Protein AF-A0A9C7UZB3-F1 (afdb_monomer)

Nearest PDB structures (foldseek):
  3f2d-assembly1_A  TM=9.473E-01  e=2.025E-21  Geobacillus kaustophilus
  3f2b-assembly1_A  TM=5.870E-01  e=1.604E-22  Geobacillus kaustophilus
  2ido-assembly1_A  TM=9.285E-01  e=1.381E-12  Escherichia coli
  8h2f-assembly1_A  TM=9.029E-01  e=1.809E-12  Streptococcus thermophilus DGCC 7710
  2p1j-assembly1_A  TM=8.179E-01  e=1.055E-12  Thermotoga maritima MSB8

Structure (mmCIF, N/CA/C/O backbone):
data_AF-A0A9C7UZB3-F1
#
_entry.id   AF-A0A9C7UZB3-F1
#
loop_
_atom_site.group_PDB
_atom_site.id
_atom_site.type_symbol
_atom_site.label_atom_id
_atom_site.label_alt_id
_atom_site.label_comp_id
_atom_site.label_asym_id
_atom_site.label_entity_id
_atom_site.label_seq_id
_atom_site.pdbx_PDB_ins_code
_atom_site.Cartn_x
_atom_site.Cartn_y
_atom_site.Cartn_z
_atom_site.occupancy
_atom_site.B_iso_or_equiv
_atom_site.auth_seq_id
_atom_site.auth_comp_id
_atom_site.auth_asym_id
_atom_site.auth_atom_id
_atom_site.pdbx_PDB_model_num
ATOM 1 N N . VAL A 1 1 ? -1.928 14.663 14.838 1.00 74.94 1 VAL A N 1
ATOM 2 C CA . VAL A 1 1 ? -3.078 15.329 15.496 1.00 74.94 1 VAL A CA 1
ATOM 3 C C . VAL A 1 1 ? -4.361 14.845 14.831 1.00 74.94 1 VAL A C 1
ATOM 5 O O . VAL A 1 1 ? -4.289 14.514 13.654 1.00 74.94 1 VAL A O 1
ATOM 8 N N . SER A 1 2 ? -5.484 14.745 15.546 1.00 74.50 2 SER A N 1
ATOM 9 C CA . SER A 1 2 ? -6.771 14.284 14.994 1.00 74.50 2 SER A CA 1
ATOM 10 C C . SER A 1 2 ? -7.912 15.183 15.475 1.00 74.50 2 SER A C 1
ATOM 12 O O . SER A 1 2 ? -8.047 15.427 16.673 1.00 74.50 2 SER A O 1
ATOM 14 N N . GLY A 1 3 ? -8.684 15.745 14.539 1.00 78.12 3 GLY A N 1
ATOM 15 C CA . GLY A 1 3 ? -9.829 16.620 14.834 1.00 78.12 3 GLY A CA 1
ATOM 16 C C . GLY A 1 3 ? -9.502 17.984 15.472 1.00 78.12 3 GLY A C 1
ATOM 17 O O . GLY A 1 3 ? -10.413 18.768 15.712 1.00 78.12 3 GLY A O 1
ATOM 18 N N . CYS A 1 4 ? -8.230 18.307 15.740 1.00 83.38 4 CYS A N 1
ATOM 19 C CA . CYS A 1 4 ? -7.827 19.518 16.473 1.00 83.38 4 CYS A CA 1
ATOM 20 C C . CYS A 1 4 ? -6.923 20.493 15.701 1.00 83.38 4 CYS A C 1
ATOM 22 O O . CYS A 1 4 ? -6.360 21.388 16.320 1.00 83.38 4 CYS A O 1
ATOM 24 N N . ASN A 1 5 ? -6.785 20.371 14.374 1.00 82.75 5 ASN A N 1
ATOM 25 C CA . ASN A 1 5 ? -5.840 21.191 13.590 1.00 82.75 5 ASN A CA 1
ATOM 26 C C . ASN A 1 5 ? -5.986 22.704 13.826 1.00 82.75 5 ASN A C 1
ATOM 28 O O . ASN A 1 5 ? -4.984 23.404 13.922 1.00 82.75 5 ASN A O 1
ATOM 32 N N . GLU A 1 6 ? -7.221 23.190 13.961 1.00 84.62 6 GLU A N 1
ATOM 33 C CA . GLU A 1 6 ? -7.522 24.613 14.150 1.00 84.62 6 GLU A CA 1
ATOM 34 C C . GLU A 1 6 ? -7.538 25.062 15.620 1.00 84.62 6 GLU A C 1
ATOM 36 O O . GLU A 1 6 ? -7.661 26.256 15.890 1.00 84.62 6 GLU A O 1
ATOM 41 N N . CYS A 1 7 ? -7.436 24.127 16.571 1.00 86.38 7 CYS A N 1
ATOM 42 C CA . CYS A 1 7 ? -7.475 24.436 17.999 1.00 86.38 7 CYS A CA 1
ATOM 43 C C . CYS A 1 7 ? -6.173 25.122 18.427 1.00 86.38 7 CYS A C 1
ATOM 45 O O . CYS A 1 7 ? -5.084 24.692 18.032 1.00 86.38 7 CYS A O 1
ATOM 47 N N . SER A 1 8 ? -6.292 26.164 19.252 1.00 88.81 8 SER A N 1
ATOM 48 C CA . SER A 1 8 ? -5.142 26.869 19.812 1.00 88.81 8 SER A CA 1
ATOM 49 C C . SER A 1 8 ? -4.420 25.980 20.819 1.00 88.81 8 SER A C 1
ATOM 51 O O . SER A 1 8 ? -5.047 25.300 21.630 1.00 88.81 8 SER A O 1
ATOM 53 N N . VAL A 1 9 ? -3.089 26.010 20.797 1.00 85.94 9 VAL A N 1
ATOM 54 C CA . VAL A 1 9 ? -2.268 25.278 21.778 1.00 85.94 9 VAL A CA 1
ATOM 55 C C . VAL A 1 9 ? -2.307 25.909 23.174 1.00 85.94 9 VAL A C 1
ATOM 57 O O . VAL A 1 9 ? -1.894 25.282 24.144 1.00 85.94 9 VAL A O 1
ATOM 60 N N . ASN A 1 10 ? -2.801 27.145 23.275 1.00 85.50 10 ASN A N 1
ATOM 61 C CA . ASN A 1 10 ? -2.925 27.880 24.533 1.00 85.50 10 ASN A CA 1
ATOM 62 C C . ASN A 1 10 ? -4.280 27.671 25.230 1.00 85.50 10 ASN A C 1
ATOM 64 O O . ASN A 1 10 ? -4.420 28.061 26.392 1.00 85.50 10 ASN A O 1
ATOM 68 N N . ASP A 1 11 ? -5.251 27.067 24.538 1.00 91.56 11 ASP A N 1
ATOM 69 C CA . ASP A 1 11 ? -6.552 26.708 25.111 1.00 91.56 11 ASP A CA 1
ATOM 70 C C . ASP A 1 11 ? -6.408 25.542 26.108 1.00 91.56 11 ASP A C 1
ATOM 72 O O . ASP A 1 11 ? -5.304 25.097 26.419 1.00 91.56 11 ASP A O 1
ATOM 76 N N . ASP A 1 12 ? -7.529 25.044 26.634 1.00 94.62 12 ASP A N 1
ATOM 77 C CA . ASP A 1 12 ? -7.512 23.898 27.541 1.00 94.62 12 ASP A CA 1
ATOM 78 C C . ASP A 1 12 ? -7.006 22.640 26.821 1.00 94.62 12 ASP A C 1
ATOM 80 O O . ASP A 1 12 ? -7.598 22.158 25.850 1.00 94.62 12 ASP A O 1
ATOM 84 N N . VAL A 1 13 ? -5.911 22.089 27.338 1.00 96.31 13 VAL A N 1
ATOM 85 C CA . VAL A 1 13 ? -5.299 20.844 26.874 1.00 96.31 13 VAL A CA 1
ATOM 86 C C . VAL A 1 13 ? -5.356 19.836 28.009 1.00 96.31 13 VAL A C 1
ATOM 88 O O . VAL A 1 13 ? -4.908 20.117 29.117 1.00 96.31 13 VAL A O 1
ATOM 91 N N . ILE A 1 14 ? -5.921 18.665 27.751 1.00 97.75 14 ILE A N 1
ATOM 92 C CA . ILE A 1 14 ? -6.182 17.647 28.767 1.00 97.75 14 ILE A CA 1
ATOM 93 C C . ILE A 1 14 ? -5.230 16.489 28.528 1.00 97.75 14 ILE A C 1
ATOM 95 O O . ILE A 1 14 ? -5.464 15.644 27.668 1.00 97.75 14 ILE A O 1
ATOM 99 N N . VAL A 1 15 ? -4.129 16.474 29.265 1.00 97.69 15 VAL A N 1
ATOM 100 C CA . VAL A 1 15 ? -3.167 15.378 29.212 1.00 97.69 15 VAL A CA 1
ATOM 101 C C . VAL A 1 15 ? -3.683 14.262 30.098 1.00 97.69 15 VAL A C 1
ATOM 103 O O . VAL A 1 15 ? -3.916 14.512 31.274 1.00 97.69 15 VAL A O 1
ATOM 106 N N . PHE A 1 16 ? -3.903 13.069 29.562 1.00 97.56 16 PHE A N 1
ATOM 107 C CA . PHE A 1 16 ? -4.525 11.988 30.318 1.00 97.56 16 PHE A CA 1
ATOM 108 C C . PHE A 1 16 ? -3.932 10.627 29.976 1.00 97.56 16 PHE A C 1
ATOM 110 O O . PHE A 1 16 ? -3.306 10.456 28.929 1.00 97.56 16 PHE A O 1
ATOM 117 N N . ASP A 1 17 ? -4.162 9.697 30.890 1.00 96.44 17 ASP A N 1
ATOM 118 C CA . ASP A 1 17 ? -3.777 8.296 30.821 1.00 96.44 17 ASP A CA 1
ATOM 119 C C . ASP A 1 17 ? -4.866 7.458 31.515 1.00 96.44 17 ASP A C 1
ATOM 121 O O . ASP A 1 17 ? -5.621 7.980 32.355 1.00 96.44 17 ASP A O 1
ATOM 125 N N . ILE A 1 18 ? -4.999 6.189 31.130 1.00 95.44 18 ILE A N 1
ATOM 126 C CA . ILE A 1 18 ? -5.960 5.264 31.735 1.00 95.44 18 ILE A CA 1
ATOM 127 C C . ILE A 1 18 ? -5.309 3.927 32.066 1.00 95.44 18 ILE A C 1
ATOM 129 O O . ILE A 1 18 ? -4.497 3.404 31.308 1.00 95.44 18 ILE A O 1
ATOM 133 N N . GLU A 1 19 ? -5.792 3.309 33.137 1.00 95.00 19 GLU A N 1
ATOM 134 C CA . GLU A 1 19 ? -5.533 1.899 33.417 1.00 95.00 19 GLU A CA 1
ATOM 135 C C . GLU A 1 19 ? -6.781 1.073 33.120 1.00 95.00 19 GLU A C 1
ATOM 137 O O . GLU A 1 19 ? -7.915 1.557 33.217 1.00 95.00 19 GLU A O 1
ATOM 142 N N . THR A 1 20 ? -6.581 -0.176 32.707 1.00 94.19 20 THR A N 1
ATOM 143 C CA . THR A 1 20 ? -7.654 -1.030 32.183 1.00 94.19 20 THR A CA 1
ATOM 144 C C . THR A 1 20 ? -7.472 -2.484 32.600 1.00 94.19 20 THR A C 1
ATOM 146 O O . THR A 1 20 ? -6.363 -2.930 32.879 1.00 94.19 20 THR A O 1
ATOM 149 N N . THR A 1 21 ? -8.551 -3.270 32.577 1.00 91.94 21 THR A N 1
ATOM 150 C CA . THR A 1 21 ? -8.522 -4.716 32.870 1.00 91.94 21 THR A CA 1
ATOM 151 C C . THR A 1 21 ? -7.832 -5.558 31.789 1.00 91.94 21 THR A C 1
ATOM 153 O O . THR A 1 21 ? -7.784 -6.780 31.922 1.00 91.94 21 THR A O 1
ATOM 156 N N . GLY A 1 22 ? -7.326 -4.943 30.717 1.00 88.00 22 GLY A N 1
ATOM 157 C CA . GLY A 1 22 ? -6.701 -5.615 29.581 1.00 88.00 22 GLY A CA 1
ATOM 158 C C . GLY A 1 22 ? -6.595 -4.704 28.355 1.00 88.00 22 GLY A C 1
ATOM 159 O O . GLY A 1 22 ? -6.931 -3.529 28.400 1.00 88.00 22 GLY A O 1
ATOM 160 N N . LEU A 1 23 ? -6.108 -5.237 27.234 1.00 84.06 23 LEU A N 1
ATOM 161 C CA . LEU A 1 23 ? -5.795 -4.434 26.043 1.00 84.06 23 LEU A CA 1
ATOM 162 C C . LEU A 1 23 ? -6.953 -4.319 25.035 1.00 84.06 23 LEU A C 1
ATOM 164 O O . LEU A 1 23 ? -6.849 -3.558 24.070 1.00 84.06 23 LEU A O 1
ATOM 168 N N . SER A 1 24 ? -8.036 -5.082 25.210 1.00 81.38 24 SER A N 1
ATOM 169 C CA . SER A 1 24 ? -9.167 -5.094 24.283 1.00 81.38 24 SER A CA 1
ATOM 170 C C . SER A 1 24 ? -10.177 -4.014 24.648 1.00 81.38 24 SER A C 1
ATOM 172 O O . SER A 1 24 ? -10.967 -4.169 25.569 1.00 81.38 24 SER A O 1
ATOM 174 N N . ARG A 1 25 ? -10.231 -2.935 23.868 1.00 81.31 25 ARG A N 1
ATOM 175 C CA . ARG A 1 25 ? -11.188 -1.831 24.074 1.00 81.31 25 ARG A CA 1
ATOM 176 C C . ARG A 1 25 ? -12.670 -2.255 24.090 1.00 81.31 25 ARG A C 1
ATOM 178 O O . ARG A 1 25 ? -13.507 -1.589 24.702 1.00 81.31 25 ARG A O 1
ATOM 185 N N . GLU A 1 26 ? -12.998 -3.362 23.420 1.00 77.12 26 GLU A N 1
ATOM 186 C CA . GLU A 1 26 ? -14.357 -3.911 23.366 1.00 77.12 26 GLU A CA 1
ATOM 187 C C . GLU A 1 26 ? -14.680 -4.743 24.613 1.00 77.12 26 GLU A C 1
ATOM 189 O O . GLU A 1 26 ? -15.736 -4.576 25.234 1.00 77.12 26 GLU A O 1
ATOM 194 N N . LEU A 1 27 ? -13.758 -5.632 24.993 1.00 82.00 27 LEU A N 1
ATOM 195 C CA . LEU A 1 27 ? -13.989 -6.623 26.042 1.00 82.00 27 LEU A CA 1
ATOM 196 C C . LEU A 1 27 ? -13.598 -6.117 27.430 1.00 82.00 27 LEU A C 1
ATOM 198 O O . LEU A 1 27 ? -14.270 -6.465 28.397 1.00 82.00 27 LEU A O 1
ATOM 202 N N . ASP A 1 28 ? -12.556 -5.302 27.540 1.00 91.81 28 ASP A N 1
ATOM 203 C CA . ASP A 1 28 ? -11.985 -4.831 28.801 1.00 91.81 28 ASP A CA 1
ATOM 204 C C . ASP A 1 28 ? -12.643 -3.535 29.301 1.00 91.81 28 ASP A C 1
ATOM 206 O O . ASP A 1 28 ? -13.466 -2.908 28.621 1.00 91.81 28 ASP A O 1
ATOM 210 N N . ARG A 1 29 ? -12.357 -3.183 30.558 1.00 94.12 29 ARG A N 1
ATOM 211 C CA . ARG A 1 29 ? -12.959 -2.051 31.277 1.00 94.12 29 ARG A CA 1
ATOM 212 C C . ARG A 1 29 ? -11.888 -1.145 31.862 1.00 94.12 29 ARG A C 1
ATOM 214 O O . ARG A 1 29 ? -10.787 -1.603 32.148 1.00 94.12 29 ARG A O 1
ATOM 221 N N . ILE A 1 30 ? -12.222 0.131 32.021 1.00 96.56 30 ILE A N 1
ATOM 222 C CA . ILE A 1 30 ? -11.355 1.125 32.663 1.00 96.56 30 ILE A CA 1
ATOM 223 C C . ILE A 1 30 ? -11.335 0.855 34.173 1.00 96.56 30 ILE A C 1
ATOM 225 O O . ILE A 1 30 ? -12.379 0.553 34.747 1.00 96.56 30 ILE A O 1
ATOM 229 N N . THR A 1 31 ? -10.164 0.969 34.799 1.00 96.38 31 THR A N 1
ATOM 230 C CA . THR A 1 31 ? -9.953 0.810 36.250 1.00 96.38 31 THR A CA 1
ATOM 231 C C . THR A 1 31 ? -9.445 2.090 36.918 1.00 96.38 31 THR A C 1
ATOM 233 O O . THR A 1 31 ? -9.710 2.315 38.097 1.00 96.38 31 THR A O 1
ATOM 236 N N . GLU A 1 32 ? -8.754 2.968 36.187 1.00 97.12 32 GLU A N 1
ATOM 237 C CA . GLU A 1 32 ? -8.322 4.290 36.664 1.00 97.12 32 GLU A CA 1
ATOM 238 C C . GLU A 1 32 ? -8.298 5.288 35.499 1.00 97.12 32 GLU A C 1
ATOM 240 O O . GLU A 1 32 ? -7.968 4.926 34.371 1.00 97.12 32 GLU A O 1
ATOM 245 N N . ILE A 1 33 ? -8.638 6.550 35.773 1.00 97.56 33 ILE A N 1
ATOM 246 C CA . ILE A 1 33 ? -8.438 7.679 34.858 1.00 97.56 33 ILE A CA 1
ATOM 247 C C . ILE A 1 33 ? -7.618 8.734 35.594 1.00 97.56 33 ILE A C 1
ATOM 249 O O . ILE A 1 33 ? -8.029 9.213 36.655 1.00 97.56 33 ILE A O 1
ATOM 253 N N . GLY A 1 34 ? -6.489 9.127 35.010 1.00 97.31 34 GLY A N 1
ATOM 254 C CA . GLY A 1 34 ? -5.652 10.224 35.483 1.00 97.31 34 GLY A CA 1
ATOM 255 C C . GLY A 1 34 ? -5.544 11.301 34.417 1.00 97.31 34 GLY A C 1
ATOM 256 O O . GLY A 1 34 ? -5.342 11.003 33.244 1.00 97.31 34 GLY A O 1
ATOM 257 N N . ALA A 1 35 ? -5.709 12.565 34.800 1.00 97.62 35 ALA A N 1
ATOM 258 C CA . ALA A 1 35 ? -5.637 13.676 33.867 1.00 97.62 35 ALA A CA 1
ATOM 259 C C . ALA A 1 35 ? -5.097 14.962 34.496 1.00 97.62 35 ALA A C 1
ATOM 261 O O . ALA A 1 35 ? -5.320 15.280 35.664 1.00 97.62 35 ALA A O 1
ATOM 262 N N . VAL A 1 36 ? -4.426 15.752 33.669 1.00 97.75 36 VAL A N 1
ATOM 263 C CA . VAL A 1 36 ? -3.852 17.051 33.989 1.00 97.75 36 VAL A CA 1
ATOM 264 C C . VAL A 1 36 ? -4.344 18.052 32.957 1.00 97.75 36 VAL A C 1
ATOM 266 O O . VAL A 1 36 ? -4.222 17.840 31.750 1.00 97.75 36 VAL A O 1
ATOM 269 N N . LYS A 1 37 ? -4.898 19.167 33.427 1.00 97.94 37 LYS A N 1
ATOM 270 C CA . LYS A 1 37 ? -5.338 20.265 32.568 1.00 97.94 37 LYS A CA 1
ATOM 271 C C . LYS A 1 37 ? -4.224 21.286 32.450 1.00 97.94 37 LYS A C 1
ATOM 273 O O . LYS A 1 37 ? -3.757 21.821 33.458 1.00 97.94 37 LYS A O 1
ATOM 278 N N . LEU A 1 38 ? -3.844 21.581 31.217 1.00 96.31 38 LEU A N 1
ATOM 279 C CA . LEU A 1 38 ? -2.951 22.670 30.873 1.00 96.31 38 LEU A CA 1
ATOM 280 C C . LEU A 1 38 ? -3.750 23.832 30.286 1.00 96.31 38 LEU A C 1
ATOM 282 O O . LEU A 1 38 ? -4.687 23.619 29.518 1.00 96.31 38 LEU A O 1
ATOM 286 N N . ARG A 1 39 ? -3.333 25.054 30.607 1.00 93.94 39 ARG A N 1
ATOM 287 C CA . ARG A 1 39 ? -3.746 26.284 29.923 1.00 93.94 39 ARG A CA 1
ATOM 288 C C . ARG A 1 39 ? -2.514 27.160 29.768 1.00 93.94 39 ARG A C 1
ATOM 290 O O . ARG A 1 39 ? -1.761 27.312 30.723 1.00 93.94 39 ARG A O 1
ATOM 297 N N . ASN A 1 40 ? -2.279 27.701 28.573 1.00 89.50 40 ASN A N 1
ATOM 298 C CA . ASN A 1 40 ? -1.018 28.386 28.242 1.00 89.50 40 ASN A CA 1
ATOM 299 C C . ASN A 1 40 ? 0.241 27.552 28.575 1.00 89.50 40 ASN A C 1
ATOM 301 O O . ASN A 1 40 ? 1.237 28.096 29.040 1.00 89.50 40 ASN A O 1
ATOM 305 N N . MET A 1 41 ? 0.194 26.229 28.363 1.00 89.50 41 MET A N 1
ATOM 306 C CA . MET A 1 41 ? 1.283 25.288 28.695 1.00 89.50 41 MET A CA 1
ATOM 307 C C . MET A 1 41 ? 1.657 25.214 30.187 1.00 89.50 41 MET A C 1
ATOM 309 O O . MET A 1 41 ? 2.707 24.677 30.533 1.00 89.50 41 MET A O 1
ATOM 313 N N . GLU A 1 42 ? 0.787 25.687 31.079 1.00 92.69 42 GLU A N 1
ATOM 314 C CA . GLU A 1 42 ? 0.947 25.565 32.527 1.00 92.69 42 GLU A CA 1
ATOM 315 C C . GLU A 1 42 ? -0.144 24.673 33.114 1.00 92.69 42 GLU A C 1
ATOM 317 O O . GLU A 1 42 ? -1.298 24.721 32.687 1.00 92.69 42 GLU A O 1
ATOM 322 N N . VAL A 1 43 ? 0.215 23.857 34.106 1.00 95.56 43 VAL A N 1
ATOM 323 C CA . VAL A 1 43 ? -0.740 23.001 34.818 1.00 95.56 43 VAL A CA 1
ATOM 324 C C . VAL A 1 43 ? -1.672 23.867 35.658 1.00 95.56 43 VAL A C 1
ATOM 326 O O . VAL A 1 43 ? -1.226 24.515 36.603 1.00 95.56 43 VAL A O 1
ATOM 329 N N . VAL A 1 44 ? -2.966 23.833 35.344 1.00 96.69 44 VAL A N 1
ATOM 330 C CA . VAL A 1 44 ? -3.998 24.605 36.053 1.00 96.69 44 VAL A CA 1
ATOM 331 C C . VAL A 1 44 ? -4.934 23.744 36.890 1.00 96.69 44 VAL A C 1
ATOM 333 O O . VAL A 1 44 ? -5.552 24.264 37.813 1.00 96.69 44 VAL A O 1
ATOM 336 N N . ASP A 1 45 ? -5.051 22.449 36.590 1.00 97.00 45 ASP A N 1
ATOM 337 C CA . ASP A 1 45 ? -5.954 21.549 37.311 1.00 97.00 45 ASP A CA 1
ATOM 338 C C . ASP A 1 45 ? -5.531 20.079 37.161 1.00 97.00 45 ASP A C 1
ATOM 340 O O . ASP A 1 45 ? -4.792 19.729 36.234 1.00 97.00 45 ASP A O 1
ATOM 344 N N . ARG A 1 46 ? -6.003 19.216 38.065 1.00 97.50 46 ARG A N 1
ATOM 345 C CA . ARG A 1 46 ? -5.725 17.771 38.078 1.00 97.50 46 ARG A CA 1
ATOM 346 C C . ARG A 1 46 ? -6.996 16.989 38.372 1.00 97.50 46 ARG A C 1
ATOM 348 O O . ARG A 1 46 ? -7.804 17.395 39.200 1.00 97.50 46 ARG A O 1
ATOM 355 N N . PHE A 1 47 ? -7.129 15.838 37.734 1.00 97.19 47 PHE A N 1
ATOM 356 C CA . PHE A 1 47 ? -8.243 14.924 37.911 1.00 97.19 47 PHE A CA 1
ATOM 357 C C . PHE A 1 47 ? -7.729 13.499 38.052 1.00 97.19 47 PHE A C 1
ATOM 359 O O . PHE A 1 47 ? -6.891 13.053 37.276 1.00 97.19 47 PHE A O 1
ATOM 366 N N . GLN A 1 48 ? -8.258 12.781 39.033 1.00 96.56 48 GLN A N 1
ATOM 367 C CA . GLN A 1 48 ? -7.978 11.370 39.223 1.00 96.56 48 GLN A CA 1
ATOM 368 C C . GLN A 1 48 ? -9.229 10.688 39.761 1.00 96.56 48 GLN A C 1
ATOM 370 O O . GLN A 1 48 ? -9.876 11.202 40.676 1.00 96.56 48 GLN A O 1
ATOM 375 N N . THR A 1 49 ? -9.557 9.525 39.211 1.00 97.00 49 THR A N 1
ATOM 376 C CA . THR A 1 49 ? -10.592 8.652 39.761 1.00 97.00 49 THR A CA 1
ATOM 377 C C . THR A 1 49 ? -10.242 7.200 39.487 1.00 97.00 49 THR A C 1
ATOM 379 O O . THR A 1 49 ? -9.816 6.860 38.384 1.00 97.00 49 THR A O 1
ATOM 382 N N . PHE A 1 50 ? -10.474 6.334 40.471 1.00 97.31 50 PHE A N 1
ATOM 383 C CA . PHE A 1 50 ? -10.669 4.918 40.185 1.00 97.31 50 PHE A CA 1
ATOM 384 C C . PHE A 1 50 ? -12.014 4.715 39.492 1.00 97.31 50 PHE A C 1
ATOM 386 O O . PHE A 1 50 ? -12.895 5.583 39.549 1.00 97.31 50 PHE A O 1
ATOM 393 N N . VAL A 1 51 ? -12.153 3.572 38.837 1.00 97.38 51 VAL A N 1
ATOM 394 C CA . VAL A 1 51 ? -13.368 3.147 38.153 1.00 97.38 51 VAL A CA 1
ATOM 395 C C . VAL A 1 51 ? -13.635 1.708 38.552 1.00 97.38 51 VAL A C 1
ATOM 397 O O . VAL A 1 51 ? -12.742 0.873 38.429 1.00 97.38 51 VAL A O 1
ATOM 400 N N . ASN A 1 52 ? -14.844 1.418 39.027 1.00 96.94 52 ASN A N 1
ATOM 401 C CA . ASN A 1 52 ? -15.265 0.045 39.258 1.00 96.94 52 ASN A CA 1
ATOM 402 C C . ASN A 1 52 ? -15.537 -0.612 37.891 1.00 96.94 52 ASN A C 1
ATOM 404 O O . ASN A 1 52 ? -16.473 -0.194 37.199 1.00 96.94 52 ASN A O 1
ATOM 408 N N . PRO A 1 53 ? -14.744 -1.618 37.470 1.00 93.94 53 PRO A N 1
ATOM 409 C CA . PRO A 1 53 ? -14.917 -2.263 36.173 1.00 93.94 53 PRO A CA 1
ATOM 410 C C . PRO A 1 53 ? -16.084 -3.270 36.161 1.00 93.94 53 PRO A C 1
ATOM 412 O O . PRO A 1 53 ? -16.336 -3.889 35.126 1.00 93.94 53 PRO A O 1
ATOM 415 N N . GLU A 1 54 ? -16.764 -3.467 37.300 1.00 93.25 54 GLU A N 1
ATOM 416 C CA . GLU A 1 54 ? -17.850 -4.433 37.534 1.00 93.25 54 GLU A CA 1
ATOM 417 C C . GLU A 1 54 ? -17.467 -5.879 37.171 1.00 93.25 54 GLU A C 1
ATOM 419 O O . GLU A 1 54 ? -18.301 -6.715 36.817 1.00 93.25 54 GLU A O 1
ATOM 424 N N . ARG A 1 55 ? -16.168 -6.182 37.243 1.00 91.62 55 ARG A N 1
ATOM 425 C CA . ARG A 1 55 ? -15.590 -7.492 36.943 1.00 91.62 55 ARG A CA 1
ATOM 426 C C . ARG A 1 55 ? -14.263 -7.681 37.681 1.00 91.62 55 ARG A C 1
ATOM 428 O O . ARG A 1 55 ? -13.601 -6.684 37.949 1.00 91.62 55 ARG A O 1
ATOM 435 N N . PRO A 1 56 ? -13.825 -8.931 37.902 1.00 91.31 56 PRO A N 1
ATOM 436 C CA . PRO A 1 56 ? -12.506 -9.190 38.465 1.00 91.31 56 PRO A CA 1
ATOM 437 C C . PRO A 1 56 ? -11.385 -8.647 37.572 1.00 91.31 56 PRO A C 1
ATOM 439 O O . PRO A 1 56 ? -11.397 -8.877 36.352 1.00 91.31 56 PRO A O 1
ATOM 442 N N . ILE A 1 57 ? -10.410 -7.976 38.179 1.00 92.31 57 ILE A N 1
ATOM 443 C CA . ILE A 1 57 ? -9.181 -7.534 37.520 1.00 92.31 57 ILE A CA 1
ATOM 444 C C . ILE A 1 57 ? -8.238 -8.746 37.378 1.00 92.31 57 ILE A C 1
ATOM 446 O O . ILE A 1 57 ? -7.936 -9.425 38.362 1.00 92.31 57 ILE A O 1
ATOM 450 N N . PRO A 1 58 ? -7.749 -9.071 36.166 1.00 89.69 58 PRO A N 1
ATOM 451 C CA . PRO A 1 58 ? -6.816 -10.181 35.986 1.00 89.69 58 PRO A CA 1
ATOM 452 C C . PRO A 1 58 ? -5.518 -9.995 36.785 1.00 89.69 58 PRO A C 1
ATOM 454 O O . PRO A 1 58 ? -4.941 -8.911 36.800 1.00 89.69 58 PRO A O 1
ATOM 457 N N . ALA A 1 59 ? -4.993 -11.074 37.375 1.00 87.81 59 ALA A N 1
ATOM 458 C CA . ALA A 1 59 ? -3.812 -11.015 38.247 1.00 87.81 59 ALA A CA 1
ATOM 459 C C . ALA A 1 59 ? -2.575 -10.379 37.582 1.00 87.81 59 ALA A C 1
ATOM 461 O O . ALA A 1 59 ? -1.829 -9.652 38.230 1.00 87.81 59 ALA A O 1
ATOM 462 N N . ASN A 1 60 ? -2.378 -10.603 36.279 1.00 84.38 60 ASN A N 1
ATOM 463 C CA . ASN A 1 60 ? -1.289 -9.990 35.515 1.00 84.38 60 ASN A CA 1
ATOM 464 C C . ASN A 1 60 ? -1.446 -8.466 35.353 1.00 84.38 60 ASN A C 1
ATOM 466 O O . ASN A 1 60 ? -0.450 -7.773 35.179 1.00 84.38 60 ASN A O 1
ATOM 470 N N . ILE A 1 61 ? -2.676 -7.945 35.388 1.00 87.75 61 ILE A N 1
ATOM 471 C CA . ILE A 1 61 ? -2.961 -6.505 35.356 1.00 87.75 61 ILE A CA 1
ATOM 472 C C . ILE A 1 61 ? -2.765 -5.902 36.742 1.00 87.75 61 ILE A C 1
ATOM 474 O O . ILE A 1 61 ? -2.164 -4.838 36.855 1.00 87.75 61 ILE A O 1
ATOM 478 N N . THR A 1 62 ? -3.193 -6.592 37.799 1.00 88.12 62 THR A N 1
ATOM 479 C CA . THR A 1 62 ? -2.910 -6.176 39.179 1.00 88.12 62 THR A CA 1
ATOM 480 C C . THR A 1 62 ? -1.408 -6.146 39.462 1.00 88.12 62 THR A C 1
ATOM 482 O O . THR A 1 62 ? -0.930 -5.209 40.089 1.00 88.12 62 THR A O 1
ATOM 485 N N . GLU A 1 63 ? -0.635 -7.116 38.963 1.00 85.50 63 GLU A N 1
ATOM 486 C CA . GLU A 1 63 ? 0.832 -7.110 39.083 1.00 85.50 63 GLU A CA 1
ATOM 487 C C . GLU A 1 63 ? 1.476 -5.937 38.326 1.00 85.50 63 GLU A C 1
ATOM 489 O O . GLU A 1 63 ? 2.472 -5.380 38.784 1.00 85.50 63 GLU A O 1
ATOM 494 N N . LEU A 1 64 ? 0.896 -5.543 37.188 1.00 82.94 64 LEU A N 1
ATOM 495 C CA . LEU A 1 64 ? 1.395 -4.447 36.360 1.00 82.94 64 LEU A CA 1
ATOM 496 C C . LEU A 1 64 ? 1.060 -3.068 36.948 1.00 82.94 64 LEU A C 1
ATOM 498 O O . LEU A 1 64 ? 1.931 -2.212 37.030 1.00 82.94 64 LEU A O 1
ATOM 502 N N . THR A 1 65 ? -0.196 -2.866 37.343 1.00 85.62 65 THR A N 1
ATOM 503 C CA . THR A 1 65 ? -0.757 -1.556 37.728 1.00 85.62 65 THR A CA 1
ATOM 504 C C . THR A 1 65 ? -0.786 -1.322 39.233 1.00 85.62 65 THR A C 1
ATOM 506 O O . THR A 1 65 ? -0.911 -0.195 39.708 1.00 85.62 65 THR A O 1
ATOM 509 N N . GLY A 1 66 ? -0.701 -2.394 40.020 1.00 88.56 66 GLY A N 1
ATOM 510 C CA . GLY A 1 66 ? -0.932 -2.352 41.459 1.00 88.56 66 GLY A CA 1
ATOM 511 C C . GLY A 1 66 ? -2.394 -2.110 41.851 1.00 88.56 66 GLY A C 1
ATOM 512 O O . GLY A 1 66 ? -2.663 -1.987 43.043 1.00 88.56 66 GLY A O 1
ATOM 513 N N . ILE A 1 67 ? -3.331 -2.038 40.896 1.00 91.44 67 ILE A N 1
ATOM 514 C CA . ILE A 1 67 ? -4.761 -1.850 41.166 1.00 91.44 67 ILE A CA 1
ATOM 515 C C . ILE A 1 67 ? -5.393 -3.211 41.469 1.00 91.44 67 ILE A C 1
ATOM 517 O O . ILE A 1 67 ? -5.362 -4.129 40.642 1.00 91.44 67 ILE A O 1
ATOM 521 N N . THR A 1 68 ? -5.962 -3.340 42.667 1.00 93.25 68 THR A N 1
ATOM 522 C CA . THR A 1 68 ? -6.645 -4.556 43.128 1.00 93.25 68 THR A CA 1
ATOM 523 C C . THR A 1 68 ? -8.163 -4.394 43.075 1.00 93.25 68 THR A C 1
ATOM 525 O O . THR A 1 68 ? -8.669 -3.270 43.042 1.00 93.25 68 THR A O 1
ATOM 528 N N . ASP A 1 69 ? -8.895 -5.511 43.091 1.00 93.19 69 ASP A N 1
ATOM 529 C CA . ASP A 1 69 ? -10.363 -5.501 43.130 1.00 93.19 69 ASP A CA 1
ATOM 530 C C . ASP A 1 69 ? -10.890 -4.714 44.348 1.00 93.19 69 ASP A C 1
ATOM 532 O O . ASP A 1 69 ? -11.839 -3.943 44.224 1.00 93.19 69 ASP A O 1
ATOM 536 N N . GLU A 1 70 ? -10.218 -4.807 45.501 1.00 93.88 70 GLU A N 1
ATOM 537 C CA . GLU A 1 70 ? -10.600 -4.082 46.723 1.00 93.88 70 GLU A CA 1
ATOM 538 C C . GLU A 1 70 ? -10.435 -2.559 46.592 1.00 93.88 70 GLU A C 1
ATOM 540 O O . GLU A 1 70 ? -11.138 -1.798 47.253 1.00 93.88 70 GLU A O 1
ATOM 545 N N . MET A 1 71 ? -9.511 -2.085 45.747 1.00 93.19 71 MET A N 1
ATOM 546 C CA . MET A 1 71 ? -9.310 -0.646 45.527 1.00 93.19 71 MET A CA 1
ATOM 547 C C . MET A 1 71 ? -10.429 -0.017 44.696 1.00 93.19 71 MET A C 1
ATOM 549 O O . MET A 1 71 ? -10.662 1.189 44.799 1.00 93.19 71 MET A O 1
ATOM 553 N N . VAL A 1 72 ? -11.086 -0.817 43.853 1.00 95.06 72 VAL A N 1
ATOM 554 C CA . VAL A 1 72 ? -12.102 -0.349 42.903 1.00 95.06 72 VAL A CA 1
ATOM 555 C C . VAL A 1 72 ? -13.523 -0.758 43.287 1.00 95.06 72 VAL A C 1
ATOM 557 O O . VAL A 1 72 ? -14.461 -0.307 42.637 1.00 95.06 72 VAL A O 1
ATOM 560 N N . GLU A 1 73 ? -13.705 -1.558 44.342 1.00 93.81 73 GLU A N 1
ATOM 561 C CA . GLU A 1 73 ? -15.014 -2.055 44.792 1.00 93.81 73 GLU A CA 1
ATOM 562 C C . GLU A 1 73 ? -16.016 -0.914 45.047 1.00 93.81 73 GLU A C 1
ATOM 564 O O . GLU A 1 73 ? -17.112 -0.911 44.486 1.00 93.81 73 GLU A O 1
ATOM 569 N N . ASP A 1 74 ? -15.601 0.108 45.801 1.00 94.50 74 ASP A N 1
ATOM 570 C CA . ASP A 1 74 ? -16.415 1.292 46.118 1.00 94.50 74 ASP A CA 1
ATOM 571 C C . ASP A 1 74 ? -16.171 2.477 45.158 1.00 94.50 74 ASP A C 1
ATOM 573 O O . ASP A 1 74 ? -16.625 3.602 45.400 1.00 94.50 74 ASP A O 1
ATOM 577 N N . ALA A 1 75 ? -15.408 2.268 44.079 1.00 96.19 75 ALA A N 1
ATOM 578 C CA . ALA A 1 75 ? -15.120 3.319 43.110 1.00 96.19 75 ALA A CA 1
ATOM 579 C C . ALA A 1 75 ? -16.357 3.650 42.246 1.00 96.19 75 ALA A C 1
ATOM 581 O O . ALA A 1 75 ? -17.250 2.817 42.086 1.00 96.19 75 ALA A O 1
ATOM 582 N N . PRO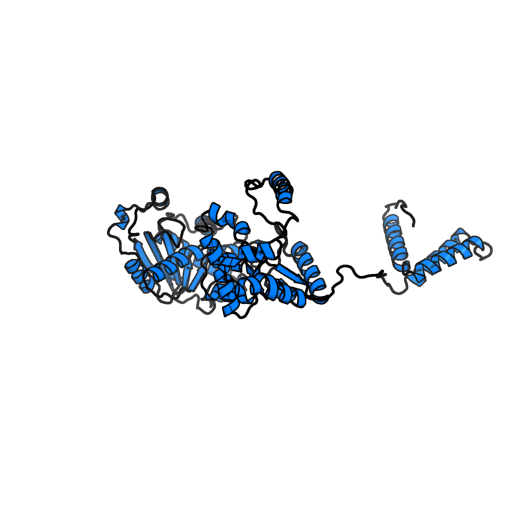 A 1 76 ? -16.421 4.857 41.649 1.00 96.88 76 PRO A N 1
ATOM 583 C CA . PRO A 1 76 ? -17.489 5.215 40.719 1.00 96.88 76 PRO A CA 1
ATOM 584 C C . PRO A 1 76 ? -17.642 4.195 39.587 1.00 96.88 76 PRO A C 1
ATOM 586 O O . PRO A 1 76 ? -16.648 3.667 39.082 1.00 96.88 76 PRO A O 1
ATOM 589 N N . SER A 1 77 ? -18.880 3.975 39.141 1.00 96.44 77 SER A N 1
ATOM 590 C CA . SER A 1 77 ? -19.139 3.159 37.945 1.00 96.44 77 SER A CA 1
ATOM 591 C C . SER A 1 77 ? -18.473 3.762 36.699 1.00 96.44 77 SER A C 1
ATOM 593 O O . SER A 1 77 ? -18.184 4.963 36.660 1.00 96.44 77 SER A O 1
ATOM 595 N N . GLU A 1 78 ? -18.288 2.960 35.641 1.00 95.44 78 GLU A N 1
ATOM 596 C CA . GLU A 1 78 ? -17.751 3.439 34.352 1.00 95.44 78 GLU A CA 1
ATOM 597 C C . GLU A 1 78 ? -18.491 4.694 33.860 1.00 95.44 78 GLU A C 1
ATOM 599 O O . GLU A 1 78 ? -17.864 5.667 33.443 1.00 95.44 78 GLU A O 1
ATOM 604 N N . LYS A 1 79 ? -19.823 4.719 33.991 1.00 96.56 79 LYS A N 1
ATOM 605 C CA . LYS A 1 79 ? -20.642 5.874 33.617 1.00 96.56 79 LYS A CA 1
ATOM 606 C C . LYS A 1 79 ? -20.303 7.123 34.432 1.00 96.56 79 LYS A C 1
ATOM 608 O O . LYS A 1 79 ? -20.040 8.172 33.851 1.00 96.56 79 LYS A O 1
ATOM 613 N N . GLU A 1 80 ? -20.293 7.019 35.759 1.00 97.00 80 GLU A N 1
ATOM 614 C CA . GLU A 1 80 ? -20.022 8.162 36.642 1.00 97.00 80 GLU A CA 1
ATOM 615 C C . GLU A 1 80 ? -18.595 8.695 36.475 1.00 97.00 80 GLU A C 1
ATOM 617 O O . GLU A 1 80 ? -18.367 9.907 36.512 1.00 97.00 80 GLU A O 1
ATOM 622 N N . ALA A 1 81 ? -17.622 7.800 36.290 1.00 97.25 81 ALA A N 1
ATOM 623 C CA . ALA A 1 81 ? -16.236 8.172 36.043 1.00 97.25 81 ALA A CA 1
ATOM 624 C C . ALA A 1 81 ? -16.081 8.926 34.716 1.00 97.25 81 ALA A C 1
ATOM 626 O O . ALA A 1 81 ? -15.437 9.978 34.682 1.00 97.25 81 ALA A O 1
ATOM 627 N N . LEU A 1 82 ? -16.715 8.436 33.645 1.00 97.44 82 LEU A N 1
ATOM 628 C CA . LEU A 1 82 ? -16.718 9.102 32.342 1.00 97.44 82 LEU A CA 1
ATOM 629 C C . LEU A 1 82 ? -17.434 10.454 32.396 1.00 97.44 82 LEU A C 1
ATOM 631 O O . LEU A 1 82 ? -16.906 11.426 31.868 1.00 97.44 82 LEU A O 1
ATOM 635 N N . GLU A 1 83 ? -18.580 10.565 33.072 1.00 97.62 83 GLU A N 1
ATOM 636 C CA . GLU A 1 83 ? -19.280 11.846 33.256 1.00 97.62 83 GLU A CA 1
ATOM 637 C C . GLU A 1 83 ? -18.394 12.879 33.971 1.00 97.62 83 GLU A C 1
ATOM 639 O O . GLU A 1 83 ? -18.292 14.028 33.527 1.00 97.62 83 GLU A O 1
ATOM 644 N N . LYS A 1 84 ? -17.691 12.467 35.035 1.00 97.56 84 LYS A N 1
ATOM 645 C CA . LYS A 1 84 ? -16.731 13.320 35.754 1.00 97.56 84 LYS A CA 1
ATOM 646 C C . LYS A 1 84 ? -15.545 13.718 34.874 1.00 97.56 84 LYS A C 1
ATOM 648 O O . LYS A 1 84 ? -15.168 14.891 34.865 1.00 97.56 84 LYS A O 1
ATOM 653 N N . PHE A 1 85 ? -14.984 12.777 34.114 1.00 97.81 85 PHE A N 1
ATOM 654 C CA . PHE A 1 85 ? -13.879 13.051 33.195 1.00 97.81 85 PHE A CA 1
ATOM 655 C C . PHE A 1 85 ? -14.297 14.009 32.073 1.00 97.81 85 PHE A C 1
ATOM 657 O O . PHE A 1 85 ? -13.600 14.984 31.813 1.00 97.81 85 PHE A O 1
ATOM 664 N N . ILE A 1 86 ? -15.462 13.798 31.454 1.00 97.00 86 ILE A N 1
ATOM 665 C CA . ILE A 1 86 ? -16.013 14.675 30.411 1.00 97.00 86 ILE A CA 1
ATOM 666 C C . ILE A 1 86 ? -16.256 16.081 30.968 1.00 97.00 86 ILE A C 1
ATOM 668 O O . ILE A 1 86 ? -15.918 17.067 30.312 1.00 97.00 86 ILE A O 1
ATOM 672 N N . ALA A 1 87 ? -16.796 16.193 32.185 1.00 96.88 87 ALA A N 1
ATOM 673 C CA . ALA A 1 87 ? -16.985 17.481 32.848 1.00 96.88 87 ALA A CA 1
ATOM 674 C C . ALA A 1 87 ? -15.648 18.191 33.118 1.00 96.88 87 ALA A C 1
ATOM 676 O O . ALA A 1 87 ? -15.540 19.403 32.920 1.00 96.88 87 ALA A O 1
ATOM 677 N N . PHE A 1 88 ? -14.617 17.443 33.524 1.00 97.12 88 PHE A N 1
ATOM 678 C CA . PHE A 1 88 ? -13.270 17.974 33.719 1.00 97.12 88 PHE A CA 1
ATOM 679 C C . PHE A 1 88 ? -12.626 18.423 32.403 1.00 97.12 88 PHE A C 1
ATOM 681 O O . PHE A 1 88 ? -12.066 19.522 32.339 1.00 97.12 88 PHE A O 1
ATOM 688 N N . ALA A 1 89 ? -12.707 17.589 31.367 1.00 95.62 89 ALA A N 1
ATOM 689 C CA . ALA A 1 89 ? -12.047 17.793 30.086 1.00 95.62 89 ALA A CA 1
ATOM 690 C C . ALA A 1 89 ? -12.744 18.857 29.223 1.00 95.62 89 ALA A C 1
ATOM 692 O O . ALA A 1 89 ? -12.090 19.602 28.488 1.00 95.62 89 ALA A O 1
ATOM 693 N N . GLY A 1 90 ? -14.071 18.965 29.325 1.00 93.88 90 GLY A N 1
ATOM 694 C CA . GLY A 1 90 ? -14.878 19.919 28.574 1.00 93.88 90 GLY A CA 1
ATOM 695 C C . GLY A 1 90 ? -14.619 19.823 27.069 1.00 93.88 90 GLY A C 1
ATOM 696 O O . GLY A 1 90 ? -14.603 18.741 26.491 1.00 93.88 90 GLY A O 1
ATOM 697 N N . LYS A 1 91 ? -14.383 20.968 26.421 1.00 91.12 91 LYS A N 1
ATOM 698 C CA . LYS A 1 91 ? -14.002 21.038 24.998 1.00 91.12 91 LYS A CA 1
ATOM 699 C C . LYS A 1 91 ? -12.484 21.019 24.780 1.00 91.12 91 LYS A C 1
ATOM 701 O O . LYS A 1 91 ? -12.047 21.356 23.676 1.00 91.12 91 LYS A O 1
ATOM 706 N N . GLY A 1 92 ? -11.700 20.697 25.804 1.00 92.88 92 GLY A N 1
ATOM 707 C CA . GLY A 1 92 ? -10.250 20.674 25.704 1.00 92.88 92 GLY A CA 1
ATOM 708 C C . GLY A 1 92 ? -9.753 19.606 24.732 1.00 92.88 92 GLY A C 1
ATOM 709 O O . GLY A 1 92 ? -10.432 18.613 24.472 1.00 92.88 92 GLY A O 1
ATOM 710 N N . VAL A 1 93 ? -8.568 19.828 24.169 1.00 95.12 93 VAL A N 1
ATOM 711 C CA . VAL A 1 93 ? -7.912 18.842 23.300 1.00 95.12 93 VAL A CA 1
ATOM 712 C C . VAL A 1 93 ? -7.241 17.794 24.178 1.00 95.12 93 VAL A C 1
ATOM 714 O O . VAL A 1 93 ? -6.428 18.144 25.032 1.00 95.12 93 VAL A O 1
ATOM 717 N N . LEU A 1 94 ? -7.554 16.517 23.964 1.00 97.25 94 LEU A N 1
ATOM 718 C CA . LEU A 1 94 ? -6.937 15.426 24.708 1.00 97.25 94 LEU A CA 1
ATOM 719 C C . LEU A 1 94 ? -5.503 15.172 24.232 1.00 97.25 94 LEU A C 1
ATOM 721 O O . LEU A 1 94 ? -5.203 15.213 23.039 1.00 97.25 94 LEU A O 1
ATOM 725 N N . VAL A 1 95 ? -4.606 14.859 25.153 1.00 96.62 95 VAL A N 1
ATOM 726 C CA . VAL A 1 95 ? -3.218 14.506 24.861 1.00 96.62 95 VAL A CA 1
ATOM 727 C C . VAL A 1 95 ? -2.899 13.214 25.589 1.00 96.62 95 VAL A C 1
ATOM 729 O O . VAL A 1 95 ? -2.977 13.160 26.808 1.00 96.62 95 VAL A O 1
ATOM 732 N N . ALA A 1 96 ? -2.519 12.190 24.836 1.00 95.75 96 ALA A N 1
ATOM 733 C CA . ALA A 1 96 ? -2.141 10.889 25.377 1.00 95.75 96 ALA A CA 1
ATOM 734 C C . ALA A 1 96 ? -0.894 10.358 24.652 1.00 95.75 96 ALA A C 1
ATOM 736 O O . ALA A 1 96 ? -0.461 10.896 23.618 1.00 95.75 96 ALA A O 1
ATOM 737 N N . HIS A 1 97 ? -0.262 9.334 25.214 1.00 92.81 97 HIS A N 1
ATOM 738 C CA . HIS A 1 97 ? 0.917 8.699 24.637 1.00 92.81 97 HIS A CA 1
ATOM 739 C C . HIS A 1 97 ? 0.519 7.371 24.009 1.00 92.81 97 HIS A C 1
ATOM 741 O O . HIS A 1 97 ? 0.224 6.436 24.732 1.00 92.81 97 HIS A O 1
ATOM 747 N N . ASN A 1 98 ? 0.533 7.281 22.670 1.00 88.75 98 ASN A N 1
ATOM 748 C CA . ASN A 1 98 ? -0.216 6.257 21.929 1.00 88.75 98 ASN A CA 1
ATOM 749 C C . ASN A 1 98 ? -1.736 6.470 22.039 1.00 88.75 98 ASN A C 1
ATOM 751 O O . ASN A 1 98 ? -2.496 5.532 22.260 1.00 88.75 98 ASN A O 1
ATOM 755 N N . ALA A 1 99 ? -2.165 7.718 21.832 1.00 89.06 99 ALA A N 1
ATOM 756 C CA . ALA A 1 99 ? -3.522 8.185 22.116 1.00 89.06 99 ALA A CA 1
ATOM 757 C C . ALA A 1 99 ? -4.659 7.356 21.495 1.00 89.06 99 ALA A C 1
ATOM 759 O O . ALA A 1 99 ? -5.770 7.376 22.016 1.00 89.06 99 ALA A O 1
ATOM 760 N N . ASP A 1 100 ? -4.407 6.622 20.404 1.00 85.19 100 ASP A N 1
ATOM 761 C CA . ASP A 1 100 ? -5.390 5.715 19.798 1.00 85.19 100 ASP A CA 1
ATOM 762 C C . ASP A 1 100 ? -5.873 4.635 20.795 1.00 85.19 100 ASP A C 1
ATOM 764 O O . ASP A 1 100 ? -6.997 4.160 20.666 1.00 85.19 100 ASP A O 1
ATOM 768 N N . PHE A 1 101 ? -5.058 4.256 21.789 1.00 88.81 101 PHE A N 1
ATOM 769 C CA . PHE A 1 101 ? -5.448 3.342 22.864 1.00 88.81 101 PHE A CA 1
ATOM 770 C C . PHE A 1 101 ? -6.429 4.021 23.828 1.00 88.81 101 PHE A C 1
ATOM 772 O O . PHE A 1 101 ? -7.615 3.681 23.821 1.00 88.81 101 PHE A O 1
ATOM 779 N N . ASP A 1 102 ? -5.975 5.033 24.570 1.00 92.56 102 ASP A N 1
ATOM 780 C CA . ASP A 1 102 ? -6.735 5.673 25.652 1.00 92.56 102 ASP A CA 1
ATOM 781 C C . ASP A 1 102 ? -8.040 6.292 25.147 1.00 92.56 102 ASP A C 1
ATOM 783 O O . ASP A 1 102 ? -9.121 6.084 25.702 1.00 92.56 102 ASP A O 1
ATOM 787 N N . THR A 1 103 ? -7.967 7.006 24.020 1.00 92.88 103 THR A N 1
ATOM 788 C CA . THR A 1 103 ? -9.148 7.653 23.431 1.00 92.88 103 THR A CA 1
ATOM 789 C C . THR A 1 103 ? -10.180 6.643 22.945 1.00 92.88 103 THR A C 1
ATOM 791 O O . THR A 1 103 ? -11.377 6.923 23.014 1.00 92.88 103 THR A O 1
ATOM 794 N N . SER A 1 104 ? -9.753 5.456 22.500 1.00 89.00 104 SER A N 1
ATOM 795 C CA . SER A 1 104 ? -10.681 4.410 22.067 1.00 89.00 104 SER A CA 1
ATOM 796 C C . SER A 1 104 ? -11.451 3.790 23.234 1.00 89.00 104 SER A C 1
ATOM 798 O O . SER A 1 104 ? -12.640 3.518 23.086 1.00 89.00 104 SER A O 1
ATOM 800 N N . PHE A 1 105 ? -10.825 3.648 24.406 1.00 93.88 105 PHE A N 1
ATOM 801 C CA . PHE A 1 105 ? -11.504 3.207 25.627 1.00 93.88 105 PHE A CA 1
ATOM 802 C C . PHE A 1 105 ? -12.510 4.243 26.129 1.00 93.88 105 PHE A C 1
ATOM 804 O O . PHE A 1 105 ? -13.639 3.875 26.444 1.00 93.88 105 PHE A O 1
ATOM 811 N N . ILE A 1 106 ? -12.151 5.534 26.131 1.00 95.00 106 ILE A N 1
ATOM 812 C CA . ILE A 1 106 ? -13.102 6.609 26.463 1.00 95.00 106 ILE A CA 1
ATOM 813 C C . ILE A 1 106 ? -14.277 6.600 25.484 1.00 95.00 106 ILE A C 1
ATOM 815 O O . ILE A 1 106 ? -15.430 6.668 25.906 1.00 95.00 106 ILE A O 1
ATOM 819 N N . LYS A 1 107 ? -14.001 6.472 24.180 1.00 92.00 107 LYS A N 1
ATOM 820 C CA . LYS A 1 107 ? -15.032 6.456 23.139 1.00 92.00 107 LYS A CA 1
ATOM 821 C C . LYS A 1 107 ? -16.006 5.290 23.314 1.00 92.00 107 LYS A C 1
ATOM 823 O O . LYS A 1 107 ? -17.208 5.520 23.401 1.00 92.00 107 LYS A O 1
ATOM 828 N N . ILE A 1 108 ? -15.498 4.060 23.394 1.00 89.31 108 ILE A N 1
ATOM 829 C CA . ILE A 1 108 ? -16.344 2.867 23.529 1.00 89.31 108 ILE A CA 1
ATOM 830 C C . ILE A 1 108 ? -17.046 2.856 24.889 1.00 89.31 108 ILE A C 1
ATOM 832 O O . ILE A 1 108 ? -18.219 2.503 24.962 1.00 89.31 108 ILE A O 1
ATOM 836 N N . GLY A 1 109 ? -16.376 3.292 25.958 1.00 92.69 109 GLY A N 1
ATOM 837 C CA . GLY A 1 109 ? -17.006 3.488 27.263 1.00 92.69 109 GLY A CA 1
ATOM 838 C C . GLY A 1 109 ? -18.192 4.454 27.180 1.00 92.69 109 GLY A C 1
ATOM 839 O O . GLY A 1 109 ? -19.276 4.141 27.661 1.00 92.69 109 GLY A O 1
ATOM 840 N N . CYS A 1 110 ? -18.043 5.586 26.485 1.00 93.38 110 CYS A N 1
ATOM 841 C CA . CYS A 1 110 ? -19.152 6.515 26.260 1.00 93.38 110 CYS A CA 1
ATOM 842 C C . CYS A 1 110 ? -20.296 5.860 25.472 1.00 93.38 110 CYS A C 1
ATOM 844 O O . CYS A 1 110 ? -21.451 5.969 25.880 1.00 93.38 110 CYS A O 1
ATOM 846 N N . GLU A 1 111 ? -19.985 5.136 24.392 1.00 90.94 111 GLU A N 1
ATOM 847 C CA . GLU A 1 111 ? -20.978 4.418 23.582 1.00 90.94 111 GLU A CA 1
ATOM 848 C C . GLU A 1 111 ? -21.757 3.380 24.409 1.00 90.94 111 GLU A C 1
ATOM 850 O O . GLU A 1 111 ? -22.987 3.346 24.337 1.00 90.94 111 GLU A O 1
ATOM 855 N N . ARG A 1 112 ? -21.071 2.595 25.257 1.00 89.44 112 ARG A N 1
ATOM 856 C CA . ARG A 1 112 ? -21.698 1.620 26.173 1.00 89.44 112 ARG A CA 1
ATOM 857 C C . ARG A 1 112 ? -22.688 2.274 27.136 1.00 89.44 112 ARG A C 1
ATOM 859 O O . ARG A 1 112 ? -23.726 1.689 27.432 1.00 89.44 112 ARG A O 1
ATOM 866 N N . GLN A 1 113 ? -22.370 3.476 27.612 1.00 93.25 113 GLN A N 1
ATOM 867 C CA . GLN A 1 113 ? -23.147 4.185 28.633 1.00 93.25 113 GLN A CA 1
ATOM 868 C C . GLN A 1 113 ? -24.153 5.194 28.051 1.00 93.25 113 GLN A C 1
ATOM 870 O O . GLN A 1 113 ? -24.838 5.890 28.806 1.00 93.25 113 GLN A O 1
ATOM 875 N N . GLY A 1 114 ? -24.258 5.289 26.719 1.00 92.19 114 GLY A N 1
ATOM 876 C CA . GLY A 1 114 ? -25.127 6.254 26.039 1.00 92.19 114 GLY A CA 1
ATOM 877 C C . GLY A 1 114 ? -24.691 7.714 26.217 1.00 92.19 114 GLY A C 1
ATOM 878 O O . GLY A 1 114 ? -25.527 8.615 26.162 1.00 92.19 114 GLY A O 1
ATOM 879 N N . LEU A 1 115 ? -23.400 7.952 26.459 1.00 92.69 115 LEU A N 1
ATOM 880 C CA . LEU A 1 115 ? -22.799 9.278 26.581 1.00 92.69 115 LEU A CA 1
ATOM 881 C C . LEU A 1 115 ? -22.248 9.739 25.227 1.00 92.69 115 LEU A C 1
ATOM 883 O O . LEU A 1 115 ? -21.753 8.947 24.428 1.00 92.69 115 LEU A O 1
ATOM 887 N N . THR A 1 116 ? -22.287 11.046 24.981 1.00 90.00 116 THR A N 1
ATOM 888 C CA . THR A 1 116 ? -21.689 11.658 23.789 1.00 90.00 116 THR A CA 1
ATOM 889 C C . THR A 1 116 ? -20.519 12.541 24.187 1.00 90.00 116 THR A C 1
ATOM 891 O O . THR A 1 116 ? -20.699 13.478 24.967 1.00 90.00 116 THR A O 1
ATOM 894 N N . TYR A 1 117 ? -19.347 12.291 23.607 1.00 91.50 117 TYR A N 1
ATOM 895 C CA . TYR A 1 117 ? -18.164 13.111 23.824 1.00 91.50 117 TYR A CA 1
ATOM 896 C C . TYR A 1 117 ? -17.391 13.319 22.518 1.00 91.50 117 TYR A C 1
ATOM 898 O O . TYR A 1 117 ? -17.038 12.358 21.837 1.00 91.50 117 TYR A O 1
ATOM 906 N N . ASP A 1 118 ? -17.158 14.582 22.158 1.00 87.69 118 ASP A N 1
ATOM 907 C CA . ASP A 1 1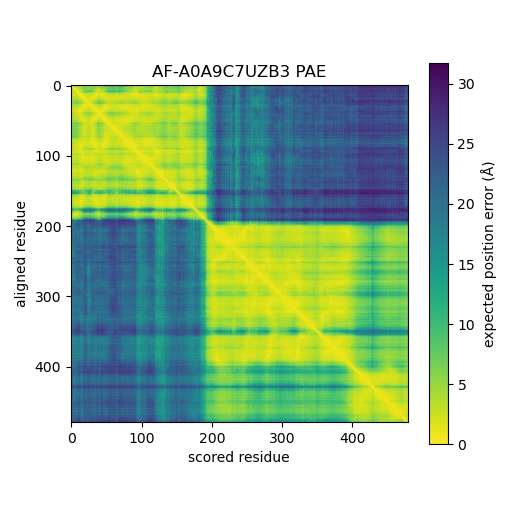18 ? -16.385 14.960 20.972 1.00 87.69 118 ASP A CA 1
ATOM 908 C C . ASP A 1 118 ? -14.886 14.875 21.276 1.00 87.69 118 ASP A C 1
ATOM 910 O O . ASP A 1 118 ? -14.300 15.778 21.882 1.00 87.69 118 ASP A O 1
ATOM 914 N N . ILE A 1 119 ? -14.275 13.760 20.876 1.00 89.19 119 ILE A N 1
ATOM 915 C CA . ILE A 1 119 ? -12.870 13.476 21.149 1.00 89.19 119 ILE A CA 1
ATOM 916 C C . ILE A 1 119 ? -11.993 14.071 20.049 1.00 89.19 119 ILE A C 1
ATOM 918 O O . ILE A 1 119 ? -11.938 13.586 18.919 1.00 89.19 119 ILE A O 1
ATOM 922 N N . ARG A 1 120 ? -11.221 15.085 20.431 1.00 91.31 120 ARG A N 1
ATOM 923 C CA . ARG A 1 120 ? -10.166 15.703 19.623 1.00 91.31 120 ARG A CA 1
ATOM 924 C C . ARG A 1 120 ? -8.842 15.490 20.332 1.00 91.31 120 ARG A C 1
ATOM 926 O O . ARG A 1 120 ? -8.759 15.797 21.519 1.00 91.31 120 ARG A O 1
ATOM 933 N N . TYR A 1 121 ? -7.818 14.976 19.646 1.00 92.81 121 TYR A N 1
ATOM 934 C CA . TYR A 1 121 ? -6.609 14.544 20.350 1.00 92.81 121 TYR A CA 1
ATOM 935 C C . TYR A 1 121 ? -5.276 14.745 19.626 1.00 92.81 121 TYR A C 1
ATOM 937 O O . TYR A 1 121 ? -5.169 14.836 18.397 1.00 92.81 121 TYR A O 1
ATOM 945 N N . VAL A 1 122 ? -4.221 14.761 20.437 1.00 91.94 122 VAL A N 1
ATOM 946 C CA . VAL A 1 122 ? -2.818 14.769 20.035 1.00 91.94 122 VAL A CA 1
ATOM 947 C C . VAL A 1 122 ? -2.131 13.536 20.597 1.00 91.94 122 VAL A C 1
ATOM 949 O O . VAL A 1 122 ? -2.220 13.237 21.783 1.00 91.94 122 VAL A O 1
ATOM 952 N N . ASP A 1 123 ? -1.403 12.841 19.731 1.00 91.69 123 ASP A N 1
ATOM 953 C CA . ASP A 1 123 ? -0.618 11.677 20.112 1.00 91.69 123 ASP A CA 1
ATOM 954 C C . ASP A 1 123 ? 0.850 12.068 20.292 1.00 91.69 123 ASP A C 1
ATOM 956 O O . ASP A 1 123 ? 1.573 12.344 19.324 1.00 91.69 123 ASP A O 1
ATOM 960 N N . THR A 1 124 ? 1.298 12.079 21.544 1.00 91.94 124 THR A N 1
ATOM 961 C CA . THR A 1 124 ? 2.683 12.424 21.878 1.00 91.94 124 THR A CA 1
ATOM 962 C C . THR A 1 124 ? 3.684 11.369 21.421 1.00 91.94 124 THR A C 1
ATOM 964 O O . THR A 1 124 ? 4.849 11.711 21.231 1.00 91.94 124 THR A O 1
ATOM 967 N N . LEU A 1 125 ? 3.273 10.117 21.181 1.00 89.50 125 LEU A N 1
ATOM 968 C CA . LEU A 1 125 ? 4.149 9.090 20.612 1.00 89.50 125 LEU A CA 1
ATOM 969 C C . LEU A 1 125 ? 4.518 9.459 19.172 1.00 89.50 125 LEU A C 1
ATOM 971 O O . LEU A 1 125 ? 5.692 9.427 18.792 1.00 89.50 125 LEU A O 1
ATOM 975 N N . LYS A 1 126 ? 3.516 9.860 18.378 1.00 85.56 126 LYS A N 1
ATOM 976 C CA . LYS A 1 126 ? 3.707 10.347 17.003 1.00 85.56 126 LYS A CA 1
ATOM 977 C C . LYS A 1 126 ? 4.533 11.640 16.993 1.00 85.56 126 LYS A C 1
ATOM 979 O O . LYS A 1 126 ? 5.484 11.727 16.219 1.00 85.56 126 LYS A O 1
ATOM 984 N N . LEU A 1 127 ? 4.247 12.588 17.895 1.00 86.88 127 LEU A N 1
ATOM 985 C CA . LEU A 1 127 ? 5.053 13.811 18.035 1.00 86.88 127 LEU A CA 1
ATOM 986 C C . LEU A 1 127 ? 6.505 13.517 18.437 1.00 86.88 127 LEU A C 1
ATOM 988 O O . LEU A 1 127 ? 7.423 14.048 17.820 1.00 86.88 127 LEU A O 1
ATOM 992 N N . SER A 1 128 ? 6.735 12.636 19.414 1.00 88.62 128 SER A N 1
ATOM 993 C CA . SER A 1 128 ? 8.085 12.272 19.871 1.00 88.62 128 SER A CA 1
ATOM 994 C C . SER A 1 128 ? 8.906 11.636 18.755 1.00 88.62 128 SER A C 1
ATOM 996 O O . SER A 1 128 ? 10.079 11.956 18.600 1.00 88.62 128 SER A O 1
ATOM 998 N N . ARG A 1 129 ? 8.289 10.775 17.933 1.00 84.00 129 ARG A N 1
ATOM 999 C CA . ARG A 1 129 ? 8.951 10.157 16.770 1.00 84.00 129 ARG A CA 1
ATOM 1000 C C . ARG A 1 129 ? 9.453 11.178 15.759 1.00 84.00 129 ARG A C 1
ATOM 1002 O O . ARG A 1 129 ? 10.509 10.958 15.170 1.00 84.00 129 ARG A O 1
ATOM 1009 N N . ALA A 1 130 ? 8.686 12.244 15.554 1.00 78.44 130 ALA A N 1
ATOM 1010 C CA . ALA A 1 130 ? 9.027 13.291 14.607 1.00 78.44 130 ALA A CA 1
ATOM 1011 C C . ALA A 1 130 ? 10.040 14.286 15.199 1.00 78.44 130 ALA A C 1
ATOM 1013 O O . ALA A 1 130 ? 11.017 14.626 14.542 1.00 78.44 130 ALA A O 1
ATOM 1014 N N . ALA A 1 131 ? 9.861 14.694 16.458 1.00 82.81 131 ALA A N 1
ATOM 1015 C CA . ALA A 1 131 ? 10.724 15.677 17.114 1.00 82.81 131 ALA A CA 1
ATOM 1016 C C . ALA A 1 131 ? 12.077 15.109 17.590 1.00 82.81 131 ALA A C 1
ATOM 1018 O O . ALA A 1 131 ? 13.049 15.855 17.691 1.00 82.81 131 ALA A O 1
ATOM 1019 N N . LEU A 1 132 ? 12.157 13.807 17.898 1.00 85.06 132 LEU A N 1
ATOM 1020 C CA . LEU A 1 132 ? 13.337 13.157 18.492 1.00 85.06 132 LEU A CA 1
ATOM 1021 C C . LEU A 1 132 ? 13.760 11.906 17.693 1.00 85.06 132 LEU A C 1
ATOM 1023 O O . LEU A 1 132 ? 13.784 10.793 18.228 1.00 85.06 132 LEU A O 1
ATOM 1027 N N . PRO A 1 133 ? 14.092 12.037 16.394 1.00 80.25 133 PRO A N 1
ATOM 1028 C CA . PRO A 1 133 ? 14.292 10.891 15.505 1.00 80.25 133 PRO A CA 1
ATOM 1029 C C . PRO A 1 133 ? 15.490 9.998 15.878 1.00 80.25 133 PRO A C 1
ATOM 1031 O O . PRO A 1 133 ? 15.578 8.878 15.362 1.00 80.25 133 PRO A O 1
ATOM 1034 N N . HIS A 1 134 ? 16.391 10.475 16.747 1.00 82.81 134 HIS A N 1
ATOM 1035 C CA . HIS A 1 134 ? 17.587 9.777 17.234 1.00 82.81 134 HIS A CA 1
ATOM 1036 C C . HIS A 1 134 ? 17.316 8.755 18.345 1.00 82.81 134 HIS A C 1
ATOM 1038 O O . HIS A 1 134 ? 18.193 7.940 18.637 1.00 82.81 134 HIS A O 1
ATOM 1044 N N . LEU A 1 135 ? 16.130 8.758 18.963 1.00 84.12 135 LEU A N 1
ATOM 1045 C CA . LEU A 1 135 ? 15.807 7.802 20.022 1.00 84.12 135 LEU A CA 1
ATOM 1046 C C . LEU A 1 135 ? 15.620 6.377 19.478 1.00 84.12 135 LEU A C 1
ATOM 1048 O O . LEU A 1 135 ? 14.993 6.142 18.444 1.00 84.12 135 LEU A O 1
ATOM 1052 N N . ARG A 1 136 ? 16.138 5.388 20.221 1.00 79.44 136 ARG A N 1
ATOM 1053 C CA . ARG A 1 136 ? 16.038 3.957 19.871 1.00 79.44 136 ARG A CA 1
ATOM 1054 C C . ARG A 1 136 ? 14.602 3.430 19.949 1.00 79.44 136 ARG A C 1
ATOM 1056 O O . ARG A 1 136 ? 14.229 2.530 19.202 1.00 79.44 136 ARG A O 1
ATOM 1063 N N . ASN A 1 137 ? 13.831 3.932 20.904 1.00 84.75 137 ASN A N 1
ATOM 1064 C CA . ASN A 1 137 ? 12.413 3.655 21.077 1.00 84.75 137 ASN A CA 1
ATOM 1065 C C . ASN A 1 137 ? 11.751 4.892 21.695 1.00 84.75 137 ASN A C 1
ATOM 1067 O O . ASN A 1 137 ? 12.441 5.816 22.116 1.00 84.75 137 ASN A O 1
ATOM 1071 N N . PHE A 1 138 ? 10.425 4.891 21.752 1.00 89.75 138 PHE A N 1
ATOM 1072 C CA . PHE A 1 138 ? 9.647 6.054 22.164 1.00 89.75 138 PHE A CA 1
ATOM 1073 C C . PHE A 1 138 ? 8.690 5.722 23.303 1.00 89.75 138 PHE A C 1
ATOM 1075 O O . PHE A 1 138 ? 7.619 6.297 23.348 1.00 89.75 138 PHE A O 1
ATOM 1082 N N . LYS A 1 139 ? 9.041 4.778 24.189 1.00 88.88 139 LYS A N 1
ATOM 1083 C CA . LYS A 1 139 ? 8.271 4.556 25.424 1.00 88.88 139 LYS A CA 1
ATOM 1084 C C . LYS A 1 139 ? 8.295 5.825 26.281 1.00 88.88 139 LYS A C 1
ATOM 1086 O O . LYS A 1 139 ? 9.314 6.522 26.262 1.00 88.88 139 LYS A O 1
ATOM 1091 N N . LEU A 1 140 ? 7.249 6.055 27.078 1.00 88.38 140 LEU A N 1
ATOM 1092 C CA . LEU A 1 140 ? 7.116 7.221 27.961 1.00 88.38 140 LEU A CA 1
ATOM 1093 C C . LEU A 1 140 ? 8.402 7.480 28.772 1.00 88.38 140 LEU A C 1
ATOM 1095 O O . LEU A 1 140 ? 9.000 8.547 28.649 1.00 88.38 140 LEU A O 1
ATOM 1099 N N . ASP A 1 141 ? 8.928 6.449 29.443 1.00 88.25 141 ASP A N 1
ATOM 1100 C CA . ASP A 1 141 ? 10.214 6.470 30.164 1.00 88.25 141 ASP A CA 1
ATOM 1101 C C . ASP A 1 141 ? 11.407 6.953 29.338 1.00 88.25 141 ASP A C 1
ATOM 1103 O O . ASP A 1 141 ? 12.297 7.646 29.832 1.00 88.25 141 ASP A O 1
ATOM 1107 N N . THR A 1 142 ? 11.485 6.516 28.081 1.00 88.69 142 THR A N 1
ATOM 1108 C CA . THR A 1 142 ? 12.622 6.835 27.212 1.00 88.69 142 THR A CA 1
ATOM 1109 C C . THR A 1 142 ? 12.570 8.301 26.806 1.00 88.69 142 THR A C 1
ATOM 1111 O O . THR A 1 142 ? 13.599 8.975 26.823 1.00 88.69 142 THR A O 1
ATOM 1114 N N . VAL A 1 143 ? 11.372 8.813 26.518 1.00 91.81 143 VAL A N 1
ATOM 1115 C CA . VAL A 1 143 ? 11.163 10.227 26.191 1.00 91.81 143 VAL A CA 1
ATOM 1116 C C . VAL A 1 143 ? 11.353 11.112 27.432 1.00 91.81 143 VAL A C 1
ATOM 1118 O O . VAL A 1 143 ? 12.020 12.142 27.347 1.00 91.81 143 VAL A O 1
ATOM 1121 N N . ALA A 1 144 ? 10.870 10.688 28.606 1.00 92.25 144 ALA A N 1
ATOM 1122 C CA . ALA A 1 144 ? 11.101 11.381 29.878 1.00 92.25 144 ALA A CA 1
ATOM 1123 C C . ALA A 1 144 ? 12.600 11.532 30.194 1.00 92.25 144 ALA A C 1
ATOM 1125 O O . ALA A 1 144 ? 13.058 12.605 30.601 1.00 92.25 144 ALA A O 1
ATOM 1126 N N . LYS A 1 145 ? 13.381 10.465 29.966 1.00 91.56 145 LYS A N 1
ATOM 1127 C CA . LYS A 1 145 ? 14.842 10.456 30.154 1.00 91.56 145 LYS A CA 1
ATOM 1128 C C . LYS A 1 145 ? 15.566 11.386 29.187 1.00 91.56 145 LYS A C 1
ATOM 1130 O O . LYS A 1 145 ? 16.490 12.072 29.621 1.00 91.56 145 LYS A O 1
ATOM 1135 N N . GLU A 1 146 ? 15.141 11.448 27.925 1.00 92.06 146 GLU A N 1
ATOM 1136 C CA . GLU A 1 146 ? 15.713 12.367 26.928 1.00 92.06 146 GLU A CA 1
ATOM 1137 C C . GLU A 1 146 ? 15.599 13.828 27.383 1.00 92.06 146 GLU A C 1
ATOM 1139 O O . GLU A 1 146 ? 16.570 14.584 27.339 1.00 92.06 146 GLU A O 1
ATOM 1144 N N . PHE A 1 147 ? 14.435 14.205 27.919 1.00 91.25 147 PHE A N 1
ATOM 1145 C CA . PHE A 1 147 ? 14.195 15.541 28.467 1.00 91.25 147 PHE A CA 1
ATOM 1146 C C . PHE A 1 147 ? 14.688 15.734 29.908 1.00 91.25 147 PHE A C 1
ATOM 1148 O O . PHE A 1 147 ? 14.566 16.830 30.452 1.00 91.25 147 PHE A O 1
ATOM 1155 N N . LYS A 1 148 ? 15.284 14.703 30.523 1.00 91.81 148 LYS A N 1
ATOM 1156 C CA . LYS A 1 148 ? 15.807 14.720 31.901 1.00 91.81 148 LYS A CA 1
ATOM 1157 C C . LYS A 1 148 ? 14.749 15.113 32.945 1.00 91.81 148 LYS A C 1
ATOM 1159 O O . LYS A 1 148 ? 15.046 15.850 33.883 1.00 91.81 148 LYS A O 1
ATOM 1164 N N . LEU A 1 149 ? 13.527 14.596 32.802 1.00 89.62 149 LEU A N 1
ATOM 1165 C CA . LEU A 1 149 ? 12.366 14.971 33.628 1.00 89.62 149 LEU A CA 1
ATOM 1166 C C . LEU A 1 149 ? 12.268 14.235 34.980 1.00 89.62 149 LEU A C 1
ATOM 1168 O O . LEU A 1 149 ? 11.331 14.471 35.740 1.00 89.62 149 LEU A O 1
ATOM 1172 N N . GLY A 1 150 ? 13.251 13.392 35.308 1.00 84.94 150 GLY A N 1
ATOM 1173 C CA . GLY A 1 150 ? 13.289 12.608 36.545 1.00 84.94 150 GLY A CA 1
ATOM 1174 C C . GLY A 1 150 ? 12.575 11.257 36.435 1.00 84.94 150 GLY A C 1
ATOM 1175 O O . GLY A 1 150 ? 12.143 10.856 35.356 1.00 84.94 150 GLY A O 1
ATOM 1176 N N . ASN A 1 151 ? 12.499 10.542 37.559 1.00 77.56 151 ASN A N 1
ATOM 1177 C CA . ASN A 1 151 ? 11.775 9.272 37.666 1.00 77.56 151 ASN A CA 1
ATOM 1178 C C . ASN A 1 151 ? 10.331 9.524 38.128 1.00 77.56 151 ASN A C 1
ATOM 1180 O O . ASN A 1 151 ? 10.074 10.495 38.838 1.00 77.56 151 ASN A O 1
ATOM 1184 N N . PHE A 1 152 ? 9.422 8.625 37.764 1.00 80.88 152 PHE A N 1
ATOM 1185 C CA . PHE A 1 152 ? 8.019 8.611 38.178 1.00 80.88 152 PHE A CA 1
ATOM 1186 C C . PHE A 1 152 ? 7.582 7.164 38.420 1.00 80.88 152 PHE A C 1
ATOM 1188 O O . PHE A 1 152 ? 8.300 6.231 38.044 1.00 80.88 152 PHE A O 1
ATOM 1195 N N . ASN A 1 153 ? 6.461 6.983 39.111 1.00 72.50 153 ASN A N 1
ATOM 1196 C CA . ASN A 1 153 ? 5.909 5.663 39.360 1.00 72.50 153 ASN A CA 1
ATOM 1197 C C . ASN A 1 153 ? 5.045 5.257 38.165 1.00 72.50 153 ASN A C 1
ATOM 1199 O O . ASN A 1 153 ? 3.940 5.761 38.012 1.00 72.50 153 ASN A O 1
ATOM 1203 N N . HIS A 1 154 ? 5.584 4.392 37.310 1.00 67.19 154 HIS A N 1
ATOM 1204 C CA . HIS A 1 154 ? 4.870 3.922 36.130 1.00 67.19 154 HIS A CA 1
ATOM 1205 C C . HIS A 1 154 ? 3.668 3.063 36.548 1.00 67.19 154 HIS A C 1
ATOM 1207 O O . HIS A 1 154 ? 3.774 2.309 37.520 1.00 67.19 154 HIS A O 1
ATOM 1213 N N . HIS A 1 155 ? 2.571 3.152 35.793 1.00 71.50 155 HIS A N 1
ATOM 1214 C CA . HIS A 1 155 ? 1.314 2.414 36.004 1.00 71.50 155 HIS A CA 1
ATOM 1215 C C . HIS A 1 155 ? 0.373 2.969 37.081 1.00 71.50 155 HIS A C 1
ATOM 1217 O O . HIS A 1 155 ? -0.450 2.252 37.655 1.00 71.50 155 HIS A O 1
ATOM 1223 N N . ARG A 1 156 ? 0.502 4.266 37.374 1.00 85.19 156 ARG A N 1
ATOM 1224 C CA . ARG A 1 156 ? -0.557 5.052 38.008 1.00 85.19 156 ARG A CA 1
ATOM 1225 C C . ARG A 1 156 ? -0.973 6.137 37.038 1.00 85.19 156 ARG A C 1
ATOM 1227 O O . ARG A 1 156 ? -0.163 7.001 36.704 1.00 85.19 156 ARG A O 1
ATOM 1234 N N . ALA A 1 157 ? -2.248 6.145 36.662 1.00 85.75 157 ALA A N 1
ATOM 1235 C CA . ALA A 1 157 ? -2.722 6.987 35.566 1.00 85.75 157 ALA A CA 1
ATOM 1236 C C . ALA A 1 157 ? -2.428 8.486 35.792 1.00 85.75 157 ALA A C 1
ATOM 1238 O O . ALA A 1 157 ? -2.119 9.228 34.863 1.00 85.75 157 ALA A O 1
ATOM 1239 N N . ILE A 1 158 ? -2.498 8.969 37.041 1.00 91.94 158 ILE A N 1
ATOM 1240 C CA . ILE A 1 158 ? -2.192 10.377 37.345 1.00 91.94 158 ILE A CA 1
ATOM 1241 C C . ILE A 1 158 ? -0.698 10.704 37.225 1.00 91.94 158 ILE A C 1
ATOM 1243 O O . ILE A 1 158 ? -0.353 11.771 36.719 1.00 91.94 158 ILE A O 1
ATOM 1247 N N . ASP A 1 159 ? 0.181 9.799 37.658 1.00 90.19 159 ASP A N 1
ATOM 1248 C CA . ASP A 1 159 ? 1.632 10.009 37.632 1.00 90.19 159 ASP A CA 1
ATOM 1249 C C . ASP A 1 159 ? 2.131 9.999 36.180 1.00 90.19 159 ASP A C 1
ATOM 1251 O O . ASP A 1 159 ? 2.939 10.849 35.782 1.00 90.19 159 ASP A O 1
ATOM 1255 N N . ASP A 1 160 ? 1.578 9.094 35.368 1.00 91.44 160 ASP A N 1
ATOM 1256 C CA . ASP A 1 160 ? 1.835 8.996 33.934 1.00 91.44 160 ASP A CA 1
ATOM 1257 C C . ASP A 1 160 ? 1.302 10.238 33.199 1.00 91.44 160 ASP A C 1
ATOM 1259 O O . ASP A 1 160 ? 2.046 10.848 32.424 1.00 91.44 160 ASP A O 1
ATOM 1263 N N . ALA A 1 161 ? 0.088 10.713 33.511 1.00 94.50 161 ALA A N 1
ATOM 1264 C CA . ALA A 1 161 ? -0.457 11.959 32.961 1.00 94.50 161 ALA A CA 1
ATOM 1265 C C . ALA A 1 161 ? 0.378 13.199 33.347 1.00 94.50 161 ALA A C 1
ATOM 1267 O O . ALA A 1 161 ? 0.623 14.080 32.513 1.00 94.50 161 ALA A O 1
ATOM 1268 N N . GLU A 1 162 ? 0.877 13.278 34.587 1.00 94.44 162 GLU A N 1
ATOM 1269 C CA . GLU A 1 162 ? 1.775 14.354 35.020 1.00 94.44 162 GLU A CA 1
ATOM 1270 C C . GLU A 1 162 ? 3.112 14.328 34.281 1.00 94.44 162 GLU A C 1
ATOM 1272 O O . GLU A 1 162 ? 3.572 15.371 33.795 1.00 94.44 162 GLU A O 1
ATOM 1277 N N . MET A 1 163 ? 3.749 13.161 34.179 1.00 94.81 163 MET A N 1
ATOM 1278 C CA . MET A 1 163 ? 4.996 13.020 33.429 1.00 94.81 163 MET A CA 1
ATOM 1279 C C . MET A 1 163 ? 4.781 13.358 31.953 1.00 94.81 163 MET A C 1
ATOM 1281 O O . MET A 1 163 ? 5.550 14.125 31.360 1.00 94.81 163 MET A O 1
ATOM 1285 N N . LEU A 1 164 ? 3.691 12.859 31.375 1.00 95.44 164 LEU A N 1
ATOM 1286 C CA . LEU A 1 164 ? 3.312 13.129 30.001 1.00 95.44 164 LEU A CA 1
ATOM 1287 C C . LEU A 1 164 ? 3.073 14.621 29.755 1.00 95.44 164 LEU A C 1
ATOM 1289 O O . LEU A 1 164 ? 3.465 15.130 28.706 1.00 95.44 164 LEU A O 1
ATOM 1293 N N . SER A 1 165 ? 2.513 15.350 30.724 1.00 95.75 165 SER A N 1
ATOM 1294 C CA . SER A 1 165 ? 2.310 16.798 30.598 1.00 95.75 165 SER A CA 1
ATOM 1295 C C . SER A 1 165 ? 3.639 17.547 30.447 1.00 95.75 165 SER A C 1
ATOM 1297 O O . SER A 1 165 ? 3.787 18.394 29.564 1.00 95.75 165 SER A O 1
ATOM 1299 N N . LYS A 1 166 ? 4.658 17.156 31.225 1.00 94.69 166 LYS A N 1
ATOM 1300 C CA . LYS A 1 166 ? 6.017 17.714 31.149 1.00 94.69 166 LYS A CA 1
ATOM 1301 C C . LYS A 1 166 ? 6.698 17.349 29.829 1.00 94.69 166 LYS A C 1
ATOM 1303 O O . LYS A 1 166 ? 7.362 18.195 29.223 1.00 94.69 166 LYS A O 1
ATOM 1308 N N . ILE A 1 167 ? 6.514 16.110 29.362 1.00 94.38 167 ILE A N 1
ATOM 1309 C CA . ILE A 1 167 ? 6.990 15.664 28.045 1.00 94.38 167 ILE A CA 1
ATOM 1310 C C . ILE A 1 167 ? 6.342 16.498 26.942 1.00 94.38 167 ILE A C 1
ATOM 1312 O O . ILE A 1 167 ? 7.043 17.005 26.070 1.00 94.38 167 ILE A O 1
ATOM 1316 N N . PHE A 1 168 ? 5.023 16.675 26.987 1.00 94.00 168 PHE A N 1
ATOM 1317 C CA . PHE A 1 168 ? 4.276 17.420 25.984 1.00 94.00 168 PHE A CA 1
ATOM 1318 C C . PHE A 1 168 ? 4.740 18.883 25.900 1.00 94.00 168 PHE A C 1
ATOM 1320 O O . PHE A 1 168 ? 5.072 19.350 24.809 1.00 94.00 168 PHE A O 1
ATOM 1327 N N . ILE A 1 169 ? 4.891 19.569 27.040 1.00 92.00 169 ILE A N 1
ATOM 1328 C CA . ILE A 1 169 ? 5.438 20.938 27.106 1.00 92.00 169 ILE A CA 1
ATOM 1329 C C . ILE A 1 169 ? 6.869 20.994 26.537 1.00 92.00 169 ILE A C 1
ATOM 1331 O O . ILE A 1 169 ? 7.232 21.924 25.809 1.00 92.00 169 ILE A O 1
ATOM 1335 N N . SER A 1 170 ? 7.691 19.980 26.817 1.00 91.31 170 SER A N 1
ATOM 1336 C CA . SER A 1 170 ? 9.064 19.898 26.296 1.00 91.31 170 SER A CA 1
ATOM 1337 C C . SER A 1 170 ? 9.097 19.675 24.778 1.00 91.31 170 SER A C 1
ATOM 1339 O O . SER A 1 170 ? 9.879 20.323 24.078 1.00 91.31 170 SER A O 1
ATOM 1341 N N . LEU A 1 171 ? 8.217 18.817 24.248 1.00 88.75 171 LEU A N 1
ATOM 1342 C CA . LEU A 1 171 ? 8.057 18.575 22.810 1.00 88.75 171 LEU A CA 1
ATOM 1343 C C . LEU A 1 171 ? 7.599 19.835 22.076 1.00 88.75 171 LEU A C 1
ATOM 1345 O O . LEU A 1 171 ? 8.178 20.170 21.042 1.00 88.75 171 LEU A O 1
ATOM 1349 N N . VAL A 1 172 ? 6.613 20.553 22.624 1.00 87.12 172 VAL A N 1
ATOM 1350 C CA . VAL A 1 172 ? 6.193 21.879 22.141 1.00 87.12 172 VAL A CA 1
ATOM 1351 C C . VAL A 1 172 ? 7.413 22.800 22.077 1.00 87.12 172 VAL A C 1
ATOM 1353 O O . VAL A 1 172 ? 7.741 23.323 21.016 1.00 87.12 172 VAL A O 1
ATOM 1356 N N . THR A 1 173 ? 8.149 22.931 23.183 1.00 84.75 173 THR A N 1
ATOM 1357 C CA . THR A 1 173 ? 9.297 23.844 23.294 1.00 84.75 173 THR A CA 1
ATOM 1358 C C . THR A 1 173 ? 10.395 23.546 22.270 1.00 84.75 173 THR A C 1
ATOM 1360 O O . THR A 1 173 ? 10.924 24.466 21.645 1.00 84.75 173 THR A O 1
ATOM 1363 N N . VAL A 1 174 ? 10.751 22.272 22.073 1.00 81.62 174 VAL A N 1
ATOM 1364 C CA . VAL A 1 174 ? 11.778 21.882 21.092 1.00 81.62 174 VAL A CA 1
ATOM 1365 C C . VAL A 1 174 ? 11.295 22.078 19.659 1.00 81.62 174 VAL A C 1
ATOM 1367 O O . VAL A 1 174 ? 12.077 22.535 18.826 1.00 81.62 174 VAL A O 1
ATOM 1370 N N . SER A 1 175 ? 10.018 21.805 19.386 1.00 75.25 175 SER A N 1
ATOM 1371 C CA . SER A 1 175 ? 9.423 22.014 18.060 1.00 75.25 175 SER A CA 1
ATOM 1372 C C . SER A 1 175 ? 9.368 23.506 17.693 1.00 75.25 175 SER A C 1
ATOM 1374 O O . SER A 1 175 ? 9.576 23.871 16.542 1.00 75.25 175 SER A O 1
ATOM 1376 N N . CYS A 1 176 ? 9.182 24.397 18.671 1.00 69.69 176 CYS A N 1
ATOM 1377 C CA . CYS A 1 176 ? 9.071 25.846 18.467 1.00 69.69 176 CYS A CA 1
ATOM 1378 C C . CYS A 1 176 ? 10.405 26.598 18.274 1.00 69.69 176 CYS A C 1
ATOM 1380 O O . CYS A 1 176 ? 10.384 27.829 18.220 1.00 69.69 176 CYS A O 1
ATOM 1382 N N . LYS A 1 177 ? 11.571 25.933 18.184 1.00 62.25 177 LYS A N 1
ATOM 1383 C CA . LYS A 1 177 ? 12.896 26.588 18.038 1.00 62.25 177 LYS A CA 1
ATOM 1384 C C . LYS A 1 177 ? 13.084 27.285 16.671 1.00 62.25 177 LYS A C 1
ATOM 1386 O O . LYS A 1 177 ? 13.921 26.884 15.871 1.00 62.25 177 LYS A O 1
ATOM 1391 N N . GLY A 1 178 ? 12.324 28.353 16.425 1.00 56.62 178 GLY A N 1
ATOM 1392 C CA . GLY A 1 178 ? 12.357 29.181 15.212 1.00 56.62 178 GLY A CA 1
ATOM 1393 C C . GLY A 1 178 ? 10.994 29.408 14.546 1.00 56.62 178 GLY A C 1
ATOM 1394 O O . GLY A 1 178 ? 10.905 30.225 13.633 1.00 56.62 178 GLY A O 1
ATOM 1395 N N . HIS A 1 179 ? 9.932 28.740 15.010 1.00 65.75 179 HIS A N 1
ATOM 1396 C CA . HIS A 1 179 ? 8.594 28.797 14.414 1.00 65.75 179 HIS A CA 1
ATOM 1397 C C . HIS A 1 179 ? 7.528 29.111 15.467 1.00 65.75 179 HIS A C 1
ATOM 1399 O O . HIS A 1 179 ? 7.609 28.652 16.606 1.00 65.75 179 HIS A O 1
ATOM 1405 N N . LYS A 1 180 ? 6.521 29.903 15.084 1.00 67.75 180 LYS A N 1
ATOM 1406 C CA . LYS A 1 180 ? 5.375 30.216 15.943 1.00 67.75 180 LYS A CA 1
ATOM 1407 C C . LYS A 1 180 ? 4.393 29.042 15.883 1.00 67.75 180 LYS A C 1
ATOM 1409 O O . LYS A 1 180 ? 3.914 28.727 14.801 1.00 67.75 180 LYS A O 1
ATOM 1414 N N . LEU A 1 181 ? 4.135 28.400 17.021 1.00 78.50 181 LEU A N 1
ATOM 1415 C CA . LEU A 1 181 ? 3.111 27.365 17.176 1.00 78.50 181 LEU A CA 1
ATOM 1416 C C . LEU A 1 181 ? 1.893 28.021 17.832 1.00 78.50 181 LEU A C 1
ATOM 1418 O O . LEU A 1 181 ? 1.900 28.274 19.036 1.00 78.50 181 LEU A O 1
ATOM 1422 N N . GLU A 1 182 ? 0.889 28.369 17.034 1.00 83.38 182 GLU A N 1
ATOM 1423 C CA . GLU A 1 182 ? -0.368 28.938 17.537 1.00 83.38 182 GLU A CA 1
ATOM 1424 C C . GLU A 1 182 ? -1.450 27.866 17.629 1.00 83.38 182 GLU A C 1
ATOM 1426 O O . GLU A 1 182 ? -2.264 27.887 18.553 1.00 83.38 182 GLU A O 1
ATOM 1431 N N . LYS A 1 183 ? -1.434 26.905 16.699 1.00 89.38 183 LYS A N 1
ATOM 1432 C CA . LYS A 1 183 ? -2.440 25.853 16.571 1.00 89.38 183 LYS A CA 1
ATOM 1433 C C . LYS A 1 183 ? -1.809 24.468 16.545 1.00 89.38 183 LYS A C 1
ATOM 1435 O O . LYS A 1 183 ? -0.674 24.285 16.113 1.00 89.38 183 LYS A O 1
ATOM 1440 N N . PHE A 1 184 ? -2.569 23.449 16.939 1.00 84.62 184 PHE A N 1
ATOM 1441 C CA . PHE A 1 184 ? -2.089 22.063 16.893 1.00 84.62 184 PHE A CA 1
ATOM 1442 C C . PHE A 1 184 ? -1.777 21.570 15.470 1.00 84.62 184 PHE A C 1
ATOM 1444 O O . PHE A 1 184 ? -0.936 20.687 15.305 1.00 84.62 184 PHE A O 1
ATOM 1451 N N . GLY A 1 185 ? -2.407 22.140 14.439 1.00 78.25 185 GLY A N 1
ATOM 1452 C CA . GLY A 1 185 ? -2.087 21.850 13.039 1.00 78.25 185 GLY A CA 1
ATOM 1453 C C . GLY A 1 185 ? -0.664 22.253 12.637 1.00 78.25 185 GLY A C 1
ATOM 1454 O O . GLY A 1 185 ? -0.082 21.609 11.762 1.00 78.25 185 GLY A O 1
ATOM 1455 N N . ASP A 1 186 ? -0.064 23.236 13.317 1.00 80.81 186 ASP A N 1
ATOM 1456 C CA . ASP A 1 186 ? 1.282 23.740 13.013 1.00 80.81 186 ASP A CA 1
ATOM 1457 C C . ASP A 1 186 ? 2.362 22.671 13.235 1.00 80.81 186 ASP A C 1
ATOM 1459 O O . ASP A 1 186 ? 3.389 22.679 12.553 1.00 80.81 186 ASP A O 1
ATOM 1463 N N . PHE A 1 187 ? 2.110 21.687 14.110 1.00 76.00 187 PHE A N 1
ATOM 1464 C CA . PHE A 1 187 ? 2.995 20.532 14.280 1.00 76.00 187 PHE A CA 1
ATOM 1465 C C . PHE A 1 187 ? 3.218 19.766 12.973 1.00 76.00 187 PHE A C 1
ATOM 1467 O O . PHE A 1 187 ? 4.323 19.279 12.751 1.00 76.00 187 PHE A O 1
ATOM 1474 N N . ASN A 1 188 ? 2.213 19.681 12.094 1.00 67.81 188 ASN A N 1
ATOM 1475 C CA . ASN A 1 188 ? 2.349 18.977 10.816 1.00 67.81 188 ASN A CA 1
ATOM 1476 C C . ASN A 1 188 ? 3.311 19.705 9.862 1.00 67.81 188 ASN A C 1
ATOM 1478 O O . ASN A 1 188 ? 3.984 19.062 9.062 1.00 67.81 188 ASN A O 1
ATOM 1482 N N . THR A 1 189 ? 3.384 21.034 9.957 1.00 65.94 189 THR A N 1
ATOM 1483 C CA . THR A 1 189 ? 4.257 21.876 9.128 1.00 65.94 189 THR A CA 1
ATOM 1484 C C . THR A 1 189 ? 5.672 21.941 9.701 1.00 65.94 189 THR A C 1
ATOM 1486 O O . THR A 1 189 ? 6.646 21.814 8.966 1.00 65.94 189 THR A O 1
ATOM 1489 N N . ILE A 1 190 ? 5.790 22.113 11.022 1.00 65.81 190 ILE A N 1
ATOM 1490 C CA . ILE A 1 190 ? 7.068 22.276 11.734 1.00 65.81 190 ILE A CA 1
ATOM 1491 C C . ILE A 1 190 ? 7.850 20.961 11.791 1.00 65.81 190 ILE A C 1
ATOM 1493 O O . ILE A 1 190 ? 9.064 20.951 11.613 1.00 65.81 190 ILE A O 1
ATOM 1497 N N . LEU A 1 191 ? 7.159 19.842 12.011 1.00 64.50 191 LEU A N 1
ATOM 1498 C CA . LEU A 1 191 ? 7.762 18.508 12.073 1.00 64.50 191 LEU A CA 1
ATOM 1499 C C . LEU A 1 191 ? 7.717 17.794 10.708 1.00 64.50 191 LEU A C 1
ATOM 1501 O O . LEU A 1 191 ? 7.820 16.571 10.652 1.00 64.50 191 LEU A O 1
ATOM 1505 N N . GLY A 1 192 ? 7.539 18.562 9.623 1.00 49.47 192 GLY A N 1
ATOM 1506 C CA . GLY A 1 192 ? 7.183 18.123 8.269 1.00 49.47 192 GLY A CA 1
ATOM 1507 C C . GLY A 1 192 ? 8.115 17.115 7.586 1.00 49.47 192 GLY A C 1
ATOM 1508 O O . GLY A 1 192 ? 7.735 16.566 6.555 1.00 49.47 192 GLY A O 1
ATOM 1509 N N . ASP A 1 193 ? 9.266 16.781 8.170 1.00 50.84 193 ASP A N 1
ATOM 1510 C CA . ASP A 1 193 ? 10.036 15.588 7.797 1.00 50.84 193 ASP A CA 1
ATOM 1511 C C . ASP A 1 193 ? 9.528 14.362 8.568 1.00 50.84 193 ASP A C 1
ATOM 1513 O O . ASP A 1 193 ? 10.231 13.705 9.344 1.00 50.84 193 ASP A O 1
ATOM 1517 N N . VAL A 1 194 ? 8.260 14.020 8.335 1.00 55.19 194 VAL A N 1
ATOM 1518 C CA . VAL A 1 194 ? 7.750 12.710 8.730 1.00 55.19 194 VAL A CA 1
ATOM 1519 C C . VAL A 1 194 ? 8.490 11.673 7.894 1.00 55.19 194 VAL A C 1
ATOM 1521 O O . VAL A 1 194 ? 8.228 11.517 6.702 1.00 55.19 194 VAL A O 1
ATOM 1524 N N . ASP A 1 195 ? 9.415 10.948 8.524 1.00 64.50 195 ASP A N 1
ATOM 1525 C CA . ASP A 1 195 ? 10.129 9.856 7.871 1.00 64.50 195 ASP A CA 1
ATOM 1526 C C . ASP A 1 195 ? 9.123 8.798 7.391 1.00 64.50 195 ASP A C 1
ATOM 1528 O O . ASP A 1 195 ? 8.629 7.964 8.160 1.00 64.50 195 ASP A O 1
ATOM 1532 N N . VAL A 1 196 ? 8.823 8.823 6.091 1.00 65.56 196 VAL A N 1
ATOM 1533 C CA . VAL A 1 196 ? 7.870 7.910 5.449 1.00 65.56 196 VAL A CA 1
ATOM 1534 C C . VAL A 1 196 ? 8.311 6.446 5.594 1.00 65.56 196 VAL A C 1
ATOM 1536 O O . VAL A 1 196 ? 7.500 5.517 5.530 1.00 65.56 196 VAL A O 1
ATOM 1539 N N . LYS A 1 197 ? 9.598 6.202 5.874 1.00 69.31 197 LYS A N 1
ATOM 1540 C CA . LYS A 1 197 ? 10.134 4.859 6.133 1.00 69.31 197 LYS A CA 1
ATOM 1541 C C . LYS A 1 197 ? 9.707 4.306 7.498 1.00 69.31 197 LYS A C 1
ATOM 1543 O O . LYS A 1 197 ? 9.731 3.088 7.686 1.00 69.31 197 LYS A O 1
ATOM 1548 N N . LYS A 1 198 ? 9.259 5.160 8.423 1.00 68.75 198 LYS A N 1
ATOM 1549 C CA . LYS A 1 198 ? 8.766 4.779 9.759 1.00 68.75 198 LYS A CA 1
ATOM 1550 C C . LYS A 1 198 ? 7.237 4.729 9.867 1.00 68.75 198 LYS A C 1
ATOM 1552 O O . LYS A 1 198 ? 6.727 4.338 10.914 1.00 68.75 198 LYS A O 1
ATOM 1557 N N . GLN A 1 199 ? 6.515 5.106 8.811 1.00 71.75 199 GLN A N 1
ATOM 1558 C CA . GLN A 1 199 ? 5.053 5.028 8.768 1.00 71.75 199 GLN A CA 1
ATOM 1559 C C . GLN A 1 199 ? 4.559 3.581 8.606 1.00 71.75 199 GLN A C 1
ATOM 1561 O O . GLN A 1 199 ? 5.293 2.752 8.044 1.00 71.75 199 GLN A O 1
ATOM 1566 N N . PRO A 1 200 ? 3.339 3.264 9.094 1.00 77.75 200 PRO A N 1
ATOM 1567 C CA . PRO A 1 200 ? 2.698 1.991 8.795 1.00 77.75 200 PRO A CA 1
ATOM 1568 C C . PRO A 1 200 ? 2.538 1.831 7.281 1.00 77.75 200 PRO A C 1
ATOM 1570 O O . PRO A 1 200 ? 2.388 2.802 6.540 1.00 77.75 200 PRO A O 1
ATOM 1573 N N . THR A 1 201 ? 2.622 0.589 6.819 1.00 89.12 201 THR A N 1
ATOM 1574 C CA . THR A 1 201 ? 2.480 0.244 5.405 1.00 89.12 201 THR A CA 1
ATOM 1575 C C . THR A 1 201 ? 1.271 -0.647 5.235 1.00 89.12 201 THR A C 1
ATOM 1577 O O . THR A 1 201 ? 1.151 -1.637 5.956 1.00 89.12 201 THR A O 1
ATOM 1580 N N . TYR A 1 202 ? 0.451 -0.329 4.244 1.00 93.88 202 TYR A N 1
ATOM 1581 C CA . TYR A 1 202 ? -0.730 -1.095 3.876 1.00 93.88 202 TYR A CA 1
ATOM 1582 C C . TYR A 1 202 ? -0.599 -1.605 2.444 1.00 93.88 202 TYR A C 1
ATOM 1584 O O . TYR A 1 202 ? 0.161 -1.050 1.644 1.00 93.88 202 TYR A O 1
ATOM 1592 N N . HIS A 1 203 ? -1.319 -2.678 2.134 1.00 96.62 203 HIS A N 1
ATOM 1593 C CA . HIS A 1 203 ? -1.437 -3.169 0.765 1.00 96.62 203 HIS A CA 1
ATOM 1594 C C . HIS A 1 203 ? -2.447 -2.333 -0.027 1.00 96.62 203 HIS A C 1
ATOM 1596 O O . HIS A 1 203 ? -3.385 -1.764 0.523 1.00 96.62 203 HIS A O 1
ATOM 1602 N N . MET A 1 204 ? -2.227 -2.257 -1.335 1.00 95.94 204 MET A N 1
ATOM 1603 C CA . MET A 1 204 ? -3.082 -1.556 -2.286 1.00 95.94 204 MET A CA 1
ATOM 1604 C C . MET A 1 204 ? -2.906 -2.219 -3.650 1.00 95.94 204 MET A C 1
ATOM 1606 O O . MET A 1 204 ? -1.778 -2.555 -4.022 1.00 95.94 204 MET A O 1
ATOM 1610 N N . ILE A 1 205 ? -3.997 -2.397 -4.394 1.00 97.94 205 ILE A N 1
ATOM 1611 C CA . ILE A 1 205 ? -3.939 -2.923 -5.761 1.00 97.94 205 ILE A CA 1
ATOM 1612 C C . ILE A 1 205 ? -3.890 -1.754 -6.736 1.00 97.94 205 ILE A C 1
ATOM 1614 O O . ILE A 1 205 ? -4.650 -0.798 -6.612 1.00 97.94 205 ILE A O 1
ATOM 1618 N N . ILE A 1 206 ? -2.980 -1.825 -7.707 1.00 98.12 206 ILE A N 1
ATOM 1619 C CA . ILE A 1 206 ? -2.854 -0.840 -8.781 1.00 98.12 206 ILE A CA 1
ATOM 1620 C C . ILE A 1 206 ? -2.960 -1.583 -10.108 1.00 98.12 206 ILE A C 1
ATOM 1622 O O . ILE A 1 206 ? -2.074 -2.364 -10.459 1.00 98.12 206 ILE A O 1
ATOM 1626 N N . LEU A 1 207 ? -4.026 -1.308 -10.854 1.00 98.31 207 LEU A N 1
ATOM 1627 C CA . LEU A 1 207 ? -4.207 -1.771 -12.224 1.00 98.31 207 LEU A CA 1
ATOM 1628 C C . LEU A 1 207 ? -3.863 -0.640 -13.190 1.00 98.31 207 LEU A C 1
ATOM 163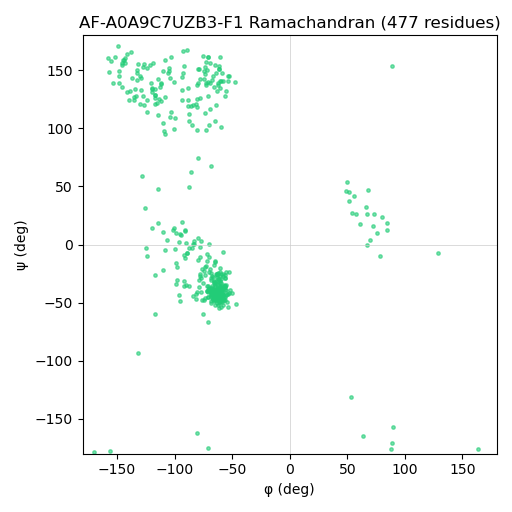0 O O . LEU A 1 207 ? -4.180 0.529 -12.961 1.00 98.31 207 LEU A O 1
ATOM 1634 N N . VAL A 1 208 ? -3.199 -0.988 -14.286 1.00 98.25 208 VAL A N 1
ATOM 1635 C CA . VAL A 1 208 ? -2.869 -0.028 -15.337 1.00 98.25 208 VAL A CA 1
ATOM 1636 C C . VAL A 1 208 ? -4.047 0.076 -16.291 1.00 98.25 208 VAL A C 1
ATOM 1638 O O . VAL A 1 208 ? -4.387 -0.900 -16.946 1.00 98.25 208 VAL A O 1
ATOM 1641 N N . LYS A 1 209 ? -4.627 1.272 -16.406 1.00 98.19 209 LYS A N 1
ATOM 1642 C CA . LYS A 1 209 ? -5.728 1.560 -17.328 1.00 98.19 209 LYS A CA 1
ATOM 1643 C C . LYS A 1 209 ? -5.255 1.728 -18.770 1.00 98.19 209 LYS A C 1
ATOM 1645 O O . LYS A 1 209 ? -5.925 1.283 -19.689 1.00 98.19 209 LYS A O 1
ATOM 1650 N N . ASN A 1 210 ? -4.125 2.412 -18.972 1.00 98.00 210 ASN A N 1
ATOM 1651 C CA . ASN A 1 210 ? -3.618 2.779 -20.297 1.00 98.00 210 ASN A CA 1
ATOM 1652 C C . ASN A 1 210 ? -2.095 3.009 -20.313 1.00 98.00 210 ASN A C 1
ATOM 1654 O O . ASN A 1 210 ? -1.408 2.870 -19.299 1.00 98.00 210 ASN A O 1
ATOM 1658 N N . GLN A 1 211 ? -1.543 3.397 -21.468 1.00 96.50 211 GLN A N 1
ATOM 1659 C CA . GLN A 1 211 ? -0.098 3.598 -21.644 1.00 96.50 211 GLN A CA 1
ATOM 1660 C C . GLN A 1 211 ? 0.498 4.685 -20.720 1.00 96.50 211 GLN A C 1
ATOM 1662 O O . GLN A 1 211 ? 1.658 4.571 -20.311 1.00 96.50 211 GLN A O 1
ATOM 1667 N N . VAL A 1 212 ? -0.275 5.725 -20.369 1.00 97.69 212 VAL A N 1
ATOM 1668 C CA . VAL A 1 212 ? 0.144 6.752 -19.393 1.00 97.69 212 VAL A CA 1
ATOM 1669 C C . VAL A 1 212 ? 0.264 6.126 -18.006 1.00 97.69 212 VAL A C 1
ATOM 1671 O O . VAL A 1 212 ? 1.303 6.267 -17.355 1.00 97.69 212 VAL A O 1
ATOM 1674 N N . GLY A 1 213 ? -0.745 5.345 -17.617 1.00 98.12 213 GLY A N 1
ATOM 1675 C CA . GLY A 1 213 ? -0.734 4.538 -16.402 1.00 98.12 213 GLY A CA 1
ATOM 1676 C C . GLY A 1 213 ? 0.472 3.613 -16.313 1.00 98.12 213 GLY A C 1
ATOM 1677 O O . GLY A 1 213 ? 1.120 3.549 -15.275 1.00 98.12 213 GLY A O 1
ATOM 1678 N N . LEU A 1 214 ? 0.847 2.951 -17.413 1.00 98.12 214 LEU A N 1
ATOM 1679 C CA . LEU A 1 214 ? 1.992 2.038 -17.429 1.00 98.12 214 LEU A CA 1
ATOM 1680 C C . LEU A 1 214 ? 3.296 2.774 -17.097 1.00 98.12 214 LEU A C 1
ATOM 1682 O O . LEU A 1 214 ? 4.092 2.323 -16.272 1.00 98.12 214 LEU A O 1
ATOM 1686 N N . LYS A 1 215 ? 3.496 3.947 -17.706 1.00 97.50 215 LYS A N 1
ATOM 1687 C CA . LYS A 1 215 ? 4.652 4.804 -17.420 1.00 97.50 215 LYS A CA 1
ATOM 1688 C C . LYS A 1 215 ? 4.639 5.290 -15.969 1.00 97.50 215 LYS A C 1
ATOM 1690 O O . LYS A 1 215 ? 5.695 5.343 -15.338 1.00 97.50 215 LYS A O 1
ATOM 1695 N N . ASN A 1 216 ? 3.470 5.640 -15.441 1.00 98.38 216 ASN A N 1
ATOM 1696 C CA . ASN A 1 216 ? 3.313 6.049 -14.048 1.00 98.38 216 ASN A CA 1
ATOM 1697 C C . ASN A 1 216 ? 3.600 4.893 -13.082 1.00 98.38 216 ASN A C 1
ATOM 1699 O O . ASN A 1 216 ? 4.348 5.090 -12.128 1.00 98.38 216 ASN A O 1
ATOM 1703 N N . LEU A 1 217 ? 3.144 3.673 -13.376 1.00 98.25 217 LEU A N 1
ATOM 1704 C CA . LEU A 1 217 ? 3.491 2.481 -12.605 1.00 98.25 217 LEU A CA 1
ATOM 1705 C C . LEU A 1 217 ? 5.010 2.251 -12.591 1.00 98.25 217 LEU A C 1
ATOM 1707 O O . LEU A 1 217 ? 5.579 2.027 -11.525 1.00 98.25 217 LEU A O 1
ATOM 1711 N N . TYR A 1 218 ? 5.701 2.386 -13.730 1.00 97.69 218 TYR A N 1
ATOM 1712 C CA . TYR A 1 218 ? 7.167 2.276 -13.775 1.00 97.69 218 TYR A CA 1
ATOM 1713 C C . TYR A 1 218 ? 7.870 3.319 -12.903 1.00 97.69 218 TYR A C 1
ATOM 1715 O O . TYR A 1 218 ? 8.835 2.986 -12.208 1.00 97.69 218 TYR A O 1
ATOM 1723 N N . LYS A 1 219 ? 7.379 4.564 -12.890 1.00 98.00 219 LYS A N 1
ATOM 1724 C CA . LYS A 1 219 ? 7.896 5.602 -11.987 1.00 98.00 219 LYS A CA 1
ATOM 1725 C C . LYS A 1 219 ? 7.658 5.239 -10.526 1.00 98.00 219 LYS A C 1
ATOM 1727 O O . LYS A 1 219 ? 8.598 5.305 -9.744 1.00 98.00 219 LYS A O 1
ATOM 1732 N N . LEU A 1 220 ? 6.449 4.810 -10.165 1.00 98.06 220 LEU A N 1
ATOM 1733 C CA . LEU A 1 220 ? 6.103 4.429 -8.793 1.00 98.06 220 LEU A CA 1
ATOM 1734 C C . LEU A 1 220 ? 6.957 3.259 -8.297 1.00 98.06 220 LEU A C 1
ATOM 1736 O O . LEU A 1 220 ? 7.528 3.340 -7.210 1.00 98.06 220 LEU A O 1
ATOM 1740 N N . VAL A 1 221 ? 7.134 2.218 -9.116 1.00 97.88 221 VAL A N 1
ATOM 1741 C CA . VAL A 1 221 ? 8.048 1.104 -8.816 1.00 97.88 221 VAL A CA 1
ATOM 1742 C C . VAL A 1 221 ? 9.478 1.621 -8.642 1.00 97.88 221 VAL A C 1
ATOM 1744 O O . VAL A 1 221 ? 10.130 1.275 -7.656 1.00 97.88 221 VAL A O 1
ATOM 1747 N N . SER A 1 222 ? 9.953 2.501 -9.525 1.00 97.56 222 SER A N 1
ATOM 1748 C CA . SER A 1 222 ? 11.296 3.091 -9.417 1.00 97.56 222 SER A CA 1
ATOM 1749 C C . SER A 1 222 ? 11.468 3.894 -8.125 1.00 97.56 222 SER A C 1
ATOM 1751 O O . SER A 1 222 ? 12.401 3.648 -7.364 1.00 97.56 222 SER A O 1
ATOM 1753 N N . TYR A 1 223 ? 10.540 4.799 -7.810 1.00 94.88 223 TYR A N 1
ATOM 1754 C CA . TYR A 1 223 ? 10.590 5.610 -6.593 1.00 94.88 223 TYR A CA 1
ATOM 1755 C C . TYR A 1 223 ? 10.464 4.768 -5.325 1.00 94.88 223 TYR A C 1
ATOM 1757 O O . TYR A 1 223 ? 11.153 5.045 -4.341 1.00 94.88 223 TYR A O 1
ATOM 1765 N N . SER A 1 224 ? 9.655 3.707 -5.351 1.00 95.50 224 SER A N 1
ATOM 1766 C CA . SER A 1 224 ? 9.520 2.792 -4.215 1.00 95.50 224 SER A CA 1
ATOM 1767 C C . SER A 1 224 ? 10.827 2.073 -3.870 1.00 95.50 224 SER A C 1
ATOM 1769 O O . SER A 1 224 ? 11.080 1.802 -2.696 1.00 95.50 224 SER A O 1
ATOM 1771 N N . ASN A 1 225 ? 11.667 1.804 -4.877 1.00 95.62 225 ASN A N 1
ATOM 1772 C CA . ASN A 1 225 ? 12.948 1.115 -4.726 1.00 95.62 225 ASN A CA 1
ATOM 1773 C C . ASN A 1 225 ? 14.128 2.071 -4.495 1.00 95.62 225 ASN A C 1
ATOM 1775 O O . ASN A 1 225 ? 15.072 1.704 -3.803 1.00 95.62 225 ASN A O 1
ATOM 1779 N N . LEU A 1 226 ? 14.088 3.285 -5.050 1.00 92.38 226 LEU A N 1
ATOM 1780 C CA . LEU A 1 226 ? 15.200 4.240 -4.965 1.00 92.38 226 LEU A CA 1
ATOM 1781 C C . LEU A 1 226 ? 15.037 5.235 -3.811 1.00 92.38 226 LEU A C 1
ATOM 1783 O O . LEU A 1 226 ? 15.957 5.427 -3.020 1.00 92.38 226 LEU A O 1
ATOM 1787 N N . ASN A 1 227 ? 13.861 5.851 -3.689 1.00 87.56 227 ASN A N 1
ATOM 1788 C CA . ASN A 1 227 ? 13.653 6.986 -2.785 1.00 87.56 227 ASN A CA 1
ATOM 1789 C C . ASN A 1 227 ? 13.062 6.528 -1.447 1.00 87.56 227 ASN A C 1
ATOM 1791 O O . ASN A 1 227 ? 13.499 6.946 -0.372 1.00 87.56 227 ASN A O 1
ATOM 1795 N N . TYR A 1 228 ? 12.073 5.636 -1.513 1.00 85.75 228 TYR A N 1
ATOM 1796 C CA . TYR A 1 228 ? 11.243 5.276 -0.361 1.00 85.75 228 TYR A CA 1
ATOM 1797 C C . TYR A 1 228 ? 11.548 3.892 0.213 1.00 85.75 228 TYR A C 1
ATOM 1799 O O . TYR A 1 228 ? 10.902 3.470 1.172 1.00 85.75 228 TYR A O 1
ATOM 1807 N N . PHE A 1 229 ? 12.556 3.195 -0.313 1.00 88.31 229 PHE A N 1
ATOM 1808 C CA . PHE A 1 229 ? 12.917 1.869 0.168 1.00 88.31 229 PHE A CA 1
ATOM 1809 C C . PHE A 1 229 ? 13.369 1.896 1.636 1.00 88.31 229 PHE A C 1
ATOM 1811 O O . PHE A 1 229 ? 14.114 2.782 2.076 1.00 88.31 229 PHE A O 1
ATOM 1818 N N . TYR A 1 230 ? 12.919 0.889 2.387 1.00 84.12 230 TYR A N 1
ATOM 1819 C CA . TYR A 1 230 ? 13.378 0.611 3.747 1.00 84.12 230 TYR A CA 1
ATOM 1820 C C . TYR A 1 230 ? 13.723 -0.874 3.901 1.00 84.12 230 TYR A C 1
ATOM 1822 O O . TYR A 1 230 ? 14.830 -1.282 3.585 1.00 84.12 230 TYR A O 1
ATOM 1830 N N . ARG A 1 231 ? 12.774 -1.700 4.354 1.00 85.75 231 ARG A N 1
ATOM 1831 C CA . ARG A 1 231 ? 12.883 -3.172 4.328 1.00 85.75 231 ARG A CA 1
ATOM 1832 C C . ARG A 1 231 ? 12.170 -3.788 3.129 1.00 85.75 231 ARG A C 1
ATOM 1834 O O . ARG A 1 231 ? 12.562 -4.840 2.646 1.00 85.75 231 ARG A O 1
ATOM 1841 N N . LYS A 1 232 ? 11.102 -3.127 2.687 1.00 87.81 232 LYS A N 1
ATOM 1842 C CA . LYS A 1 232 ? 10.325 -3.438 1.490 1.00 87.81 232 LYS A CA 1
ATOM 1843 C C . LYS A 1 232 ? 10.109 -2.137 0.708 1.00 87.81 232 LYS A C 1
ATOM 1845 O O . LYS A 1 232 ? 10.055 -1.076 1.356 1.00 87.81 232 LYS A O 1
ATOM 1850 N N . PRO A 1 233 ? 9.986 -2.201 -0.629 1.00 93.19 233 PRO A N 1
ATOM 1851 C CA . PRO A 1 233 ? 9.569 -1.055 -1.425 1.00 93.19 233 PRO A CA 1
ATOM 1852 C C . PRO A 1 233 ? 8.200 -0.562 -0.950 1.00 93.19 233 PRO A C 1
ATOM 1854 O O . PRO A 1 233 ? 7.341 -1.364 -0.584 1.00 93.19 233 PRO A O 1
ATOM 1857 N N . ARG A 1 234 ? 8.009 0.756 -0.914 1.00 92.62 234 ARG A N 1
ATOM 1858 C CA . ARG A 1 234 ? 6.753 1.393 -0.491 1.00 92.62 234 ARG A CA 1
ATOM 1859 C C . ARG A 1 234 ? 6.515 2.670 -1.279 1.00 92.62 234 ARG A C 1
ATOM 1861 O O . ARG A 1 234 ? 7.466 3.286 -1.751 1.00 92.62 234 ARG A O 1
ATOM 1868 N N . VAL A 1 235 ? 5.261 3.084 -1.377 1.00 92.38 235 VAL A N 1
ATOM 1869 C CA . VAL A 1 235 ? 4.863 4.306 -2.077 1.00 92.38 235 VAL A CA 1
ATOM 1870 C C . VAL A 1 235 ? 4.035 5.158 -1.114 1.00 92.38 235 VAL A C 1
ATOM 1872 O O . VAL A 1 235 ? 3.011 4.677 -0.633 1.00 92.38 235 VAL A O 1
ATOM 1875 N N . PRO A 1 236 ? 4.453 6.398 -0.797 1.00 90.06 236 PRO A N 1
ATOM 1876 C CA . PRO A 1 236 ? 3.607 7.328 -0.056 1.00 90.06 236 PRO A CA 1
ATOM 1877 C C . PRO A 1 236 ? 2.320 7.615 -0.841 1.00 90.06 236 PRO A C 1
ATOM 1879 O O . PRO A 1 236 ? 2.383 7.822 -2.054 1.00 90.06 236 PRO A O 1
ATOM 1882 N N . LEU A 1 237 ? 1.172 7.720 -0.165 1.00 87.00 237 LEU A N 1
ATOM 1883 C CA . LEU A 1 237 ? -0.102 8.046 -0.825 1.00 87.00 237 LEU A CA 1
ATOM 1884 C C . LEU A 1 237 ? -0.018 9.352 -1.633 1.00 87.00 237 LEU A C 1
ATOM 1886 O O . LEU A 1 237 ? -0.516 9.428 -2.752 1.00 87.00 237 LEU A O 1
ATOM 1890 N N . SER A 1 238 ? 0.681 10.363 -1.112 1.00 84.75 238 SER A N 1
ATOM 1891 C CA . SER A 1 238 ? 0.918 11.625 -1.821 1.00 84.75 238 SER A CA 1
ATOM 1892 C C . SER A 1 238 ? 1.661 11.441 -3.148 1.00 84.75 238 SER A C 1
ATOM 1894 O O . SER A 1 238 ? 1.401 12.171 -4.101 1.00 84.75 238 SER A O 1
ATOM 1896 N N . GLU A 1 239 ? 2.556 10.458 -3.240 1.00 89.69 239 GLU A N 1
ATOM 1897 C CA . GLU A 1 239 ? 3.299 10.161 -4.463 1.00 89.69 239 GLU A CA 1
ATOM 1898 C C . GLU A 1 239 ? 2.452 9.380 -5.473 1.00 89.69 239 GLU A C 1
ATOM 1900 O O . GLU A 1 239 ? 2.520 9.659 -6.673 1.00 89.69 239 GLU A O 1
ATOM 1905 N N . LEU A 1 240 ? 1.603 8.465 -4.986 1.00 93.81 240 LEU A N 1
ATOM 1906 C CA . LEU A 1 240 ? 0.590 7.800 -5.804 1.00 93.81 240 LEU A CA 1
ATOM 1907 C C . LEU A 1 240 ? -0.365 8.821 -6.427 1.00 93.81 240 LEU A C 1
ATOM 1909 O O . LEU A 1 240 ? -0.605 8.763 -7.627 1.00 93.81 240 LEU A O 1
ATOM 1913 N N . LEU A 1 241 ? -0.870 9.782 -5.646 1.00 88.50 241 LEU A N 1
ATOM 1914 C CA . LEU A 1 241 ? -1.810 10.796 -6.137 1.00 88.50 241 LEU A CA 1
ATOM 1915 C C . LEU A 1 241 ? -1.214 11.659 -7.259 1.00 88.50 241 LEU A C 1
ATOM 1917 O O . LEU A 1 241 ? -1.904 11.937 -8.238 1.00 88.50 241 LEU A O 1
ATOM 1921 N N . LYS A 1 242 ? 0.078 12.011 -7.182 1.00 89.50 242 LYS A N 1
ATOM 1922 C CA . LYS A 1 242 ? 0.787 12.720 -8.270 1.00 89.50 242 LYS A CA 1
ATOM 1923 C C . LYS A 1 242 ? 0.867 11.911 -9.568 1.00 89.50 242 LYS A C 1
ATOM 1925 O O . LYS A 1 242 ? 0.967 12.495 -10.642 1.00 89.50 242 LYS A O 1
ATOM 1930 N N . HIS A 1 243 ? 0.852 10.584 -9.468 1.00 96.69 243 HIS A N 1
ATOM 1931 C CA . HIS A 1 243 ? 1.007 9.650 -10.584 1.00 96.69 243 HIS A CA 1
ATOM 1932 C C . HIS A 1 243 ? -0.265 8.830 -10.845 1.00 96.69 243 HIS A C 1
ATOM 1934 O O . HIS A 1 243 ? -0.198 7.796 -11.504 1.00 96.69 243 HIS A O 1
ATOM 1940 N N . ARG A 1 244 ? -1.421 9.280 -10.336 1.00 96.31 244 ARG A N 1
ATOM 1941 C CA . ARG A 1 244 ? -2.683 8.526 -10.384 1.00 96.31 244 ARG A CA 1
ATOM 1942 C C . ARG A 1 244 ? -3.267 8.415 -11.790 1.00 96.31 244 ARG A C 1
ATOM 1944 O O . ARG A 1 244 ? -4.040 7.506 -12.068 1.00 96.31 244 ARG A O 1
ATOM 1951 N N . GLU A 1 245 ? -2.917 9.337 -12.682 1.00 97.31 245 GLU A N 1
ATOM 1952 C CA . GLU A 1 245 ? -3.431 9.339 -14.049 1.00 97.31 245 GLU A CA 1
ATOM 1953 C C . GLU A 1 245 ? -3.148 8.004 -14.758 1.00 97.31 245 GLU A C 1
ATOM 1955 O O . GLU A 1 245 ? -2.010 7.528 -14.801 1.00 97.31 245 GLU A O 1
ATOM 1960 N N . GLY A 1 246 ? -4.201 7.410 -15.323 1.00 97.88 246 GLY A N 1
ATOM 1961 C CA . GLY A 1 246 ? -4.122 6.127 -16.019 1.00 97.88 246 GLY A CA 1
ATOM 1962 C C . GLY A 1 246 ? -4.010 4.908 -15.098 1.00 97.88 246 GLY A C 1
ATOM 1963 O O . GLY A 1 246 ? -3.758 3.814 -15.598 1.00 97.88 246 GLY A O 1
ATOM 1964 N N . LEU A 1 247 ? -4.192 5.059 -13.784 1.00 98.56 247 LEU A N 1
ATOM 1965 C CA . LEU A 1 247 ? -4.228 3.957 -12.820 1.00 98.56 247 LEU A CA 1
ATOM 1966 C C . LEU A 1 247 ? -5.647 3.755 -12.275 1.00 98.56 247 LEU A C 1
ATOM 1968 O O . LEU A 1 247 ? -6.405 4.714 -12.152 1.00 98.56 247 LEU A O 1
ATOM 1972 N N . ILE A 1 248 ? -5.978 2.509 -11.938 1.00 98.50 248 ILE A N 1
ATOM 1973 C CA . ILE A 1 248 ? -7.184 2.122 -11.196 1.00 98.50 248 ILE A CA 1
ATOM 1974 C C . ILE A 1 248 ? -6.716 1.505 -9.878 1.00 98.50 248 ILE A C 1
ATOM 1976 O O . ILE A 1 248 ? -5.853 0.625 -9.882 1.00 98.50 248 ILE A O 1
ATOM 1980 N N . VAL A 1 249 ? -7.247 1.980 -8.756 1.00 98.31 249 VAL A N 1
ATOM 1981 C CA . VAL A 1 249 ? -6.760 1.652 -7.414 1.00 98.31 249 VAL A CA 1
ATOM 1982 C C . VAL A 1 249 ? -7.812 0.868 -6.627 1.00 98.31 249 VAL A C 1
ATOM 1984 O O . VAL A 1 249 ? -8.916 1.365 -6.406 1.00 98.31 249 VAL A O 1
ATOM 1987 N N . GLY A 1 250 ? -7.453 -0.335 -6.178 1.00 98.19 250 GLY A N 1
ATOM 1988 C CA . GLY A 1 250 ? -8.283 -1.230 -5.364 1.00 98.19 250 GLY A CA 1
ATOM 1989 C C . GLY A 1 250 ? -7.868 -1.263 -3.893 1.00 98.19 250 GLY A C 1
ATOM 1990 O O . GLY A 1 250 ? -6.695 -1.042 -3.566 1.00 98.19 250 GLY A O 1
ATOM 1991 N N . SER A 1 251 ? -8.829 -1.533 -3.002 1.00 97.25 251 SER A N 1
ATOM 1992 C CA . SER A 1 251 ? -8.619 -1.526 -1.544 1.00 97.25 251 SER A CA 1
ATOM 1993 C C . SER A 1 251 ? -7.785 -2.686 -0.993 1.00 97.25 251 SER A C 1
ATOM 1995 O O . SER A 1 251 ? -7.409 -2.634 0.178 1.00 97.25 251 SER A O 1
ATOM 1997 N N . ALA A 1 252 ? -7.460 -3.678 -1.829 1.00 94.94 252 ALA A N 1
ATOM 1998 C CA . ALA A 1 252 ? -6.640 -4.842 -1.511 1.00 94.94 252 ALA A CA 1
ATOM 1999 C C . ALA A 1 252 ? -7.220 -5.782 -0.438 1.00 94.94 252 ALA A C 1
ATOM 2001 O O . ALA A 1 252 ? -8.417 -5.781 -0.152 1.00 94.94 252 ALA A O 1
ATOM 2002 N N . CYS A 1 253 ? -6.343 -6.646 0.079 1.00 93.38 253 CYS A N 1
ATOM 2003 C CA . CYS A 1 253 ? -6.635 -7.742 0.992 1.00 93.38 253 CYS A CA 1
ATOM 2004 C C . CYS A 1 253 ? -6.778 -7.277 2.453 1.00 93.38 253 CYS A C 1
ATOM 2006 O O . CYS A 1 253 ? -6.927 -6.092 2.754 1.00 93.38 253 CYS A O 1
ATOM 2008 N N . GLU A 1 254 ? -6.686 -8.211 3.391 1.00 93.38 254 GLU A N 1
ATOM 2009 C CA . GLU A 1 254 ? -6.773 -7.962 4.826 1.00 93.38 254 GLU A CA 1
ATOM 2010 C C . GLU A 1 254 ? -5.668 -7.058 5.378 1.00 93.38 254 GLU A C 1
ATOM 2012 O O . GLU A 1 254 ? -5.875 -6.379 6.381 1.00 93.38 254 GLU A O 1
ATOM 2017 N N . ALA A 1 255 ? -4.517 -6.995 4.704 1.00 93.12 255 ALA A N 1
ATOM 2018 C CA . ALA A 1 255 ? -3.440 -6.048 4.989 1.00 93.12 255 ALA A CA 1
ATOM 2019 C C . ALA A 1 255 ? -3.643 -4.664 4.328 1.00 93.12 255 ALA A C 1
ATOM 2021 O O . ALA A 1 255 ? -2.790 -3.779 4.462 1.00 93.12 255 ALA A O 1
ATOM 2022 N N . GLY A 1 256 ? -4.744 -4.467 3.597 1.00 95.31 256 GLY A N 1
ATOM 2023 C CA . GLY A 1 256 ? -5.157 -3.183 3.040 1.00 95.31 256 GLY A CA 1
ATOM 2024 C C . GLY A 1 256 ? -5.654 -2.213 4.112 1.00 95.31 256 GLY A C 1
ATOM 2025 O O . GLY A 1 256 ? -6.185 -2.615 5.147 1.00 95.31 256 GLY A O 1
ATOM 2026 N N . GLU A 1 257 ? -5.483 -0.912 3.875 1.00 94.88 257 GLU A N 1
ATOM 2027 C CA . GLU A 1 257 ? -5.790 0.129 4.870 1.00 94.88 257 GLU A CA 1
ATOM 2028 C C . GLU A 1 257 ? -7.274 0.128 5.257 1.00 94.88 257 GLU A C 1
ATOM 2030 O O . GLU A 1 257 ? -7.610 0.218 6.436 1.00 94.88 257 GLU A O 1
ATOM 2035 N N . LEU A 1 258 ? -8.161 -0.050 4.271 1.00 96.50 258 LEU A N 1
ATOM 2036 C CA . LEU A 1 258 ? -9.604 -0.090 4.495 1.00 96.50 258 LEU A CA 1
ATOM 2037 C C . LEU A 1 258 ? -10.020 -1.290 5.354 1.00 96.50 258 LEU A C 1
ATOM 2039 O O . LEU A 1 258 ? -10.775 -1.128 6.311 1.00 96.50 258 LEU A O 1
ATOM 2043 N N . PHE A 1 259 ? -9.526 -2.487 5.024 1.00 96.25 259 PHE A N 1
ATOM 2044 C CA . PHE A 1 259 ? -9.874 -3.698 5.762 1.00 96.25 259 PHE A CA 1
ATOM 2045 C C . PHE A 1 259 ? -9.378 -3.610 7.209 1.00 96.25 259 PHE A C 1
ATOM 2047 O O . PHE A 1 259 ? -10.144 -3.875 8.135 1.00 96.25 259 PHE A O 1
ATOM 2054 N N . ARG A 1 260 ? -8.132 -3.155 7.419 1.00 92.81 260 ARG A N 1
ATOM 2055 C CA . ARG A 1 260 ? -7.580 -2.938 8.767 1.00 92.81 260 ARG A CA 1
ATOM 2056 C C . ARG A 1 260 ? -8.370 -1.891 9.545 1.00 92.81 260 ARG A C 1
ATOM 2058 O O . ARG A 1 260 ? -8.666 -2.128 10.705 1.00 92.81 260 ARG A O 1
ATOM 2065 N N . ALA A 1 261 ? -8.783 -0.787 8.923 1.00 88.62 261 ALA A N 1
ATOM 2066 C CA . ALA A 1 261 ? -9.604 0.222 9.596 1.00 88.62 261 ALA A CA 1
ATOM 2067 C C . ALA A 1 261 ? -10.964 -0.333 10.058 1.00 88.62 261 ALA A C 1
ATOM 2069 O O . ALA A 1 261 ? -11.421 -0.018 11.159 1.00 88.62 261 ALA A O 1
ATOM 2070 N N . ILE A 1 262 ? -11.600 -1.182 9.244 1.00 91.56 262 ILE A N 1
ATOM 2071 C CA . ILE A 1 262 ? -12.853 -1.852 9.614 1.00 91.56 262 ILE A CA 1
ATOM 2072 C C . ILE A 1 262 ? -12.623 -2.847 10.758 1.00 91.56 262 ILE A C 1
ATOM 2074 O O . ILE A 1 262 ? -13.392 -2.835 11.721 1.00 91.56 262 ILE A O 1
ATOM 2078 N N . LEU A 1 263 ? -11.577 -3.674 10.657 1.00 87.50 263 LEU A N 1
ATOM 2079 C CA . LEU A 1 263 ? -11.208 -4.668 11.668 1.00 87.50 263 LEU A CA 1
ATOM 2080 C C . LEU A 1 263 ? -10.855 -4.010 13.010 1.00 87.50 263 LEU A C 1
ATOM 2082 O O . LEU A 1 263 ? -11.296 -4.465 14.057 1.00 87.50 263 LEU A O 1
ATOM 2086 N N . ASP A 1 264 ? -10.125 -2.896 12.974 1.00 85.00 264 ASP A N 1
ATOM 2087 C CA . ASP A 1 264 ? -9.708 -2.142 14.156 1.00 85.00 264 ASP A CA 1
ATOM 2088 C C . ASP A 1 264 ? -10.844 -1.290 14.756 1.00 85.00 264 ASP A C 1
ATOM 2090 O O . ASP A 1 264 ? -10.596 -0.533 15.698 1.00 85.00 264 ASP A O 1
ATOM 2094 N N . GLY A 1 265 ? -12.068 -1.355 14.220 1.00 81.94 265 GLY A N 1
ATOM 2095 C CA . GLY A 1 265 ? -13.224 -0.625 14.748 1.00 81.94 265 GLY A CA 1
ATOM 2096 C C . GLY A 1 265 ? -13.112 0.898 14.614 1.00 81.94 265 GLY A C 1
ATOM 2097 O O . GLY A 1 265 ? -13.591 1.638 15.477 1.00 81.94 265 GLY A O 1
ATOM 2098 N N . LYS A 1 266 ? -12.454 1.393 13.556 1.00 81.06 266 LYS A N 1
ATOM 2099 C CA . LYS A 1 266 ? -12.293 2.837 13.328 1.00 81.06 266 LYS A CA 1
ATOM 2100 C C . LYS A 1 266 ? -13.649 3.547 13.148 1.00 81.06 266 LYS A C 1
ATOM 2102 O O . LYS A 1 266 ? -14.628 2.919 12.729 1.00 81.06 266 LYS A O 1
ATOM 2107 N N . PRO A 1 267 ? -13.739 4.857 13.463 1.00 76.44 267 PRO A N 1
ATOM 2108 C CA . PRO A 1 267 ? -14.947 5.646 13.235 1.00 76.44 267 PRO A CA 1
ATOM 2109 C C . PRO A 1 267 ? -15.427 5.564 11.781 1.00 76.44 267 PRO A C 1
ATOM 2111 O O . PRO A 1 267 ? -14.625 5.545 10.849 1.00 76.44 267 PRO A O 1
ATOM 2114 N N . GLN A 1 268 ? -16.745 5.581 11.581 1.00 80.94 268 GLN A N 1
ATOM 2115 C CA . GLN A 1 268 ? -17.346 5.442 10.253 1.00 80.94 268 GLN A CA 1
ATOM 2116 C C . GLN A 1 268 ? -16.900 6.542 9.270 1.00 80.94 268 GLN A C 1
ATOM 2118 O O . GLN A 1 268 ? -16.666 6.253 8.101 1.00 80.94 268 GLN A O 1
ATOM 2123 N N . GLU A 1 269 ? -16.719 7.776 9.743 1.00 75.38 269 GLU A N 1
ATOM 2124 C CA . GLU A 1 269 ? -16.209 8.892 8.931 1.00 75.38 269 GLU A CA 1
ATOM 2125 C C . GLU A 1 269 ? -14.774 8.649 8.435 1.00 75.38 269 GLU A C 1
ATOM 2127 O O . GLU A 1 269 ? -14.445 8.954 7.290 1.00 75.38 269 GLU A O 1
ATOM 2132 N N . GLU A 1 270 ? -13.924 8.051 9.274 1.00 77.81 270 GLU A N 1
ATOM 2133 C CA . GLU A 1 270 ? -12.547 7.699 8.914 1.00 77.81 270 GLU A CA 1
ATOM 2134 C C . GLU A 1 270 ? -12.533 6.580 7.866 1.00 77.81 270 GLU A C 1
ATOM 2136 O O . GLU A 1 270 ? -11.831 6.682 6.862 1.00 77.81 270 GLU A O 1
ATOM 2141 N N . ILE A 1 271 ? -13.374 5.556 8.045 1.00 86.50 271 ILE A N 1
ATOM 2142 C CA . ILE A 1 271 ? -13.545 4.459 7.080 1.00 86.50 271 ILE A CA 1
ATOM 2143 C C . ILE A 1 271 ? -14.004 4.993 5.716 1.00 86.50 271 ILE A C 1
ATOM 2145 O O . ILE A 1 271 ? -13.477 4.580 4.683 1.00 86.50 271 ILE A O 1
ATOM 2149 N N . GLU A 1 272 ? -14.957 5.926 5.692 1.00 86.44 272 GLU A N 1
ATOM 2150 C CA . GLU A 1 272 ? -15.449 6.545 4.453 1.00 86.44 272 GLU A CA 1
ATOM 2151 C C . GLU A 1 272 ? -14.387 7.415 3.776 1.00 86.44 272 GLU A C 1
ATOM 2153 O O . GLU A 1 272 ? -14.234 7.360 2.553 1.00 86.44 272 GLU A O 1
ATOM 2158 N N . SER A 1 273 ? -13.605 8.157 4.564 1.00 81.94 273 SER A N 1
ATOM 2159 C CA . SER A 1 273 ? -12.459 8.924 4.070 1.00 81.94 273 SER A CA 1
ATOM 2160 C C . SER A 1 273 ? -11.415 8.015 3.415 1.00 81.94 273 SER A C 1
ATOM 2162 O O . SER A 1 273 ? -11.009 8.264 2.279 1.00 81.94 273 SER A O 1
ATOM 2164 N N . ILE A 1 274 ? -11.052 6.905 4.066 1.00 90.19 274 ILE A N 1
ATOM 2165 C CA . ILE A 1 274 ? -10.126 5.908 3.510 1.00 90.19 274 ILE A CA 1
ATOM 2166 C C . ILE A 1 274 ? -10.706 5.302 2.226 1.00 90.19 274 ILE A C 1
ATOM 2168 O O . ILE A 1 274 ? -10.042 5.279 1.191 1.00 90.19 274 ILE A O 1
ATOM 2172 N N . ALA A 1 275 ? -11.969 4.870 2.250 1.00 95.38 275 ALA A N 1
ATOM 2173 C CA . ALA A 1 275 ? -12.639 4.283 1.091 1.00 95.38 275 ALA A CA 1
ATOM 2174 C C . ALA A 1 275 ? -12.716 5.241 -0.112 1.00 95.38 275 ALA A C 1
ATOM 2176 O O . ALA A 1 275 ? -12.697 4.793 -1.261 1.00 95.38 275 ALA A O 1
ATOM 2177 N N . SER A 1 276 ? -12.764 6.558 0.124 1.00 90.94 276 SER A N 1
ATOM 2178 C CA . SER A 1 276 ? -12.813 7.571 -0.938 1.00 90.94 276 SER A CA 1
ATOM 2179 C C . SER A 1 276 ? -11.594 7.539 -1.872 1.00 90.94 276 SER A C 1
ATOM 2181 O O . SER A 1 276 ? -11.731 7.867 -3.052 1.00 90.94 276 SER A O 1
ATOM 2183 N N . ILE A 1 277 ? -10.442 7.069 -1.373 1.00 93.38 277 ILE A N 1
ATOM 2184 C CA . ILE A 1 277 ? -9.168 6.978 -2.102 1.00 93.38 277 ILE A CA 1
ATOM 2185 C C . ILE A 1 277 ? -9.226 5.935 -3.223 1.00 93.38 277 ILE A C 1
ATOM 2187 O O . ILE A 1 277 ? -8.511 6.064 -4.218 1.00 93.38 277 ILE A O 1
ATOM 2191 N N . TYR A 1 278 ? -10.042 4.895 -3.080 1.00 98.00 278 TYR A N 1
ATOM 2192 C CA . TYR A 1 278 ? -10.053 3.742 -3.979 1.00 98.00 278 TYR A CA 1
ATOM 2193 C C . TYR A 1 278 ? -11.089 3.915 -5.088 1.00 98.00 278 TYR A C 1
ATOM 2195 O O . TYR A 1 278 ? -12.159 4.476 -4.861 1.00 98.00 278 TYR A O 1
ATOM 2203 N N . ASP A 1 279 ? -10.796 3.435 -6.291 1.00 98.38 279 ASP A N 1
ATOM 2204 C CA . ASP A 1 279 ? -11.755 3.439 -7.403 1.00 98.38 279 ASP A CA 1
ATOM 2205 C C . ASP A 1 279 ? -12.770 2.295 -7.257 1.00 98.38 279 ASP A C 1
ATOM 2207 O O . ASP A 1 279 ? -13.933 2.448 -7.627 1.00 98.38 279 ASP A O 1
ATOM 2211 N N . TYR A 1 280 ? -12.349 1.183 -6.649 1.00 98.62 280 TYR A N 1
ATOM 2212 C CA . TYR A 1 280 ? -13.190 0.039 -6.309 1.00 98.62 280 TYR A CA 1
ATOM 2213 C C . TYR A 1 280 ? -12.766 -0.577 -4.970 1.00 98.62 280 TYR A C 1
ATOM 2215 O O . TYR A 1 280 ? -11.622 -0.423 -4.534 1.00 98.62 280 TYR A O 1
ATOM 2223 N N . LEU A 1 281 ? -13.694 -1.265 -4.309 1.00 98.69 281 LEU A N 1
ATOM 2224 C CA . LEU A 1 281 ? -13.442 -1.945 -3.037 1.00 98.69 281 LEU A CA 1
ATOM 2225 C C . LEU A 1 281 ? -13.369 -3.457 -3.250 1.00 98.69 281 LEU A C 1
ATOM 2227 O O . LEU A 1 281 ? -14.063 -3.999 -4.106 1.00 98.69 281 LEU A O 1
ATOM 2231 N N . GLU A 1 282 ? -12.549 -4.138 -2.464 1.00 98.50 282 GLU A N 1
ATOM 2232 C CA . GLU A 1 282 ? -12.304 -5.574 -2.583 1.00 98.50 282 GLU A CA 1
ATOM 2233 C C . GLU A 1 282 ? -12.871 -6.347 -1.395 1.00 98.50 282 GLU A C 1
ATOM 2235 O O . GLU A 1 282 ? -12.745 -5.936 -0.242 1.00 98.50 282 GLU A O 1
ATOM 2240 N N . ILE A 1 283 ? -13.468 -7.496 -1.701 1.00 98.44 283 ILE A N 1
ATOM 2241 C CA . ILE A 1 283 ? -13.802 -8.551 -0.742 1.00 98.44 283 ILE A CA 1
ATOM 2242 C C . ILE A 1 283 ? -13.151 -9.853 -1.201 1.00 98.44 283 ILE A C 1
ATOM 2244 O O . ILE A 1 283 ? -12.935 -10.061 -2.396 1.00 98.44 283 ILE A O 1
ATOM 2248 N N . GLN A 1 284 ? -12.840 -10.738 -0.260 1.00 97.69 284 GLN A N 1
ATOM 2249 C CA . GLN A 1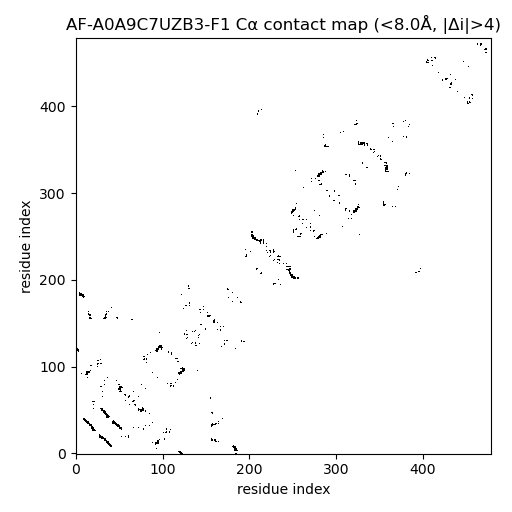 284 ? -12.123 -11.981 -0.546 1.00 97.69 284 GLN A CA 1
ATOM 2250 C C . GLN A 1 284 ? -12.811 -13.182 0.107 1.00 97.69 284 GLN A C 1
ATOM 2252 O O . GLN A 1 284 ? -13.534 -12.992 1.092 1.00 97.69 284 GLN A O 1
ATOM 2257 N N . PRO A 1 285 ? -12.622 -14.405 -0.427 1.00 97.69 285 PRO A N 1
ATOM 2258 C CA . PRO A 1 285 ? -13.091 -15.623 0.217 1.00 97.69 285 PRO A CA 1
ATOM 2259 C C . PRO A 1 285 ? -12.712 -15.666 1.696 1.00 97.69 285 PRO A C 1
ATOM 2261 O O . PRO A 1 285 ? -11.583 -15.324 2.052 1.00 97.69 285 PRO A O 1
ATOM 2264 N N . ILE A 1 286 ? -13.609 -16.132 2.565 1.00 96.25 286 ILE A N 1
ATOM 2265 C CA . ILE A 1 286 ? -13.351 -16.138 4.016 1.00 96.25 286 ILE A CA 1
ATOM 2266 C C . ILE A 1 286 ? -12.149 -17.020 4.368 1.00 96.25 286 ILE A C 1
ATOM 2268 O O . ILE A 1 286 ? -11.391 -16.704 5.281 1.00 96.25 286 ILE A O 1
ATOM 2272 N N . ALA A 1 287 ? -11.902 -18.062 3.570 1.00 93.38 287 ALA A N 1
ATOM 2273 C CA . ALA A 1 287 ? -10.743 -18.936 3.716 1.00 93.38 287 ALA A CA 1
ATOM 2274 C C . ALA A 1 287 ? -9.395 -18.200 3.564 1.00 93.38 287 ALA A C 1
ATOM 2276 O O . ALA A 1 287 ? -8.391 -18.666 4.099 1.00 93.38 287 ALA A O 1
ATOM 2277 N N . ASN A 1 288 ? -9.355 -17.051 2.877 1.00 93.31 288 ASN A N 1
ATOM 2278 C CA . ASN A 1 288 ? -8.153 -16.212 2.809 1.00 93.31 288 ASN A CA 1
ATOM 2279 C C . ASN A 1 288 ? -7.797 -15.633 4.187 1.00 93.31 288 ASN A C 1
ATOM 2281 O O . ASN A 1 288 ? -6.624 -15.494 4.523 1.00 93.31 288 ASN A O 1
ATOM 2285 N N . ASN A 1 289 ? -8.822 -15.364 4.998 1.00 93.06 289 ASN A N 1
ATOM 2286 C CA . ASN A 1 289 ? -8.735 -14.642 6.262 1.00 93.06 289 ASN A CA 1
ATOM 2287 C C . ASN A 1 289 ? -8.962 -15.538 7.489 1.00 93.06 289 ASN A C 1
ATOM 2289 O O . ASN A 1 289 ? -9.069 -15.038 8.605 1.00 93.06 289 ASN A O 1
ATOM 2293 N N . GLU A 1 290 ? -8.989 -16.863 7.313 1.00 91.31 290 GLU A N 1
ATOM 2294 C CA . GLU A 1 290 ? -9.192 -17.844 8.392 1.00 91.31 290 GLU A CA 1
ATOM 2295 C C . GLU A 1 290 ? -8.160 -17.690 9.526 1.00 91.31 290 GLU A C 1
ATOM 2297 O O . GLU A 1 290 ? -8.439 -17.957 10.695 1.00 91.31 290 GLU A O 1
ATOM 2302 N N . PHE A 1 291 ? -6.958 -17.201 9.208 1.00 88.88 291 PHE A N 1
ATOM 2303 C CA . PHE A 1 291 ? -5.937 -16.927 10.215 1.00 88.88 291 PHE A CA 1
ATOM 2304 C C . PHE A 1 291 ? -6.371 -15.869 11.243 1.00 88.88 291 PHE A C 1
ATOM 2306 O O . PHE A 1 291 ? -5.974 -15.982 12.398 1.00 88.88 291 PHE A O 1
ATOM 2313 N N . LEU A 1 292 ? -7.231 -14.910 10.877 1.00 89.31 292 LEU A N 1
ATOM 2314 C CA . LEU A 1 292 ? -7.765 -13.912 11.812 1.00 89.31 292 LEU A CA 1
ATOM 2315 C C . LEU A 1 292 ? -8.641 -14.556 12.892 1.00 89.31 292 LEU A C 1
ATOM 2317 O O . LEU A 1 292 ? -8.634 -14.106 14.037 1.00 89.31 292 LEU A O 1
ATOM 2321 N N . VAL A 1 293 ? -9.356 -15.630 12.543 1.00 90.00 293 VAL A N 1
ATOM 2322 C CA . VAL A 1 293 ? -10.126 -16.433 13.504 1.00 90.00 293 VAL A CA 1
ATOM 2323 C C . VAL A 1 293 ? -9.175 -17.224 14.401 1.00 90.00 293 VAL A C 1
ATOM 2325 O O . VAL A 1 293 ? -9.313 -17.206 15.622 1.00 90.00 293 VAL A O 1
ATOM 2328 N N . ARG A 1 294 ? -8.142 -17.855 13.824 1.00 87.81 294 ARG A N 1
ATOM 2329 C CA . ARG A 1 294 ? -7.125 -18.598 14.598 1.00 87.81 294 ARG A CA 1
ATOM 2330 C C . ARG A 1 294 ? -6.357 -17.719 15.588 1.00 87.81 294 ARG A C 1
ATOM 2332 O O . ARG A 1 294 ? -5.958 -18.204 16.643 1.00 87.81 294 ARG A O 1
ATOM 2339 N N . GLU A 1 295 ? -6.139 -16.454 15.245 1.00 86.00 295 GLU A N 1
ATOM 2340 C CA . GLU A 1 295 ? -5.469 -15.462 16.093 1.00 86.00 295 GLU A CA 1
ATOM 2341 C C . GLU A 1 295 ? -6.418 -14.768 17.086 1.00 86.00 295 GLU A C 1
ATOM 2343 O O . GLU A 1 295 ? -5.964 -13.965 17.900 1.00 86.00 295 GLU A O 1
ATOM 2348 N N . GLY A 1 296 ? -7.721 -15.072 17.047 1.00 85.50 296 GLY A N 1
ATOM 2349 C CA . GLY A 1 296 ? -8.723 -14.491 17.943 1.00 85.50 296 GLY A CA 1
ATOM 2350 C C . GLY A 1 296 ? -9.064 -13.027 17.650 1.00 85.50 296 GLY A C 1
ATOM 2351 O O . GLY A 1 296 ? -9.649 -12.362 18.501 1.00 85.50 296 GLY A O 1
ATOM 2352 N N . MET A 1 297 ? -8.705 -12.510 16.469 1.00 83.88 297 MET A N 1
ATOM 2353 C CA . MET A 1 297 ? -9.097 -11.163 16.025 1.00 83.88 297 MET A CA 1
ATOM 2354 C C . MET A 1 297 ? -10.543 -11.117 15.521 1.00 83.88 297 MET A C 1
ATOM 2356 O O . MET A 1 297 ? -11.169 -10.062 15.535 1.00 83.88 297 MET A O 1
ATOM 2360 N N . VAL A 1 298 ? -11.064 -12.253 15.055 1.00 89.25 298 VAL A N 1
ATOM 2361 C CA . VAL A 1 298 ? -12.448 -12.428 14.600 1.00 89.25 298 VAL A CA 1
ATOM 2362 C C . VAL A 1 298 ? -13.024 -13.662 15.292 1.00 89.25 298 VAL A C 1
ATOM 2364 O O . VAL A 1 298 ? -12.300 -14.624 15.534 1.00 89.25 298 VAL A O 1
ATOM 2367 N N . SER A 1 299 ? -14.314 -13.637 15.627 1.00 85.81 299 SER A N 1
ATOM 2368 C CA . SER A 1 299 ? -14.980 -14.709 16.378 1.00 85.81 299 SER A CA 1
ATOM 2369 C C . SER A 1 299 ? -14.989 -16.053 15.651 1.00 85.81 299 SER A C 1
ATOM 2371 O O . SER A 1 299 ? -14.708 -17.086 16.253 1.00 85.81 299 SER A O 1
ATOM 2373 N N . ASP A 1 300 ? -15.370 -16.036 14.377 1.00 90.56 300 ASP A N 1
ATOM 2374 C CA . ASP A 1 300 ? -15.718 -17.207 13.578 1.00 90.56 300 ASP A CA 1
ATOM 2375 C C . ASP A 1 300 ? -15.876 -16.836 12.089 1.00 90.56 300 ASP A C 1
ATOM 2377 O O . ASP A 1 300 ? -15.717 -15.679 11.683 1.00 90.56 300 ASP A O 1
ATOM 2381 N N . ASP A 1 301 ? -16.218 -17.832 11.269 1.00 93.38 301 ASP A N 1
ATOM 2382 C CA . ASP A 1 301 ? -16.511 -17.673 9.841 1.00 93.38 301 ASP A CA 1
ATOM 2383 C C . ASP A 1 301 ? -17.612 -16.639 9.574 1.00 93.38 301 ASP A C 1
ATOM 2385 O O . ASP A 1 301 ? -17.558 -15.915 8.577 1.00 93.38 301 ASP A O 1
ATOM 2389 N N . GLU A 1 302 ? -18.611 -16.545 10.456 1.00 93.62 302 GLU A N 1
ATOM 2390 C CA . GLU A 1 302 ? -19.673 -15.553 10.317 1.00 93.62 302 GLU A CA 1
ATOM 2391 C C . GLU A 1 302 ? -19.123 -14.140 10.528 1.00 93.62 302 GLU A C 1
ATOM 2393 O O . GLU A 1 302 ? -19.410 -13.254 9.726 1.00 93.62 302 GLU A O 1
ATOM 2398 N N . GLY A 1 303 ? -18.237 -13.935 11.506 1.00 92.44 303 GLY A N 1
ATOM 2399 C CA . GLY A 1 303 ? -17.497 -12.683 11.665 1.00 92.44 303 GLY A CA 1
ATOM 2400 C C . GLY A 1 303 ? -16.747 -12.261 10.393 1.00 92.44 303 GLY A C 1
ATOM 2401 O O . GLY A 1 303 ? -16.826 -11.099 9.986 1.00 92.44 303 GLY A O 1
ATOM 2402 N N . LEU A 1 304 ? -16.096 -13.199 9.694 1.00 94.69 304 LEU A N 1
ATOM 2403 C CA . LEU A 1 304 ? -15.428 -12.916 8.412 1.00 94.69 304 LEU A CA 1
ATOM 2404 C C . LEU A 1 304 ? -16.423 -12.499 7.317 1.00 94.69 304 LEU A C 1
ATOM 2406 O O . LEU A 1 304 ? -16.169 -11.551 6.566 1.00 94.69 304 LEU A O 1
ATOM 2410 N N . ARG A 1 305 ? -17.589 -13.152 7.246 1.00 97.06 305 ARG A N 1
ATOM 2411 C CA . ARG A 1 305 ? -18.664 -12.755 6.320 1.00 97.06 305 ARG A CA 1
ATOM 2412 C C . ARG A 1 305 ? -19.215 -11.374 6.651 1.00 97.06 305 ARG A C 1
ATOM 2414 O O . ARG A 1 305 ? -19.477 -10.601 5.728 1.00 97.06 305 ARG A O 1
ATOM 2421 N N . GLN A 1 306 ? -19.357 -11.036 7.934 1.00 94.06 306 GLN A N 1
ATOM 2422 C CA . GLN A 1 306 ? -19.798 -9.710 8.378 1.00 94.06 306 GLN A CA 1
ATOM 2423 C C . GLN A 1 306 ? -18.822 -8.609 7.949 1.00 94.06 306 GLN A C 1
ATOM 2425 O O . GLN A 1 306 ? -19.269 -7.546 7.513 1.00 94.06 306 GLN A O 1
ATOM 2430 N N . LEU A 1 307 ? -17.509 -8.868 7.973 1.00 96.12 307 LEU A N 1
ATOM 2431 C CA . LEU A 1 307 ? -16.507 -7.939 7.430 1.00 96.12 307 LEU A CA 1
ATOM 2432 C C . LEU A 1 307 ? -16.713 -7.708 5.925 1.00 96.12 307 LEU A C 1
ATOM 2434 O O . LEU A 1 307 ? -16.818 -6.558 5.492 1.00 96.12 307 LEU A O 1
ATOM 2438 N N . ASN A 1 308 ? -16.875 -8.781 5.142 1.00 98.06 308 ASN A N 1
ATOM 2439 C CA . ASN A 1 308 ? -17.174 -8.673 3.709 1.00 98.06 308 ASN A CA 1
ATOM 2440 C C . ASN A 1 308 ? -18.483 -7.903 3.458 1.00 98.06 308 ASN A C 1
ATOM 2442 O O . ASN A 1 308 ? -18.519 -6.984 2.641 1.00 98.06 308 ASN A O 1
ATOM 2446 N N . MET A 1 309 ? -19.555 -8.214 4.192 1.00 97.62 309 MET A N 1
ATOM 2447 C CA . MET A 1 309 ? -20.839 -7.510 4.075 1.00 97.62 309 MET A CA 1
ATOM 2448 C C . MET A 1 309 ? -20.742 -6.031 4.454 1.00 97.62 309 MET A C 1
ATOM 2450 O O . MET A 1 309 ? -21.431 -5.199 3.862 1.00 97.62 309 MET A O 1
ATOM 2454 N N . ARG A 1 310 ? -19.886 -5.675 5.417 1.00 97.00 310 ARG A N 1
ATOM 2455 C CA . ARG A 1 310 ? -19.644 -4.277 5.789 1.00 97.00 310 ARG A CA 1
ATOM 2456 C C . ARG A 1 310 ? -18.963 -3.504 4.660 1.00 97.00 310 ARG A C 1
ATOM 2458 O O . ARG A 1 310 ? -19.366 -2.373 4.398 1.00 97.00 310 ARG A O 1
ATOM 2465 N N . ILE A 1 311 ? -18.012 -4.119 3.954 1.00 98.12 311 ILE A N 1
ATOM 2466 C CA . ILE A 1 311 ? -17.394 -3.534 2.752 1.00 98.12 311 ILE A CA 1
ATOM 2467 C C . ILE A 1 311 ? -18.419 -3.408 1.617 1.00 98.12 311 ILE A C 1
ATOM 2469 O O . ILE A 1 311 ? -18.480 -2.361 0.976 1.00 98.12 311 ILE A O 1
ATOM 2473 N N . VAL A 1 312 ? -19.276 -4.417 1.410 1.00 98.31 312 VAL A N 1
ATOM 2474 C CA . VAL A 1 312 ? -20.357 -4.360 0.406 1.00 98.31 312 VAL A CA 1
ATOM 2475 C C . VAL A 1 312 ? -21.290 -3.174 0.665 1.00 98.31 312 VAL A C 1
ATOM 2477 O O . VAL A 1 312 ? -21.480 -2.339 -0.218 1.00 98.31 312 VAL A O 1
ATOM 2480 N N . LYS A 1 313 ? -21.797 -3.037 1.897 1.00 97.44 313 LYS A N 1
ATOM 2481 C CA . LYS A 1 313 ? -22.660 -1.911 2.303 1.00 97.44 313 LYS A CA 1
ATOM 2482 C C . LYS A 1 313 ? -21.965 -0.557 2.148 1.00 97.44 313 LYS A C 1
ATOM 2484 O O . LYS A 1 313 ? -22.601 0.431 1.785 1.00 97.44 313 LYS A O 1
ATOM 2489 N N . LEU A 1 314 ? -20.664 -0.496 2.433 1.00 97.06 314 LEU A N 1
ATOM 2490 C CA . LEU A 1 314 ? -19.867 0.715 2.253 1.00 97.06 314 LEU A CA 1
ATOM 2491 C C . LEU A 1 314 ? -19.748 1.097 0.772 1.00 97.06 314 LEU A C 1
ATOM 2493 O O . LEU A 1 314 ? -19.915 2.268 0.436 1.00 97.06 314 LEU A O 1
ATOM 2497 N N . GLY A 1 315 ? -19.506 0.122 -0.107 1.00 97.81 315 GLY A N 1
ATOM 2498 C CA . GLY A 1 315 ? -19.476 0.334 -1.554 1.00 97.81 315 GLY A CA 1
ATOM 2499 C C . GLY A 1 315 ? -20.806 0.857 -2.089 1.00 97.81 315 GLY A C 1
ATOM 2500 O O . GLY A 1 315 ? -20.821 1.856 -2.804 1.00 97.81 315 GLY A O 1
ATOM 2501 N N . GLU A 1 316 ? -21.926 0.271 -1.656 1.00 97.12 316 GLU A N 1
ATOM 2502 C CA . GLU A 1 316 ? -23.273 0.749 -2.003 1.00 97.12 316 GLU A CA 1
ATOM 2503 C C . GLU A 1 316 ? -23.508 2.191 -1.537 1.00 97.12 316 GLU A C 1
ATOM 2505 O O . GLU A 1 316 ? -23.952 3.034 -2.317 1.00 97.12 316 GLU A O 1
ATOM 2510 N N . LYS A 1 317 ? -23.151 2.504 -0.283 1.00 96.44 317 LYS A N 1
ATOM 2511 C CA . LYS A 1 317 ? -23.297 3.854 0.281 1.00 96.44 317 LYS A CA 1
ATOM 2512 C C . LYS A 1 317 ? -22.486 4.898 -0.490 1.00 96.44 317 LYS A C 1
ATOM 2514 O O . LYS A 1 317 ? -22.961 6.013 -0.693 1.00 96.44 317 LYS A O 1
ATOM 2519 N N . LEU A 1 318 ? -21.262 4.553 -0.888 1.00 95.81 318 LEU A N 1
ATOM 2520 C CA . LEU A 1 318 ? -20.339 5.459 -1.578 1.00 95.81 318 LEU A CA 1
ATOM 2521 C C . LEU A 1 318 ? -20.473 5.418 -3.106 1.00 95.81 318 LEU A C 1
ATOM 2523 O O . LEU A 1 318 ? -19.726 6.119 -3.791 1.00 95.81 318 LEU A O 1
ATOM 2527 N N . ASN A 1 319 ? -21.400 4.613 -3.635 1.00 97.06 319 ASN A N 1
ATOM 2528 C CA . ASN A 1 319 ? -21.556 4.347 -5.063 1.00 97.06 319 ASN A CA 1
ATOM 2529 C C . ASN A 1 319 ? -20.230 3.921 -5.731 1.00 97.06 319 ASN A C 1
ATOM 2531 O O . ASN A 1 319 ? -19.846 4.435 -6.784 1.00 97.06 319 ASN A O 1
ATOM 2535 N N . LYS A 1 320 ? -19.503 3.008 -5.076 1.00 97.69 320 LYS A N 1
ATOM 2536 C CA . LYS A 1 320 ? -18.252 2.417 -5.564 1.00 97.69 320 LYS A CA 1
ATOM 2537 C C . LYS A 1 320 ? -18.463 0.931 -5.863 1.00 97.69 320 LYS A C 1
ATOM 2539 O O . LYS A 1 320 ? -19.058 0.239 -5.035 1.00 97.69 320 LYS A O 1
ATOM 2544 N N . PRO A 1 321 ? -17.957 0.418 -6.998 1.00 98.25 321 PRO A N 1
ATOM 2545 C CA . PRO A 1 321 ? -18.047 -1.002 -7.302 1.00 98.25 321 PRO A CA 1
ATOM 2546 C C . PRO A 1 321 ? -17.281 -1.817 -6.258 1.00 98.25 321 PRO A C 1
ATOM 2548 O O . PRO A 1 321 ? -16.169 -1.461 -5.857 1.00 98.25 321 PRO A O 1
ATOM 2551 N N . VAL A 1 322 ? -17.887 -2.923 -5.837 1.00 98.75 322 VAL A N 1
ATOM 2552 C CA . VAL A 1 322 ? -17.270 -3.911 -4.948 1.00 98.75 322 VAL A CA 1
ATOM 2553 C C . VAL A 1 322 ? -16.978 -5.154 -5.770 1.00 98.75 322 VAL A C 1
ATOM 2555 O O . VAL A 1 322 ? -17.871 -5.657 -6.452 1.00 98.75 322 VAL A O 1
ATOM 2558 N N . VAL A 1 323 ? -15.739 -5.631 -5.731 1.00 98.62 323 VAL A N 1
ATOM 2559 C CA . VAL A 1 323 ? -15.281 -6.777 -6.522 1.00 98.62 323 VAL A CA 1
ATOM 2560 C C . VAL A 1 323 ? -14.768 -7.887 -5.619 1.00 98.62 323 VAL A C 1
ATOM 2562 O O . VAL A 1 323 ? -14.075 -7.642 -4.631 1.00 98.62 323 VAL A O 1
ATOM 2565 N N . ALA A 1 324 ? -15.107 -9.121 -5.970 1.00 98.38 324 ALA A N 1
ATOM 2566 C CA . ALA A 1 324 ? -14.602 -10.301 -5.293 1.00 98.38 324 ALA A CA 1
ATOM 2567 C C . ALA A 1 324 ? -13.276 -10.755 -5.923 1.00 98.38 324 ALA A C 1
ATOM 2569 O O . ALA A 1 324 ? -13.236 -11.104 -7.105 1.00 98.38 324 ALA A O 1
ATOM 2570 N N . THR A 1 325 ? -12.196 -10.776 -5.139 1.00 97.56 325 THR A N 1
ATOM 2571 C CA . THR A 1 325 ? -10.854 -11.189 -5.590 1.00 97.56 325 THR A CA 1
ATOM 2572 C C . THR A 1 325 ? -10.327 -12.364 -4.766 1.00 97.56 325 THR A C 1
ATOM 2574 O O . THR A 1 325 ? -10.751 -12.590 -3.638 1.00 97.56 325 THR A O 1
ATOM 2577 N N . CYS A 1 326 ? -9.430 -13.170 -5.343 1.00 94.81 326 CYS A N 1
ATOM 2578 C CA . CYS A 1 326 ? -8.891 -14.370 -4.682 1.00 94.81 326 CYS A CA 1
ATOM 2579 C C . CYS A 1 326 ? -7.518 -14.172 -4.031 1.00 94.81 326 CYS A C 1
ATOM 2581 O O . CYS A 1 326 ? -7.103 -15.037 -3.268 1.00 94.81 326 CYS A O 1
ATOM 2583 N N . ASP A 1 327 ? -6.797 -13.099 -4.372 1.00 95.81 327 ASP A N 1
ATOM 2584 C CA . ASP A 1 327 ? -5.365 -12.945 -4.065 1.00 95.81 327 ASP A CA 1
ATOM 2585 C C . ASP A 1 327 ? -4.538 -14.182 -4.482 1.00 95.81 327 ASP A C 1
ATOM 2587 O O . ASP A 1 327 ? -3.851 -14.826 -3.689 1.00 95.81 327 ASP A O 1
ATOM 2591 N N . VAL A 1 328 ? -4.675 -14.575 -5.753 1.00 96.44 328 VAL A N 1
ATOM 2592 C CA . VAL A 1 328 ? -4.104 -15.816 -6.298 1.00 96.44 328 VAL A CA 1
ATOM 2593 C C . VAL A 1 328 ? -2.578 -15.804 -6.231 1.00 96.44 328 VAL A C 1
ATOM 2595 O O . VAL A 1 328 ? -1.932 -14.876 -6.711 1.00 96.44 328 VAL A O 1
ATOM 2598 N N . HIS A 1 329 ? -1.994 -16.890 -5.726 1.00 95.62 329 HIS A N 1
ATOM 2599 C CA . HIS A 1 329 ? -0.543 -17.099 -5.703 1.00 95.62 329 HIS A CA 1
ATOM 2600 C C . HIS A 1 329 ? -0.090 -18.397 -6.381 1.00 95.62 329 HIS A C 1
ATOM 2602 O O . HIS A 1 329 ? 1.110 -18.607 -6.563 1.00 95.62 329 HIS A O 1
ATOM 2608 N N . PHE A 1 330 ? -1.023 -19.280 -6.729 1.00 95.06 330 PHE A N 1
ATOM 2609 C CA . PHE A 1 330 ? -0.756 -20.530 -7.435 1.00 95.06 330 PHE A CA 1
ATOM 2610 C C . PHE A 1 330 ? -1.978 -20.948 -8.263 1.00 95.06 330 PHE A C 1
ATOM 2612 O O . PHE A 1 330 ? -3.075 -20.438 -8.053 1.00 95.06 330 PHE A O 1
ATOM 2619 N N . MET A 1 331 ? -1.788 -21.829 -9.247 1.00 95.62 331 MET A N 1
ATOM 2620 C CA . MET A 1 331 ? -2.836 -22.144 -10.224 1.00 95.62 331 MET A CA 1
ATOM 2621 C C . MET A 1 331 ? -3.920 -23.044 -9.629 1.00 95.62 331 MET A C 1
ATOM 2623 O O . MET A 1 331 ? -5.076 -22.634 -9.575 1.00 95.62 331 MET A O 1
ATOM 2627 N N . ASN A 1 332 ? -3.551 -24.237 -9.156 1.00 95.50 332 ASN A N 1
ATOM 2628 C CA . ASN A 1 332 ? -4.498 -25.241 -8.665 1.00 95.50 332 ASN A CA 1
ATOM 2629 C C . ASN A 1 332 ? -4.418 -25.386 -7.145 1.00 95.50 332 ASN A C 1
ATOM 2631 O O . ASN A 1 332 ? -3.401 -25.072 -6.529 1.00 95.50 332 ASN A O 1
ATOM 2635 N N . ARG A 1 333 ? -5.471 -25.912 -6.516 1.00 92.69 333 ARG A N 1
ATOM 2636 C CA . ARG A 1 333 ? -5.545 -26.058 -5.053 1.00 92.69 333 ARG A CA 1
ATOM 2637 C C . ARG A 1 333 ? -4.379 -26.875 -4.476 1.00 92.69 333 ARG A C 1
ATOM 2639 O O . ARG A 1 333 ? -3.850 -26.535 -3.420 1.00 92.69 333 ARG A O 1
ATOM 2646 N N . GLU A 1 334 ? -3.970 -27.926 -5.173 1.00 93.19 334 GLU A N 1
ATOM 2647 C CA . GLU A 1 334 ? -2.864 -28.822 -4.826 1.00 93.19 334 GLU A CA 1
ATOM 2648 C C . GLU A 1 334 ? -1.477 -28.162 -4.909 1.00 93.19 334 GLU A C 1
ATOM 2650 O O . GLU A 1 334 ? -0.569 -28.562 -4.177 1.00 93.19 334 GLU A O 1
ATOM 2655 N N . ASP A 1 335 ? -1.318 -27.101 -5.710 1.00 94.62 335 ASP A N 1
ATOM 2656 C CA . ASP A 1 335 ? -0.044 -26.384 -5.875 1.00 94.62 335 ASP A CA 1
ATOM 2657 C C . ASP A 1 335 ? 0.354 -25.590 -4.615 1.00 94.62 335 ASP A C 1
ATOM 2659 O O . ASP A 1 335 ? 1.503 -25.156 -4.474 1.00 94.62 335 ASP A O 1
ATOM 2663 N N . GLY A 1 336 ? -0.558 -25.455 -3.643 1.00 91.50 336 GLY A N 1
ATOM 2664 C CA . GLY A 1 336 ? -0.284 -24.839 -2.343 1.00 91.50 336 GLY A CA 1
ATOM 2665 C C . GLY A 1 336 ? 0.884 -25.489 -1.588 1.00 91.50 336 GLY A C 1
ATOM 2666 O O . GLY A 1 336 ? 1.553 -24.824 -0.791 1.00 91.50 336 GLY A O 1
ATOM 2667 N N . ILE A 1 337 ? 1.210 -26.754 -1.888 1.00 92.38 337 ILE A N 1
ATOM 2668 C CA . ILE A 1 337 ? 2.374 -27.438 -1.311 1.00 92.38 337 ILE A CA 1
ATOM 2669 C C . ILE A 1 337 ? 3.701 -26.746 -1.656 1.00 92.38 337 ILE A C 1
ATOM 2671 O O . ILE A 1 337 ? 4.589 -26.669 -0.805 1.00 92.38 337 ILE A O 1
ATOM 2675 N N . PHE A 1 338 ? 3.839 -26.179 -2.860 1.00 93.38 338 PHE A N 1
ATOM 2676 C CA . PHE A 1 338 ? 5.065 -25.485 -3.265 1.00 93.38 338 PHE A CA 1
ATOM 2677 C C . PHE A 1 338 ? 5.263 -24.196 -2.470 1.00 93.38 338 PHE A C 1
ATOM 2679 O O . PHE A 1 338 ? 6.369 -23.915 -2.004 1.00 93.38 338 PHE A O 1
ATOM 2686 N N . ARG A 1 339 ? 4.181 -23.439 -2.250 1.00 92.31 339 ARG A N 1
ATOM 2687 C CA . ARG A 1 339 ? 4.208 -22.228 -1.418 1.00 92.31 339 ARG A CA 1
ATOM 2688 C C . ARG A 1 339 ? 4.622 -22.553 0.014 1.00 92.31 339 ARG A C 1
ATOM 2690 O O . ARG A 1 339 ? 5.500 -21.887 0.558 1.00 92.31 339 ARG A O 1
ATOM 2697 N N . LYS A 1 340 ? 4.036 -23.605 0.585 1.00 90.94 340 LYS A N 1
ATOM 2698 C CA . LYS A 1 340 ? 4.375 -24.110 1.918 1.00 90.94 340 LYS A CA 1
ATOM 2699 C C . LYS A 1 340 ? 5.865 -24.445 2.044 1.00 90.94 340 LYS A C 1
ATOM 2701 O O . LYS A 1 340 ? 6.508 -24.010 2.997 1.00 90.94 340 LYS A O 1
ATOM 2706 N N . ILE A 1 341 ? 6.444 -25.135 1.056 1.00 92.75 341 ILE A N 1
ATOM 2707 C CA . ILE A 1 341 ? 7.888 -25.436 1.024 1.00 92.75 341 ILE A CA 1
ATOM 2708 C C . ILE A 1 341 ? 8.725 -24.146 0.963 1.00 92.75 341 ILE A C 1
ATOM 2710 O O . ILE A 1 341 ? 9.696 -24.007 1.709 1.00 92.75 341 ILE A O 1
ATOM 2714 N N . LEU A 1 342 ? 8.346 -23.185 0.113 1.00 93.25 342 LEU A N 1
ATOM 2715 C CA . LEU A 1 342 ? 9.062 -21.911 -0.020 1.00 93.25 342 LEU A CA 1
ATOM 2716 C C . LEU A 1 342 ? 9.046 -21.094 1.279 1.00 93.25 342 LEU A C 1
ATOM 2718 O O . LEU A 1 342 ? 10.087 -20.594 1.703 1.00 93.25 342 LEU A O 1
ATOM 2722 N N . GLN A 1 343 ? 7.891 -20.981 1.931 1.00 91.25 343 GLN A N 1
ATOM 2723 C CA . GLN A 1 343 ? 7.753 -20.250 3.193 1.00 91.25 343 GLN A CA 1
ATOM 2724 C C . GLN A 1 343 ? 8.470 -20.939 4.353 1.00 91.25 343 GLN A C 1
ATOM 2726 O O . GLN A 1 343 ? 9.106 -20.256 5.159 1.00 91.25 343 GLN A O 1
ATOM 2731 N N . ALA A 1 344 ? 8.451 -22.275 4.407 1.00 91.31 344 ALA A N 1
ATOM 2732 C CA . ALA A 1 344 ? 9.255 -23.025 5.369 1.00 91.31 344 ALA A CA 1
ATOM 2733 C C . ALA A 1 344 ? 10.753 -22.714 5.195 1.00 91.31 344 ALA A C 1
ATOM 2735 O O . ALA A 1 344 ? 11.443 -22.427 6.173 1.00 91.31 344 ALA A O 1
ATOM 2736 N N . GLY A 1 345 ? 11.242 -22.659 3.948 1.00 91.56 345 GLY A N 1
ATOM 2737 C CA . GLY A 1 345 ? 12.618 -22.250 3.635 1.00 91.56 345 GLY A CA 1
ATOM 2738 C C . GLY A 1 345 ? 12.949 -20.798 4.011 1.00 91.56 345 GLY A C 1
ATOM 2739 O O . GLY A 1 345 ? 14.106 -20.480 4.276 1.00 91.56 345 GLY A O 1
ATOM 2740 N N . GLN A 1 346 ? 11.943 -19.924 4.080 1.00 89.94 346 GLN A N 1
ATOM 2741 C CA . GLN A 1 346 ? 12.071 -18.534 4.531 1.00 89.94 346 GLN A CA 1
ATOM 2742 C C . GLN A 1 346 ? 11.916 -18.366 6.057 1.00 89.94 346 GLN A C 1
ATOM 2744 O O . GLN A 1 346 ? 12.081 -17.256 6.563 1.00 89.94 346 GLN A O 1
ATOM 2749 N N . GLY A 1 347 ? 11.627 -19.442 6.799 1.00 88.75 347 GLY A N 1
ATOM 2750 C CA . GLY A 1 347 ? 11.508 -19.429 8.261 1.00 88.75 347 GLY A CA 1
ATOM 2751 C C . GLY A 1 347 ? 10.135 -19.016 8.806 1.00 88.75 347 GLY A C 1
ATOM 2752 O O . GLY A 1 347 ? 10.038 -18.646 9.978 1.00 88.75 347 GLY A O 1
ATOM 2753 N N . PHE A 1 348 ? 9.076 -19.068 7.991 1.00 84.50 348 PHE A N 1
ATOM 2754 C CA . PHE A 1 348 ? 7.704 -18.823 8.451 1.00 84.50 348 PHE A CA 1
ATOM 2755 C C . PHE A 1 348 ? 7.210 -19.979 9.329 1.00 84.50 348 PHE A C 1
ATOM 2757 O O . PHE A 1 348 ? 7.274 -21.144 8.936 1.00 84.50 348 PHE A O 1
ATOM 2764 N N . LYS A 1 349 ? 6.707 -19.659 10.527 1.00 78.88 349 LYS A N 1
ATOM 2765 C CA . LYS A 1 349 ? 6.241 -20.654 11.514 1.00 78.88 349 LYS A CA 1
ATOM 2766 C C . LYS A 1 349 ? 4.874 -21.251 11.169 1.00 78.88 349 LYS A C 1
ATOM 2768 O O . LYS A 1 349 ? 4.533 -22.323 11.647 1.00 78.88 349 LYS A O 1
ATOM 2773 N N . ASP A 1 350 ? 4.110 -20.547 10.349 1.00 78.06 350 ASP A N 1
ATOM 2774 C CA . ASP A 1 350 ? 2.758 -20.858 9.889 1.00 78.06 350 ASP A CA 1
ATOM 2775 C C . ASP A 1 350 ? 2.742 -21.457 8.471 1.00 78.06 350 ASP A C 1
ATOM 2777 O O . ASP A 1 350 ? 1.687 -21.560 7.845 1.00 78.06 350 ASP A O 1
ATOM 2781 N N . ALA A 1 351 ? 3.900 -21.885 7.954 1.00 79.44 351 ALA A N 1
ATOM 2782 C CA . ALA A 1 351 ? 4.019 -22.475 6.619 1.00 79.44 351 ALA A CA 1
ATOM 2783 C C . ALA A 1 351 ? 3.097 -23.695 6.418 1.00 79.44 351 ALA A C 1
ATOM 2785 O O . ALA A 1 351 ? 2.649 -23.958 5.305 1.00 79.44 351 ALA A O 1
ATOM 2786 N N . ASP A 1 352 ? 2.773 -24.427 7.489 1.00 80.88 352 ASP A N 1
ATOM 2787 C CA . ASP A 1 352 ? 1.848 -25.560 7.437 1.00 80.88 352 ASP A CA 1
ATOM 2788 C C . ASP A 1 352 ? 0.367 -25.159 7.300 1.00 80.88 352 ASP A C 1
ATOM 2790 O O . ASP A 1 352 ? -0.411 -25.962 6.786 1.00 80.88 352 ASP A O 1
ATOM 2794 N N . ASN A 1 353 ? -0.006 -23.936 7.701 1.00 82.56 353 ASN A N 1
ATOM 2795 C CA . ASN A 1 353 ? -1.390 -23.454 7.829 1.00 82.56 353 ASN A CA 1
ATOM 2796 C C . ASN A 1 353 ? -1.706 -22.324 6.830 1.00 82.56 353 ASN A C 1
ATOM 2798 O O . ASN A 1 353 ? -2.229 -21.269 7.198 1.00 82.56 353 ASN A O 1
ATOM 2802 N N . GLN A 1 354 ? -1.349 -22.532 5.562 1.00 80.88 354 GLN A N 1
ATOM 2803 C CA . GLN A 1 354 ? -1.549 -2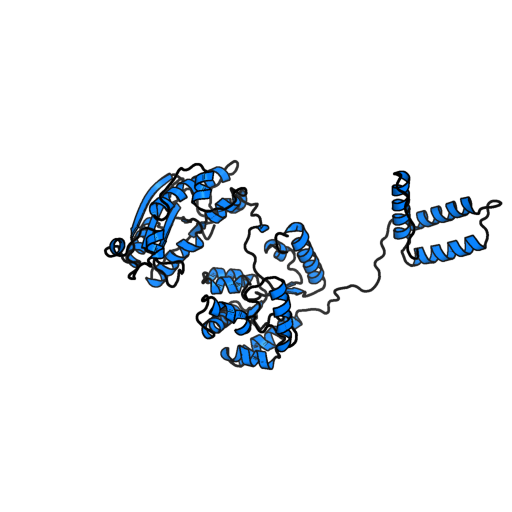1.540 4.505 1.00 80.88 354 GLN A CA 1
ATOM 2804 C C . GLN A 1 354 ? -2.992 -21.482 4.009 1.00 80.88 354 GLN A C 1
ATOM 2806 O O . GLN A 1 354 ? -3.648 -22.508 3.833 1.00 80.88 354 GLN A O 1
ATOM 2811 N N . ALA A 1 355 ? -3.444 -20.265 3.711 1.00 85.88 355 ALA A N 1
ATOM 2812 C CA . ALA A 1 355 ? -4.722 -20.036 3.060 1.00 85.88 355 ALA A CA 1
ATOM 2813 C C . ALA A 1 355 ? -4.755 -20.643 1.637 1.00 85.88 355 ALA A C 1
ATOM 2815 O O . ALA A 1 355 ? -3.730 -20.666 0.939 1.00 85.88 355 ALA A O 1
ATOM 2816 N N . PRO A 1 356 ? -5.924 -21.111 1.165 1.00 89.06 356 PRO A N 1
ATOM 2817 C CA . PRO A 1 356 ? -6.079 -21.708 -0.158 1.00 89.06 356 PRO A CA 1
ATOM 2818 C C . PRO A 1 356 ? -6.178 -20.637 -1.264 1.00 89.06 356 PRO A C 1
ATOM 2820 O O . PRO A 1 356 ? -7.244 -20.404 -1.831 1.00 89.06 356 PRO A O 1
ATOM 2823 N N . LEU A 1 357 ? -5.038 -20.019 -1.585 1.00 94.44 357 LEU A N 1
ATOM 2824 C CA . LEU A 1 357 ? -4.875 -18.906 -2.536 1.00 94.44 357 LEU A CA 1
ATOM 2825 C C . LEU A 1 357 ? -4.665 -19.369 -3.996 1.00 94.44 357 LEU A C 1
ATOM 2827 O O . LEU A 1 357 ? -3.714 -18.947 -4.663 1.00 94.44 357 LEU A O 1
ATOM 2831 N N . TYR A 1 358 ? -5.530 -20.267 -4.480 1.00 96.19 358 TYR A N 1
ATOM 2832 C CA . TYR A 1 358 ? -5.518 -20.757 -5.867 1.00 96.19 358 TYR A CA 1
ATOM 2833 C C . TYR A 1 358 ? -6.443 -19.945 -6.785 1.00 96.19 358 TYR A C 1
ATOM 2835 O O . TYR A 1 358 ? -7.291 -19.183 -6.315 1.00 96.19 358 TYR A O 1
ATOM 2843 N N . LEU A 1 359 ? -6.299 -20.121 -8.102 1.00 97.56 359 LEU A N 1
ATOM 2844 C CA . LEU A 1 359 ? -7.206 -19.527 -9.081 1.00 97.56 359 LEU A CA 1
ATOM 2845 C C . LEU A 1 359 ? -8.558 -20.250 -9.046 1.00 97.56 359 LEU A C 1
ATOM 2847 O O . LEU A 1 359 ? -8.715 -21.316 -9.638 1.00 97.56 359 LEU A O 1
ATOM 2851 N N . ARG A 1 360 ? -9.533 -19.664 -8.348 1.00 97.50 360 ARG A N 1
ATOM 2852 C CA . ARG A 1 360 ? -10.900 -20.191 -8.297 1.00 97.50 360 ARG A CA 1
ATOM 2853 C C . ARG A 1 360 ? -11.645 -19.948 -9.603 1.00 97.50 360 ARG A C 1
ATOM 2855 O O . ARG A 1 360 ? -11.485 -18.917 -10.257 1.00 97.50 360 ARG A O 1
ATOM 2862 N N . THR A 1 361 ? -12.511 -20.889 -9.940 1.00 98.12 361 THR A N 1
ATOM 2863 C CA . THR A 1 361 ? -13.501 -20.735 -11.008 1.00 98.12 361 THR A CA 1
ATOM 2864 C C . THR A 1 361 ? -14.602 -19.750 -10.603 1.00 98.12 361 THR A C 1
ATOM 2866 O O . THR A 1 361 ? -14.822 -19.479 -9.419 1.00 98.12 361 THR A O 1
ATOM 2869 N N . THR A 1 362 ? -15.338 -19.224 -11.586 1.00 98.38 362 THR A N 1
ATOM 2870 C CA . THR A 1 362 ? -16.497 -18.357 -11.323 1.00 98.38 362 THR A CA 1
ATOM 2871 C C . THR A 1 362 ? -17.554 -19.064 -10.474 1.00 98.38 362 THR A C 1
ATOM 2873 O O . THR A 1 362 ? -18.093 -18.444 -9.564 1.00 98.38 362 THR A O 1
ATOM 2876 N N . ASP A 1 363 ? -17.805 -20.356 -10.702 1.00 98.38 363 ASP A N 1
ATOM 2877 C CA . ASP A 1 363 ? -18.786 -21.127 -9.928 1.00 98.38 363 ASP A CA 1
ATOM 2878 C C . ASP A 1 363 ? -18.356 -21.298 -8.464 1.00 98.38 363 ASP A C 1
ATOM 2880 O O . ASP A 1 363 ? -19.167 -21.113 -7.556 1.00 98.38 363 ASP A O 1
ATOM 2884 N N . GLU A 1 364 ? -17.072 -21.574 -8.211 1.00 98.00 364 GLU A N 1
ATOM 2885 C CA . GLU A 1 364 ? -16.519 -21.625 -6.849 1.00 98.00 364 GLU A CA 1
ATOM 2886 C C . GLU A 1 364 ? -16.617 -20.268 -6.144 1.00 98.00 364 GLU A C 1
ATOM 2888 O O . GLU A 1 364 ? -16.918 -20.212 -4.952 1.00 98.00 364 GLU A O 1
ATOM 2893 N N . MET A 1 365 ? -16.397 -19.170 -6.871 1.00 98.31 365 MET A N 1
ATOM 2894 C CA . MET A 1 365 ? -16.559 -17.818 -6.335 1.00 98.31 365 MET A CA 1
ATOM 2895 C C . MET A 1 365 ? -18.028 -17.489 -6.044 1.00 98.31 365 MET A C 1
ATOM 2897 O O . MET A 1 365 ? -18.338 -16.970 -4.977 1.00 98.31 365 MET A O 1
ATOM 2901 N N . LEU A 1 366 ? -18.961 -17.831 -6.932 1.00 98.56 366 LEU A N 1
ATOM 2902 C CA . LEU A 1 366 ? -20.393 -17.642 -6.676 1.00 98.56 366 LEU A CA 1
ATOM 2903 C C . LEU A 1 366 ? -20.867 -18.454 -5.464 1.00 98.56 366 LEU A C 1
ATOM 2905 O O . LEU A 1 366 ? -21.644 -17.948 -4.655 1.00 98.56 366 LEU A O 1
ATOM 2909 N N . ALA A 1 367 ? -20.379 -19.689 -5.313 1.00 98.12 367 ALA A N 1
ATOM 2910 C CA . ALA A 1 367 ? -20.675 -20.524 -4.154 1.00 98.12 367 ALA A CA 1
ATOM 2911 C C . ALA A 1 367 ? -20.111 -19.919 -2.856 1.00 98.12 367 ALA A C 1
ATOM 2913 O O . ALA A 1 367 ? -20.832 -19.839 -1.858 1.00 98.12 367 ALA A O 1
ATOM 2914 N N . GLU A 1 368 ? -18.862 -19.443 -2.883 1.00 97.31 368 GLU A N 1
ATOM 2915 C CA . GLU A 1 368 ? -18.202 -18.772 -1.755 1.00 97.31 368 GLU A CA 1
ATOM 2916 C C . GLU A 1 368 ? -18.998 -17.556 -1.266 1.00 97.31 368 GLU A C 1
ATOM 2918 O O . GLU A 1 368 ? -19.252 -17.425 -0.072 1.00 97.31 368 GLU A O 1
ATOM 2923 N N . PHE A 1 369 ? -19.437 -16.692 -2.184 1.00 98.31 369 PHE A N 1
ATOM 2924 C CA . PHE A 1 369 ? -20.138 -15.446 -1.858 1.00 98.31 369 PHE A CA 1
ATOM 2925 C C . PHE A 1 369 ? -21.667 -15.585 -1.802 1.00 98.31 369 PHE A C 1
ATOM 2927 O O . PHE A 1 369 ? -22.377 -14.583 -1.706 1.00 98.31 369 PHE A O 1
ATOM 2934 N N . SER A 1 370 ? -22.196 -16.813 -1.815 1.00 97.88 370 SER A N 1
ATOM 2935 C CA . SER A 1 370 ? -23.643 -17.088 -1.822 1.00 97.88 370 SER A CA 1
ATOM 2936 C C . SER A 1 370 ? -24.402 -16.483 -0.631 1.00 97.88 370 SER A C 1
ATOM 2938 O O . SER A 1 370 ? -25.581 -16.152 -0.755 1.00 97.88 370 SER A O 1
ATOM 2940 N N . TYR A 1 371 ? -23.722 -16.257 0.498 1.00 97.50 371 TYR A N 1
ATOM 2941 C CA . TYR A 1 371 ? -24.285 -15.608 1.688 1.00 97.50 371 TYR A CA 1
ATOM 2942 C C . TYR A 1 371 ? -24.686 -14.135 1.467 1.00 97.50 371 TYR A C 1
ATOM 2944 O O . TYR A 1 371 ? -25.437 -13.588 2.270 1.00 97.50 371 TYR A O 1
ATOM 2952 N N . LEU A 1 372 ? -24.226 -13.490 0.386 1.00 97.62 372 LEU A N 1
ATOM 2953 C CA . LEU A 1 372 ? -24.650 -12.138 -0.006 1.00 97.62 372 LEU A CA 1
ATOM 2954 C C . LEU A 1 372 ? -26.025 -12.114 -0.700 1.00 97.62 372 LEU A C 1
ATOM 2956 O O . LEU A 1 372 ? -26.587 -11.039 -0.907 1.00 97.62 372 LEU A O 1
ATOM 2960 N N . GLY A 1 373 ? -26.561 -13.281 -1.071 1.00 97.75 373 GLY A N 1
ATOM 2961 C CA . GLY A 1 373 ? -27.710 -13.415 -1.964 1.00 97.75 373 GLY A CA 1
ATOM 2962 C C . GLY A 1 373 ? -27.295 -13.490 -3.437 1.00 97.75 373 GLY A C 1
ATOM 2963 O O . GLY A 1 373 ? -26.243 -12.989 -3.830 1.00 97.75 373 GLY A O 1
ATOM 2964 N N . GLU A 1 374 ? -28.128 -14.134 -4.261 1.00 97.12 374 GLU A N 1
ATOM 2965 C CA . GLU A 1 374 ? -27.793 -14.489 -5.649 1.00 97.12 374 GLU A CA 1
ATOM 2966 C C . GLU A 1 374 ? -27.417 -13.273 -6.510 1.00 97.12 374 GLU A C 1
ATOM 2968 O O . GLU A 1 374 ? -26.383 -13.286 -7.181 1.00 97.12 374 GLU A O 1
ATOM 2973 N N . ASP A 1 375 ? -28.225 -12.212 -6.460 1.00 98.00 375 ASP A N 1
ATOM 2974 C CA . ASP A 1 375 ? -28.009 -11.010 -7.269 1.00 98.00 375 ASP A CA 1
ATOM 2975 C C . ASP A 1 375 ? -26.709 -10.305 -6.883 1.00 98.00 375 ASP A C 1
ATOM 2977 O O . ASP A 1 375 ? -25.898 -9.966 -7.747 1.00 98.00 375 ASP A O 1
ATOM 2981 N N . LYS A 1 376 ? -26.467 -10.143 -5.577 1.00 98.38 376 LYS A N 1
ATOM 2982 C CA . LYS A 1 376 ? -25.266 -9.466 -5.085 1.00 98.38 376 LYS A CA 1
ATOM 2983 C C . LYS A 1 376 ? -24.009 -10.299 -5.324 1.00 98.38 376 LYS A C 1
ATOM 2985 O O . LYS A 1 376 ? -22.986 -9.737 -5.702 1.00 98.38 376 LYS A O 1
ATOM 2990 N N . ALA A 1 377 ? -24.079 -11.622 -5.166 1.00 98.44 377 ALA A N 1
ATOM 2991 C CA . ALA A 1 377 ? -22.974 -12.519 -5.493 1.00 98.44 377 ALA A CA 1
ATOM 2992 C C . ALA A 1 377 ? -22.600 -12.415 -6.982 1.00 98.44 377 ALA A C 1
ATOM 2994 O O . ALA A 1 377 ? -21.428 -12.233 -7.308 1.00 98.44 377 ALA A O 1
ATOM 2995 N N . LYS A 1 378 ? -23.587 -12.437 -7.891 1.00 98.56 378 LYS A N 1
ATOM 2996 C CA . LYS A 1 378 ? -23.356 -12.216 -9.330 1.00 98.56 378 LYS A CA 1
ATOM 2997 C C . LYS A 1 378 ? -22.765 -10.837 -9.613 1.00 98.56 378 LYS A C 1
ATOM 2999 O O . LYS A 1 378 ? -21.844 -10.723 -10.420 1.00 98.56 378 LYS A O 1
ATOM 3004 N N . GLU A 1 379 ? -23.254 -9.802 -8.937 1.00 98.62 379 GLU A N 1
ATOM 3005 C CA . GLU A 1 379 ? -22.751 -8.439 -9.089 1.00 98.62 379 GLU A CA 1
ATOM 3006 C C . GLU A 1 379 ? -21.259 -8.336 -8.737 1.00 98.62 379 GLU A C 1
ATOM 3008 O O . GLU A 1 379 ? -20.470 -7.882 -9.564 1.00 98.62 379 GLU A O 1
ATOM 3013 N N . VAL A 1 380 ? -20.854 -8.792 -7.547 1.00 98.56 380 VAL A N 1
ATOM 3014 C CA . VAL A 1 380 ? -19.466 -8.638 -7.070 1.00 98.56 380 VAL A CA 1
ATOM 3015 C C . VAL A 1 380 ? -18.487 -9.619 -7.718 1.00 98.56 380 VAL A C 1
ATOM 3017 O O . VAL A 1 380 ? -17.310 -9.291 -7.852 1.00 98.56 380 VAL A O 1
ATOM 3020 N N . VAL A 1 381 ? -18.944 -10.809 -8.129 1.00 98.75 381 VAL A N 1
ATOM 3021 C CA . VAL A 1 381 ? -18.092 -11.849 -8.740 1.00 98.75 381 VAL A CA 1
ATOM 3022 C C . VAL A 1 381 ? -17.963 -11.678 -10.253 1.00 98.75 381 VAL A C 1
ATOM 3024 O O . VAL A 1 381 ? -16.896 -11.957 -10.799 1.00 98.75 381 VAL A O 1
ATOM 3027 N N . ILE A 1 382 ? -19.021 -11.231 -10.939 1.00 98.69 382 ILE A N 1
ATOM 3028 C CA . ILE A 1 382 ? -19.079 -11.186 -12.409 1.00 98.69 382 ILE A CA 1
ATOM 3029 C C . ILE A 1 382 ? -19.214 -9.751 -12.910 1.00 98.69 382 ILE A C 1
ATOM 3031 O O . ILE A 1 382 ? -18.372 -9.290 -13.674 1.00 98.69 382 ILE A O 1
ATOM 3035 N N . THR A 1 383 ? -20.276 -9.042 -12.533 1.00 98.69 383 THR A N 1
ATOM 3036 C CA . THR A 1 383 ? -20.602 -7.759 -13.178 1.00 98.69 383 THR A CA 1
ATOM 3037 C C . THR A 1 383 ? -19.528 -6.708 -12.915 1.00 98.69 383 THR A C 1
ATOM 3039 O O . THR A 1 383 ? -18.987 -6.130 -13.854 1.00 98.69 383 THR A O 1
ATOM 3042 N N . ASN A 1 384 ? -19.175 -6.491 -11.648 1.00 98.62 384 ASN A N 1
ATOM 3043 C CA . ASN A 1 384 ? -18.213 -5.466 -11.259 1.00 98.62 384 ASN A CA 1
ATOM 3044 C C . ASN A 1 384 ? -16.784 -5.851 -11.667 1.00 98.62 384 ASN A C 1
ATOM 3046 O O . ASN A 1 384 ? -16.023 -4.984 -12.083 1.00 98.62 384 ASN A O 1
ATOM 3050 N N . THR A 1 385 ? -16.414 -7.135 -11.605 1.00 98.44 385 THR A N 1
ATOM 3051 C CA . THR A 1 385 ? -15.083 -7.601 -12.036 1.00 98.44 385 THR A CA 1
ATOM 3052 C C . THR A 1 385 ? -14.876 -7.398 -13.538 1.00 98.44 385 THR A C 1
ATOM 3054 O O . THR A 1 385 ? -13.836 -6.870 -13.932 1.00 98.44 385 THR A O 1
ATOM 3057 N N . ASN A 1 386 ? -15.875 -7.724 -14.370 1.00 98.56 386 ASN A N 1
ATOM 3058 C CA . ASN A 1 386 ? -15.839 -7.422 -15.804 1.00 98.56 386 ASN A CA 1
ATOM 3059 C C . ASN A 1 386 ? -15.844 -5.911 -16.055 1.00 98.56 386 ASN A C 1
ATOM 3061 O O . ASN A 1 386 ? -15.046 -5.438 -16.851 1.00 98.56 386 ASN A O 1
ATOM 3065 N N . ALA A 1 387 ? -16.645 -5.136 -15.315 1.00 98.44 387 ALA A N 1
ATOM 3066 C CA . ALA A 1 387 ? -16.661 -3.681 -15.460 1.00 98.44 387 ALA A CA 1
ATOM 3067 C C . ALA A 1 387 ? -15.289 -3.043 -15.181 1.00 98.44 387 ALA A C 1
ATOM 3069 O O . ALA A 1 387 ? -14.903 -2.120 -15.891 1.00 98.44 387 ALA A O 1
ATOM 3070 N N . ILE A 1 388 ? -14.537 -3.526 -14.183 1.00 98.25 388 ILE A N 1
ATOM 3071 C CA . ILE A 1 388 ? -13.156 -3.074 -13.938 1.00 98.25 388 ILE A CA 1
ATOM 3072 C C . ILE A 1 388 ? -12.220 -3.519 -15.068 1.00 98.25 388 ILE A C 1
ATOM 3074 O O . ILE A 1 388 ? -11.392 -2.722 -15.512 1.00 98.25 388 ILE A O 1
ATOM 3078 N N . ALA A 1 389 ? -12.351 -4.754 -15.560 1.00 98.06 389 ALA A N 1
ATOM 3079 C CA . ALA A 1 389 ? -11.549 -5.249 -16.679 1.00 98.06 389 ALA A CA 1
ATOM 3080 C C . ALA A 1 389 ? -11.782 -4.435 -17.966 1.00 98.06 389 ALA A C 1
ATOM 3082 O O . ALA A 1 389 ? -10.819 -4.064 -18.633 1.00 98.06 389 ALA A O 1
ATOM 3083 N N . ASP A 1 390 ? -13.030 -4.069 -18.257 1.00 98.19 390 ASP A N 1
ATOM 3084 C CA . ASP A 1 390 ? -13.425 -3.269 -19.423 1.00 98.19 390 ASP A CA 1
ATOM 3085 C C . ASP A 1 390 ? -12.877 -1.831 -19.385 1.00 98.19 390 ASP A C 1
ATOM 3087 O O . ASP A 1 390 ? -12.827 -1.150 -20.412 1.00 98.19 390 ASP A O 1
ATOM 3091 N N . MET A 1 391 ? -12.440 -1.340 -18.217 1.00 97.56 391 MET A N 1
ATOM 3092 C CA . MET A 1 391 ? -11.766 -0.040 -18.118 1.00 97.56 391 MET A CA 1
ATOM 3093 C C . MET A 1 391 ? -10.335 -0.070 -18.668 1.00 97.56 391 MET A C 1
ATOM 3095 O O . MET A 1 391 ? -9.784 1.003 -18.929 1.00 97.56 391 MET A O 1
ATOM 3099 N N . VAL A 1 392 ? -9.723 -1.252 -18.792 1.00 97.75 392 VAL A N 1
ATOM 3100 C CA . VAL A 1 392 ? -8.321 -1.433 -19.181 1.00 97.75 392 VAL A CA 1
ATOM 3101 C C . VAL A 1 392 ? -8.191 -1.509 -20.704 1.00 97.75 392 VAL A C 1
ATOM 3103 O O . VAL A 1 392 ? -8.803 -2.343 -21.363 1.00 97.75 392 VAL A O 1
ATOM 3106 N N . GLU A 1 393 ? -7.361 -0.635 -21.27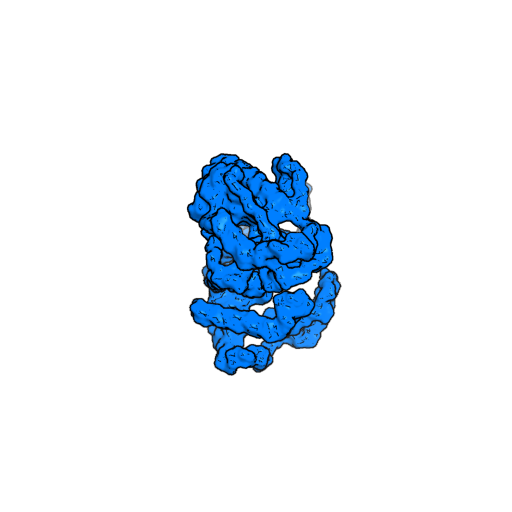0 1.00 97.44 393 GLU A N 1
ATOM 3107 C CA . GLU A 1 393 ? -7.043 -0.611 -22.700 1.00 97.44 393 GLU A CA 1
ATOM 3108 C C . GLU A 1 393 ? -6.074 -1.748 -23.093 1.00 97.44 393 GLU A C 1
ATOM 3110 O O . GLU A 1 393 ? -5.356 -2.300 -22.256 1.00 97.44 393 GLU A O 1
ATOM 3115 N N . ASP A 1 394 ? -5.982 -2.064 -24.391 1.00 95.44 394 ASP A N 1
ATOM 3116 C CA . ASP A 1 394 ? -4.938 -2.962 -24.907 1.00 95.44 394 ASP A CA 1
ATOM 3117 C C . ASP A 1 394 ? -3.565 -2.272 -24.832 1.00 95.44 394 ASP A C 1
ATOM 3119 O O . ASP A 1 394 ? -3.226 -1.390 -25.629 1.00 95.44 394 ASP A O 1
ATOM 3123 N N . ILE A 1 395 ? -2.776 -2.655 -23.828 1.00 94.75 395 ILE A N 1
ATOM 3124 C CA . ILE A 1 395 ? -1.483 -2.049 -23.510 1.00 94.75 395 ILE A CA 1
ATOM 3125 C C . ILE A 1 395 ? -0.370 -3.042 -23.806 1.00 94.75 395 ILE A C 1
ATOM 3127 O O . ILE A 1 395 ? -0.414 -4.207 -23.410 1.00 94.75 395 ILE A O 1
ATOM 3131 N N . ARG A 1 396 ? 0.717 -2.548 -24.405 1.00 92.62 396 ARG A N 1
ATOM 3132 C CA . ARG A 1 396 ? 1.940 -3.330 -24.567 1.00 92.62 396 ARG A CA 1
ATOM 3133 C C . ARG A 1 396 ? 3.011 -2.898 -23.557 1.00 92.62 396 ARG A C 1
ATOM 3135 O O . ARG A 1 396 ? 3.569 -1.813 -23.714 1.00 92.62 396 ARG A O 1
ATOM 3142 N N . PRO A 1 397 ? 3.392 -3.767 -22.598 1.00 91.44 397 PRO A N 1
ATOM 3143 C CA . PRO A 1 397 ? 4.438 -3.458 -21.623 1.00 91.44 397 PRO A CA 1
ATOM 3144 C C . PRO A 1 397 ? 5.803 -3.168 -22.255 1.00 91.44 397 PRO A C 1
ATOM 3146 O O . PRO A 1 397 ? 6.516 -2.266 -21.828 1.00 91.44 397 PRO A O 1
ATOM 3149 N N . ILE A 1 398 ? 6.161 -3.922 -23.298 1.00 91.00 398 ILE A N 1
ATOM 3150 C CA . ILE A 1 398 ? 7.453 -3.805 -23.978 1.00 91.00 398 ILE A CA 1
ATOM 3151 C C . ILE A 1 398 ? 7.234 -3.304 -25.410 1.00 91.00 398 ILE A C 1
ATOM 3153 O O . ILE A 1 398 ? 6.684 -4.049 -26.229 1.00 91.00 398 ILE A O 1
ATOM 3157 N N . PRO A 1 399 ? 7.643 -2.070 -25.751 1.00 88.00 399 PRO A N 1
ATOM 3158 C CA . PRO A 1 399 ? 7.445 -1.536 -27.093 1.00 88.00 399 PRO A CA 1
ATOM 3159 C C . PRO A 1 399 ? 8.170 -2.380 -28.152 1.00 88.00 399 PRO A C 1
ATOM 3161 O O . PRO A 1 399 ? 9.188 -3.016 -27.888 1.00 88.00 399 PRO A O 1
ATOM 3164 N N . LYS A 1 400 ? 7.629 -2.390 -29.375 1.00 89.62 400 LYS A N 1
ATOM 3165 C CA . LYS A 1 400 ? 8.255 -3.063 -30.522 1.00 89.62 400 LYS A CA 1
ATOM 3166 C C . LYS A 1 400 ? 9.377 -2.204 -31.105 1.00 89.62 400 LYS A C 1
ATOM 3168 O O . LYS A 1 400 ? 9.268 -0.984 -31.140 1.00 89.62 400 LYS A O 1
ATOM 3173 N N . GLY A 1 401 ? 10.368 -2.870 -31.689 1.00 87.00 401 GLY A N 1
ATOM 3174 C CA . GLY A 1 401 ? 11.444 -2.225 -32.437 1.00 87.00 401 GLY A CA 1
ATOM 3175 C C . GLY A 1 401 ? 12.634 -1.830 -31.568 1.00 87.00 401 GLY A C 1
ATOM 3176 O O . GLY A 1 401 ? 12.750 -2.230 -30.412 1.00 87.00 401 GLY A O 1
ATOM 3177 N N . THR A 1 402 ? 13.542 -1.071 -32.169 1.00 84.31 402 THR A N 1
ATOM 3178 C CA . THR A 1 402 ? 14.786 -0.601 -31.557 1.00 84.31 402 THR A CA 1
ATOM 3179 C C . THR A 1 402 ? 14.798 0.918 -31.538 1.00 84.31 402 THR A C 1
ATOM 3181 O O . THR A 1 402 ? 14.495 1.550 -32.548 1.00 84.31 402 THR A O 1
ATOM 3184 N N . TYR A 1 403 ? 15.186 1.500 -30.408 1.00 87.25 403 TYR A N 1
ATOM 3185 C CA . TYR A 1 403 ? 15.301 2.946 -30.236 1.00 87.25 403 TYR A CA 1
ATOM 3186 C C . TYR A 1 403 ? 16.784 3.304 -30.170 1.00 87.25 403 TYR A C 1
ATOM 3188 O O . TYR A 1 403 ? 17.417 3.167 -29.124 1.00 87.25 403 TYR A O 1
ATOM 3196 N N . THR A 1 404 ? 17.359 3.679 -31.310 1.00 87.38 404 THR A N 1
ATOM 3197 C CA . THR A 1 404 ? 18.785 4.004 -31.420 1.00 87.38 404 THR A CA 1
ATOM 3198 C C . THR A 1 404 ? 19.061 5.423 -30.916 1.00 87.38 404 THR A C 1
ATOM 3200 O O . THR A 1 404 ? 18.275 6.330 -31.203 1.00 87.38 404 THR A O 1
ATOM 3203 N N . PRO A 1 405 ? 20.157 5.650 -30.173 1.00 90.12 405 PRO A N 1
ATOM 3204 C CA . PRO A 1 405 ? 20.526 6.986 -29.718 1.00 90.12 405 PRO A CA 1
ATOM 3205 C C . PRO A 1 405 ? 20.986 7.865 -30.890 1.00 90.12 405 PRO A C 1
ATOM 3207 O O . PRO A 1 405 ? 21.475 7.360 -31.898 1.00 90.12 405 PRO A O 1
ATOM 3210 N N . SER A 1 406 ? 20.877 9.185 -30.732 1.00 88.31 406 SER A N 1
ATOM 3211 C CA . SER A 1 406 ? 21.384 10.171 -31.691 1.00 88.31 406 SER A CA 1
ATOM 3212 C C . SER A 1 406 ? 22.247 11.206 -30.972 1.00 88.31 406 SER A C 1
ATOM 3214 O O . SER A 1 406 ? 21.866 11.701 -29.910 1.00 88.31 406 SER A O 1
ATOM 3216 N N . ILE A 1 407 ? 23.418 11.495 -31.540 1.00 90.94 407 ILE A N 1
ATOM 3217 C CA . ILE A 1 407 ? 24.334 12.556 -31.113 1.00 90.94 407 ILE A CA 1
ATOM 3218 C C . ILE A 1 407 ? 24.789 13.272 -32.382 1.00 90.94 407 ILE A C 1
ATOM 3220 O O . ILE A 1 407 ? 25.265 12.630 -33.321 1.00 90.94 407 ILE A O 1
ATOM 3224 N N . GLU A 1 408 ? 24.631 14.594 -32.407 1.00 92.44 408 GLU A N 1
ATOM 3225 C CA . GLU A 1 408 ? 25.015 15.422 -33.548 1.00 92.44 408 GLU A CA 1
ATOM 3226 C C . GLU A 1 408 ? 26.493 15.211 -33.907 1.00 92.44 408 GLU A C 1
ATOM 3228 O O . GLU A 1 408 ? 27.364 15.190 -33.038 1.00 92.44 408 GLU A O 1
ATOM 3233 N N . GLY A 1 409 ? 26.771 15.002 -35.195 1.00 91.25 409 GLY A N 1
ATOM 3234 C CA . GLY A 1 409 ? 28.127 14.807 -35.709 1.00 91.25 409 GLY A CA 1
ATOM 3235 C C . GLY A 1 409 ? 28.727 13.411 -35.504 1.00 91.25 409 GLY A C 1
ATOM 3236 O O . GLY A 1 409 ? 29.744 13.123 -36.126 1.00 91.25 409 GLY A O 1
ATOM 3237 N N . ALA A 1 410 ? 28.107 12.513 -34.727 1.00 92.12 410 ALA A N 1
ATOM 3238 C CA . ALA A 1 410 ? 28.689 11.195 -34.434 1.00 92.12 410 ALA A CA 1
ATOM 3239 C C . ALA A 1 410 ? 28.894 10.318 -35.684 1.00 92.12 410 ALA A C 1
ATOM 3241 O O . ALA A 1 410 ? 29.863 9.567 -35.758 1.00 92.12 410 ALA A O 1
ATOM 3242 N N . GLU A 1 411 ? 28.003 10.408 -36.676 1.00 93.00 411 GLU A N 1
ATOM 3243 C CA . GLU A 1 411 ? 28.138 9.677 -37.945 1.00 93.00 411 GLU A CA 1
ATOM 3244 C C . GLU A 1 411 ? 29.311 10.183 -38.788 1.00 93.00 411 GLU A C 1
ATOM 3246 O O . GLU A 1 411 ? 30.037 9.380 -39.374 1.00 93.00 411 GLU A O 1
ATOM 3251 N N . GLN A 1 412 ? 29.505 11.503 -38.844 1.00 94.31 412 GLN A N 1
ATOM 3252 C CA . GLN A 1 412 ? 30.617 12.104 -39.574 1.00 94.31 412 GLN A CA 1
ATOM 3253 C C . GLN A 1 412 ? 31.937 11.836 -38.848 1.00 94.31 412 GLN A C 1
ATOM 3255 O O . GLN A 1 412 ? 32.891 11.389 -39.472 1.00 94.31 412 GLN A O 1
ATOM 3260 N N . GLU A 1 413 ? 31.970 12.012 -37.523 1.00 95.06 413 GLU A N 1
ATOM 3261 C CA . GLU A 1 413 ? 33.155 11.749 -36.699 1.00 95.06 413 GLU A CA 1
ATOM 3262 C C . GLU A 1 413 ? 33.613 10.288 -36.832 1.00 95.06 413 GLU A C 1
ATOM 3264 O O . GLU A 1 413 ? 34.808 10.027 -36.980 1.00 95.06 413 GLU A O 1
ATOM 3269 N N . LEU A 1 414 ? 32.672 9.335 -36.838 1.00 95.75 414 LEU A N 1
ATOM 3270 C CA . LEU A 1 414 ? 32.984 7.921 -37.045 1.00 95.75 414 LEU A CA 1
ATOM 3271 C C . LEU A 1 414 ? 33.607 7.678 -38.421 1.00 95.75 414 LEU A C 1
ATOM 3273 O O . LEU A 1 414 ? 34.634 7.005 -38.517 1.00 95.75 414 LEU A O 1
ATOM 3277 N N . GLN A 1 415 ? 33.003 8.229 -39.476 1.00 95.69 415 GLN A N 1
ATOM 3278 C CA . GLN A 1 415 ? 33.524 8.100 -40.836 1.00 95.69 415 GLN A CA 1
ATOM 3279 C C . GLN A 1 415 ? 34.921 8.709 -40.950 1.00 95.69 415 GLN A C 1
ATOM 3281 O O . GLN A 1 415 ? 35.836 8.031 -41.416 1.00 95.69 415 GLN A O 1
ATOM 3286 N N . ASP A 1 416 ? 35.113 9.937 -40.470 1.00 96.31 416 ASP A N 1
ATOM 3287 C CA . ASP A 1 416 ? 36.396 10.637 -40.519 1.00 96.31 416 ASP A CA 1
ATOM 3288 C C . ASP A 1 416 ? 37.481 9.849 -39.783 1.00 96.31 416 ASP A C 1
ATOM 3290 O O . ASP A 1 416 ? 38.580 9.660 -40.310 1.00 96.31 416 ASP A O 1
ATOM 3294 N N . LEU A 1 417 ? 37.174 9.322 -38.592 1.00 95.81 417 LEU A N 1
ATOM 3295 C CA . LEU A 1 417 ? 38.113 8.536 -37.793 1.00 95.81 417 LEU A CA 1
ATOM 3296 C C . LEU A 1 417 ? 38.488 7.222 -38.487 1.00 95.81 417 LEU A C 1
ATOM 3298 O O . LEU A 1 417 ? 39.668 6.860 -38.533 1.00 95.81 417 LEU A O 1
ATOM 3302 N N . CYS A 1 418 ? 37.504 6.521 -39.050 1.00 96.50 418 CYS A N 1
ATOM 3303 C CA . CYS A 1 418 ? 37.710 5.274 -39.776 1.00 96.50 418 CYS A CA 1
ATOM 3304 C C . CYS A 1 418 ? 38.524 5.477 -41.061 1.00 96.50 418 CYS A C 1
ATOM 3306 O O . CYS A 1 418 ? 39.512 4.768 -41.267 1.00 96.50 418 CYS A O 1
ATOM 3308 N N . TRP A 1 419 ? 38.165 6.459 -41.893 1.00 96.62 4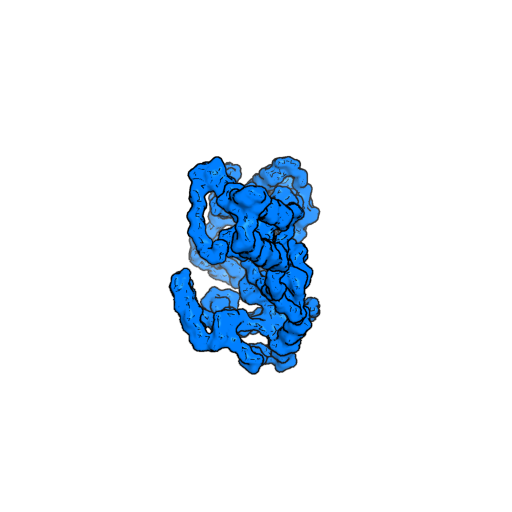19 TRP A N 1
ATOM 3309 C CA . TRP A 1 419 ? 38.875 6.754 -43.141 1.00 96.62 419 TRP A CA 1
ATOM 3310 C C . TRP A 1 419 ? 40.287 7.281 -42.886 1.00 96.62 419 TRP A C 1
ATOM 3312 O O . TRP A 1 419 ? 41.236 6.806 -43.512 1.00 96.62 419 TRP A O 1
ATOM 3322 N N . THR A 1 420 ? 40.457 8.178 -41.909 1.00 96.31 420 THR A N 1
ATOM 3323 C CA . THR A 1 420 ? 41.780 8.686 -41.510 1.00 96.31 420 THR A CA 1
ATOM 3324 C C . THR A 1 420 ? 42.672 7.551 -41.010 1.00 96.31 420 THR A C 1
ATOM 3326 O O . THR A 1 420 ? 43.832 7.444 -41.407 1.00 96.31 420 THR A O 1
ATOM 3329 N N . ARG A 1 421 ? 42.146 6.652 -40.167 1.00 95.44 421 ARG A N 1
ATOM 3330 C CA . ARG A 1 421 ? 42.920 5.514 -39.651 1.00 95.44 421 ARG A CA 1
ATOM 3331 C C . ARG A 1 421 ? 43.250 4.494 -40.742 1.00 95.44 421 ARG A C 1
ATOM 3333 O O . ARG A 1 421 ? 44.374 4.002 -40.767 1.00 95.44 421 ARG A O 1
ATOM 3340 N N . ALA A 1 422 ? 42.324 4.219 -41.660 1.00 96.38 422 ALA A N 1
ATOM 3341 C CA . ALA A 1 422 ? 42.570 3.333 -42.796 1.00 96.38 422 ALA A CA 1
ATOM 3342 C C . ALA A 1 422 ? 43.657 3.883 -43.732 1.00 96.38 422 ALA A C 1
ATOM 3344 O O . ALA A 1 422 ? 44.538 3.128 -44.142 1.00 96.38 422 ALA A O 1
ATOM 3345 N N . MET A 1 423 ? 43.645 5.191 -44.009 1.00 95.88 423 MET A N 1
ATOM 3346 C CA . MET A 1 423 ? 44.706 5.862 -44.765 1.00 95.88 423 MET A CA 1
ATOM 3347 C C . MET A 1 423 ? 46.061 5.754 -44.054 1.00 95.88 423 MET A C 1
ATOM 3349 O O . MET A 1 423 ? 47.048 5.376 -44.676 1.00 95.88 423 MET A O 1
ATOM 3353 N N . ASN A 1 424 ? 46.103 5.996 -42.741 1.00 95.38 424 ASN A N 1
ATOM 3354 C CA . ASN A 1 424 ? 47.340 5.909 -41.958 1.00 95.38 424 ASN A CA 1
ATOM 3355 C C . ASN A 1 424 ? 47.934 4.491 -41.899 1.00 95.38 424 ASN A C 1
ATOM 3357 O O . ASN A 1 424 ? 49.146 4.345 -41.772 1.00 95.38 424 ASN A O 1
ATOM 3361 N N . TRP A 1 425 ? 47.100 3.448 -41.934 1.00 95.81 425 TRP A N 1
ATOM 3362 C CA . TRP A 1 425 ? 47.556 2.056 -41.824 1.00 95.81 425 TRP A CA 1
ATOM 3363 C C . TRP A 1 425 ? 47.839 1.393 -43.170 1.00 95.81 425 TRP A C 1
ATOM 3365 O O . TRP A 1 425 ? 48.747 0.570 -43.260 1.00 95.81 425 TRP A O 1
ATOM 3375 N N . TYR A 1 426 ? 47.053 1.717 -44.198 1.00 95.38 426 TYR A N 1
ATOM 3376 C CA . TYR A 1 426 ? 47.052 0.990 -45.470 1.00 95.38 426 TYR A CA 1
ATOM 3377 C C . TYR A 1 426 ? 47.297 1.878 -46.696 1.00 95.38 426 TYR A C 1
ATOM 3379 O O . TYR A 1 426 ? 47.340 1.349 -47.805 1.00 95.38 426 TYR A O 1
ATOM 3387 N N . GLY A 1 427 ? 47.418 3.198 -46.534 1.00 92.88 427 GLY A N 1
ATOM 3388 C CA . GLY A 1 427 ? 47.591 4.138 -47.640 1.00 92.88 427 GLY A CA 1
ATOM 3389 C C . GLY A 1 427 ? 48.917 3.957 -48.384 1.00 92.88 427 GLY A C 1
ATOM 3390 O O . GLY A 1 427 ? 49.978 3.837 -47.772 1.00 92.88 427 GLY A O 1
ATOM 3391 N N . TYR A 1 428 ? 48.857 3.974 -49.715 1.00 91.69 428 TYR A N 1
ATOM 3392 C CA . TYR A 1 428 ? 50.016 3.991 -50.610 1.00 91.69 428 TYR A CA 1
ATOM 3393 C C . TYR A 1 428 ? 49.717 4.908 -51.800 1.00 91.69 428 TYR A C 1
ATOM 3395 O O . TYR A 1 428 ? 48.642 4.803 -52.388 1.00 91.69 428 TYR A O 1
ATOM 3403 N N . GLU A 1 429 ? 50.636 5.823 -52.133 1.00 91.00 429 GLU A N 1
ATOM 3404 C CA . GLU A 1 429 ? 50.434 6.850 -53.178 1.00 91.00 429 GLU A CA 1
ATOM 3405 C C . GLU A 1 429 ? 49.098 7.607 -53.029 1.00 91.00 429 GLU A C 1
ATOM 3407 O O . GLU A 1 429 ? 48.327 7.755 -53.979 1.00 91.00 429 GLU A O 1
ATOM 3412 N N . ASP A 1 430 ? 48.796 8.031 -51.800 1.00 86.94 430 ASP A N 1
ATOM 3413 C CA . ASP A 1 430 ? 47.558 8.726 -51.429 1.00 86.94 430 ASP A CA 1
ATOM 3414 C C . ASP A 1 430 ? 46.259 7.958 -51.754 1.00 86.94 430 ASP A C 1
ATOM 3416 O O . ASP A 1 430 ? 45.190 8.551 -51.926 1.00 86.94 430 ASP A O 1
ATOM 3420 N N . LYS A 1 431 ? 46.320 6.620 -51.817 1.00 92.31 431 LYS A N 1
ATOM 3421 C CA . LYS A 1 431 ? 45.158 5.753 -52.057 1.00 92.31 431 LYS A CA 1
ATOM 3422 C C . LYS A 1 431 ? 45.097 4.583 -51.080 1.00 92.31 431 LYS A C 1
ATOM 3424 O O . LYS A 1 431 ? 46.105 3.962 -50.754 1.00 92.31 431 LYS A O 1
ATOM 3429 N N . ILE A 1 432 ? 43.880 4.242 -50.658 1.00 95.00 432 ILE A N 1
ATOM 3430 C CA . ILE A 1 432 ? 43.588 3.045 -49.858 1.00 95.00 432 ILE A CA 1
ATOM 3431 C C . ILE A 1 432 ? 43.318 1.863 -50.814 1.00 95.00 432 ILE A C 1
ATOM 3433 O O . ILE A 1 432 ? 42.553 2.032 -51.771 1.00 95.00 432 ILE A O 1
ATOM 3437 N N . PRO A 1 433 ? 43.892 0.664 -50.578 1.00 96.12 433 PRO A N 1
ATOM 3438 C CA . PRO A 1 433 ? 43.644 -0.522 -51.394 1.00 96.12 433 PRO A CA 1
ATOM 3439 C C . PRO A 1 433 ? 42.155 -0.851 -51.544 1.00 96.12 433 PRO A C 1
ATOM 3441 O O . PRO A 1 433 ? 41.393 -0.811 -50.578 1.00 96.12 433 PRO A O 1
ATOM 3444 N N . GLU A 1 434 ? 41.746 -1.270 -52.744 1.00 95.19 434 GLU A N 1
ATOM 3445 C CA . GLU A 1 434 ? 40.334 -1.487 -53.094 1.00 95.19 434 GLU A CA 1
ATOM 3446 C C . GLU A 1 434 ? 39.615 -2.475 -52.157 1.00 95.19 434 GLU A C 1
ATOM 3448 O O . GLU A 1 434 ? 38.448 -2.274 -51.817 1.00 95.19 434 GLU A O 1
ATOM 3453 N N . ILE A 1 435 ? 40.310 -3.520 -51.692 1.00 96.25 435 ILE A N 1
ATOM 3454 C CA . ILE A 1 435 ? 39.763 -4.498 -50.739 1.00 96.25 435 ILE A CA 1
ATOM 3455 C C . ILE A 1 435 ? 39.374 -3.856 -49.397 1.00 96.25 435 ILE A C 1
ATOM 3457 O O . ILE A 1 435 ? 38.320 -4.183 -48.850 1.00 96.25 435 ILE A O 1
ATOM 3461 N N . VAL A 1 436 ? 40.188 -2.921 -48.894 1.00 96.12 436 VAL A N 1
ATOM 3462 C CA . VAL A 1 436 ? 39.941 -2.205 -47.634 1.00 96.12 436 VAL A CA 1
ATOM 3463 C C . VAL A 1 436 ? 38.821 -1.190 -47.836 1.00 96.12 436 VAL A C 1
ATOM 3465 O O . VAL A 1 436 ? 37.869 -1.184 -47.062 1.00 96.12 436 VAL A O 1
ATOM 3468 N N . THR A 1 437 ? 38.870 -0.413 -48.922 1.00 95.50 437 THR A N 1
ATOM 3469 C CA . THR A 1 437 ? 37.837 0.577 -49.271 1.00 95.50 437 THR A CA 1
ATOM 3470 C C . THR A 1 437 ? 36.452 -0.063 -49.388 1.00 95.50 437 THR A C 1
ATOM 3472 O O . THR A 1 437 ? 35.499 0.410 -48.772 1.00 95.50 437 THR A O 1
ATOM 3475 N N . LYS A 1 438 ? 36.329 -1.188 -50.112 1.00 96.94 438 LYS A N 1
ATOM 3476 C CA . LYS A 1 438 ? 35.050 -1.909 -50.256 1.00 96.94 438 LYS A CA 1
ATOM 3477 C C . LYS A 1 438 ? 34.529 -2.452 -48.928 1.00 96.94 438 LYS A C 1
ATOM 3479 O O . LYS A 1 438 ? 33.320 -2.438 -48.700 1.00 96.94 438 LYS A O 1
ATOM 3484 N N . ARG A 1 439 ? 35.417 -2.958 -48.066 1.00 96.81 439 ARG A N 1
ATOM 3485 C CA . ARG A 1 439 ? 35.027 -3.479 -46.752 1.00 96.81 439 ARG A CA 1
ATOM 3486 C C . ARG A 1 439 ? 34.549 -2.356 -45.839 1.00 96.81 439 ARG A C 1
ATOM 3488 O O . ARG A 1 439 ? 33.468 -2.481 -45.272 1.00 96.81 439 ARG A O 1
ATOM 3495 N N . LEU A 1 440 ? 35.324 -1.276 -45.754 1.00 96.44 440 LEU A N 1
ATOM 3496 C CA . LEU A 1 440 ? 35.039 -0.153 -44.873 1.00 96.44 440 LEU A CA 1
AT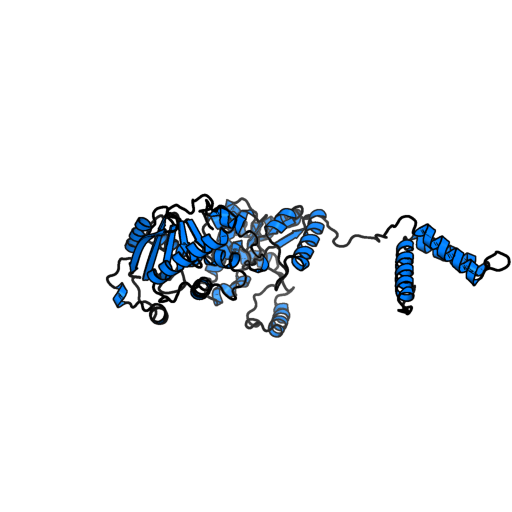OM 3497 C C . LEU A 1 440 ? 33.734 0.543 -45.261 1.00 96.44 440 LEU A C 1
ATOM 3499 O O . LEU A 1 440 ? 32.894 0.763 -44.396 1.00 96.44 440 LEU A O 1
ATOM 3503 N N . GLN A 1 441 ? 33.514 0.784 -46.559 1.00 95.94 441 GLN A N 1
ATOM 3504 C CA . GLN A 1 441 ? 32.255 1.345 -47.050 1.00 95.94 441 GLN A CA 1
ATOM 3505 C C . GLN A 1 441 ? 31.063 0.453 -46.680 1.00 95.94 441 GLN A C 1
ATOM 3507 O O . GLN A 1 441 ? 30.099 0.925 -46.090 1.00 95.94 441 GLN A O 1
ATOM 3512 N N . LYS A 1 442 ? 31.150 -0.858 -46.956 1.00 96.69 442 LYS A N 1
ATOM 3513 C CA . LYS A 1 442 ? 30.067 -1.810 -46.658 1.00 96.69 442 LYS A CA 1
ATOM 3514 C C . LYS A 1 442 ? 29.699 -1.833 -45.170 1.00 96.69 442 LYS A C 1
ATOM 3516 O O . LYS A 1 442 ? 28.520 -1.955 -44.841 1.00 96.69 442 LYS A O 1
ATOM 3521 N N . GLU A 1 443 ? 30.690 -1.791 -44.284 1.00 96.88 443 GLU A N 1
ATOM 3522 C CA . GLU A 1 443 ? 30.456 -1.815 -42.838 1.00 96.88 443 GLU A CA 1
ATOM 3523 C C . GLU A 1 443 ? 29.918 -0.486 -42.319 1.00 96.88 443 GLU A C 1
ATOM 3525 O O . GLU A 1 443 ? 28.913 -0.492 -41.612 1.00 96.88 443 GLU A O 1
ATOM 3530 N N . LEU A 1 444 ? 30.528 0.639 -42.704 1.00 95.94 444 LEU A N 1
ATOM 3531 C CA . LEU A 1 444 ? 30.072 1.967 -42.290 1.00 95.94 444 LEU A CA 1
ATOM 3532 C C . LEU A 1 444 ? 28.644 2.239 -42.766 1.00 95.94 444 LEU A C 1
ATOM 3534 O O . LEU A 1 444 ? 27.822 2.674 -41.963 1.00 95.94 444 LEU A O 1
ATOM 3538 N N . ASP A 1 445 ? 28.314 1.890 -44.012 1.00 94.94 445 ASP A N 1
ATOM 3539 C CA . ASP A 1 445 ? 26.954 2.029 -44.543 1.00 94.94 445 ASP A CA 1
ATOM 3540 C C . ASP A 1 445 ? 25.942 1.253 -43.698 1.00 94.94 445 ASP A C 1
ATOM 3542 O O . ASP A 1 445 ? 24.865 1.761 -43.389 1.00 94.94 445 ASP A O 1
ATOM 3546 N N . ALA A 1 446 ? 26.275 0.022 -43.296 1.00 94.81 446 ALA A N 1
ATOM 3547 C CA . ALA A 1 446 ? 25.404 -0.784 -42.448 1.00 94.81 446 ALA A CA 1
ATOM 3548 C C . ALA A 1 446 ? 25.286 -0.198 -41.029 1.00 94.81 446 ALA A C 1
ATOM 3550 O O . ALA A 1 446 ? 24.175 -0.082 -40.510 1.00 94.81 446 ALA A O 1
ATOM 3551 N N . ILE A 1 447 ? 26.403 0.201 -40.416 1.00 94.56 447 ILE A N 1
ATOM 3552 C CA . ILE A 1 447 ? 26.448 0.785 -39.065 1.00 94.56 447 ILE A CA 1
ATOM 3553 C C . ILE A 1 447 ? 25.614 2.069 -39.003 1.00 94.56 447 ILE A C 1
ATOM 3555 O O . ILE A 1 447 ? 24.797 2.219 -38.092 1.00 94.56 447 ILE A O 1
ATOM 3559 N N . ILE A 1 448 ? 25.768 2.955 -39.991 1.00 91.81 448 ILE A N 1
ATOM 3560 C CA . ILE A 1 448 ? 25.029 4.219 -40.088 1.00 91.81 448 ILE A CA 1
ATOM 3561 C C . ILE A 1 448 ? 23.551 3.946 -40.364 1.00 91.81 448 ILE A C 1
ATOM 3563 O O . ILE A 1 448 ? 22.690 4.404 -39.616 1.00 91.81 448 ILE A O 1
ATOM 3567 N N . LYS A 1 449 ? 23.240 3.121 -41.374 1.00 91.81 449 LYS A N 1
ATOM 3568 C CA . LYS A 1 449 ? 21.854 2.806 -41.758 1.00 91.81 449 LYS A CA 1
ATOM 3569 C C . LYS A 1 449 ? 21.026 2.240 -40.604 1.00 91.81 449 LYS A C 1
ATOM 3571 O O . LYS A 1 449 ? 19.828 2.504 -40.537 1.00 91.81 449 LYS A O 1
ATOM 3576 N N . TYR A 1 450 ? 21.640 1.447 -39.728 1.00 91.31 450 TYR A N 1
ATOM 3577 C CA . TYR A 1 450 ? 20.961 0.841 -38.581 1.00 91.31 450 TYR A CA 1
ATOM 3578 C C . TYR A 1 450 ? 21.183 1.596 -37.256 1.00 91.31 450 TYR A C 1
ATOM 3580 O O . TYR A 1 450 ? 20.791 1.086 -36.210 1.00 91.31 450 TYR A O 1
ATOM 3588 N N . GLY A 1 451 ? 21.772 2.800 -37.279 1.00 89.81 451 GLY A N 1
ATOM 3589 C CA . GLY A 1 451 ? 21.858 3.694 -36.117 1.00 89.81 451 GLY A CA 1
ATOM 3590 C C . GLY A 1 451 ? 22.856 3.269 -35.032 1.00 89.81 451 GLY A C 1
ATOM 3591 O O . GLY A 1 451 ? 22.691 3.620 -33.864 1.00 89.81 451 GLY A O 1
ATOM 3592 N N . PHE A 1 452 ? 23.896 2.511 -35.390 1.00 93.31 452 PHE A N 1
ATOM 3593 C CA . PHE A 1 452 ? 24.925 2.047 -34.450 1.00 93.31 452 PHE A CA 1
ATOM 3594 C C . PHE A 1 452 ? 26.108 3.016 -34.306 1.00 93.31 452 PHE A C 1
ATOM 3596 O O . PHE A 1 452 ? 26.937 2.826 -33.414 1.00 93.31 452 PHE A O 1
ATOM 3603 N N . SER A 1 453 ? 26.188 4.074 -35.119 1.00 93.81 453 SER A N 1
ATOM 3604 C CA . SER A 1 453 ? 27.331 5.002 -35.146 1.00 93.81 453 SER A CA 1
ATOM 3605 C C . SER A 1 453 ? 27.647 5.612 -33.780 1.00 93.81 453 SER A C 1
ATOM 3607 O O . SER A 1 453 ? 28.800 5.638 -33.353 1.00 93.81 453 SER A O 1
ATOM 3609 N N . VAL A 1 454 ? 26.612 6.030 -33.044 1.00 94.62 454 VAL A N 1
ATOM 3610 C CA . VAL A 1 454 ? 26.753 6.592 -31.692 1.00 94.62 454 VAL A CA 1
ATOM 3611 C C . VAL A 1 454 ? 27.359 5.576 -30.722 1.00 94.62 454 VAL A C 1
ATOM 3613 O O . VAL A 1 454 ? 28.213 5.932 -29.913 1.00 94.62 454 VAL A O 1
ATOM 3616 N N . LEU A 1 455 ? 26.964 4.303 -30.814 1.00 94.12 455 LEU A N 1
ATOM 3617 C CA . LEU A 1 455 ? 27.484 3.250 -29.941 1.00 94.12 455 LEU A CA 1
ATOM 3618 C C . LEU A 1 455 ? 28.966 2.969 -30.224 1.00 94.12 455 LEU A C 1
ATOM 3620 O O . LEU A 1 455 ? 29.745 2.859 -29.277 1.00 94.12 455 LEU A O 1
ATOM 3624 N N . TYR A 1 456 ? 29.371 2.936 -31.500 1.00 94.69 456 TYR A N 1
ATOM 3625 C CA . TYR A 1 456 ? 30.784 2.816 -31.886 1.00 94.69 456 TYR A CA 1
ATOM 3626 C C . TYR A 1 456 ? 31.615 3.998 -31.376 1.00 94.69 456 TYR A C 1
ATOM 3628 O O . TYR A 1 456 ? 32.698 3.795 -30.825 1.00 94.69 456 TYR A O 1
ATOM 3636 N N . MET A 1 457 ? 31.096 5.224 -31.480 1.00 94.88 457 MET A N 1
ATOM 3637 C CA . MET A 1 457 ? 31.791 6.414 -30.983 1.00 94.88 457 MET A CA 1
ATOM 3638 C C . MET A 1 457 ? 31.924 6.433 -29.458 1.00 94.88 457 MET A C 1
ATOM 3640 O O . MET A 1 457 ? 32.999 6.749 -28.945 1.00 94.88 457 MET A O 1
ATOM 3644 N N . ILE A 1 458 ? 30.878 6.053 -28.717 1.00 94.75 458 ILE A N 1
ATOM 3645 C CA . ILE A 1 458 ? 30.951 5.931 -27.252 1.00 94.75 458 ILE A CA 1
ATOM 3646 C C . ILE A 1 458 ? 31.984 4.869 -26.864 1.00 94.75 458 ILE A C 1
ATOM 3648 O O . ILE A 1 458 ? 32.845 5.137 -26.025 1.00 94.75 458 ILE A O 1
ATOM 3652 N N . ALA A 1 459 ? 31.949 3.692 -27.497 1.00 95.25 459 ALA A N 1
ATOM 3653 C CA . ALA A 1 459 ? 32.906 2.621 -27.228 1.00 95.25 459 ALA A CA 1
ATOM 3654 C C . ALA A 1 459 ? 34.352 3.063 -27.509 1.00 95.25 459 ALA A C 1
ATOM 3656 O O . ALA A 1 459 ? 35.229 2.872 -26.667 1.00 95.25 459 ALA A O 1
ATOM 3657 N N . GLN A 1 460 ? 34.597 3.725 -28.645 1.00 94.81 460 GLN A N 1
ATOM 3658 C CA . GLN A 1 460 ? 35.914 4.254 -29.004 1.00 94.81 460 GLN A CA 1
ATOM 3659 C C . GLN A 1 460 ? 36.429 5.254 -27.960 1.00 94.81 460 GLN A C 1
ATOM 3661 O O . GLN A 1 460 ? 37.589 5.164 -27.551 1.00 94.81 460 GLN A O 1
ATOM 3666 N N . LYS A 1 461 ? 35.578 6.184 -27.505 1.00 95.38 461 LYS A N 1
ATOM 3667 C CA . LYS A 1 461 ? 35.947 7.182 -26.489 1.00 95.38 461 LYS A CA 1
ATOM 3668 C C . LYS A 1 461 ? 36.201 6.541 -25.121 1.00 95.38 461 LYS A C 1
ATOM 3670 O O . LYS A 1 461 ? 37.156 6.936 -24.460 1.00 95.38 461 LYS A O 1
ATOM 3675 N N . LEU A 1 462 ? 35.416 5.535 -24.720 1.00 97.25 462 LEU A N 1
ATOM 3676 C CA . LEU A 1 462 ? 35.637 4.781 -23.477 1.00 97.25 462 LEU A CA 1
ATOM 3677 C C . LEU A 1 462 ? 36.987 4.052 -23.483 1.00 97.25 462 LEU A C 1
ATOM 3679 O O . LEU A 1 462 ? 37.732 4.149 -22.510 1.00 97.25 462 LEU A O 1
ATOM 3683 N N . VAL A 1 463 ? 37.323 3.370 -24.584 1.00 97.25 463 VAL A N 1
ATOM 3684 C CA . VAL A 1 463 ? 38.612 2.671 -24.729 1.00 97.25 463 VAL A CA 1
ATOM 3685 C C . VAL A 1 463 ? 39.768 3.663 -24.695 1.00 97.25 463 VAL A C 1
ATOM 3687 O O . VAL A 1 463 ? 40.683 3.498 -23.894 1.00 97.25 463 VAL A O 1
ATOM 3690 N N . LYS A 1 464 ? 39.693 4.732 -25.498 1.00 96.12 464 LYS A N 1
ATOM 3691 C CA . LYS A 1 464 ? 40.736 5.762 -25.529 1.00 96.12 464 LYS A CA 1
ATOM 3692 C C . LYS A 1 464 ? 40.951 6.383 -24.149 1.00 96.12 464 LYS A C 1
ATOM 3694 O O . LYS A 1 464 ? 42.085 6.487 -23.706 1.00 96.12 464 LYS A O 1
ATOM 3699 N N . TYR A 1 465 ? 39.873 6.749 -23.455 1.00 97.94 465 TYR A N 1
ATOM 3700 C CA . TYR A 1 465 ? 39.971 7.311 -22.110 1.00 97.94 465 TYR A CA 1
ATOM 3701 C C . TYR A 1 465 ? 40.633 6.334 -21.131 1.00 97.94 465 TYR A C 1
ATOM 3703 O O . TYR A 1 465 ? 41.472 6.743 -20.335 1.00 97.94 465 TYR A O 1
ATOM 3711 N N . SER A 1 466 ? 40.294 5.045 -21.196 1.00 97.94 466 SER A N 1
ATOM 3712 C CA . SER A 1 466 ? 40.928 4.013 -20.371 1.00 97.94 466 SER A CA 1
ATOM 3713 C C . SER A 1 466 ? 42.439 3.925 -20.629 1.00 97.94 466 SER A C 1
ATOM 3715 O O . SER A 1 466 ? 43.227 3.965 -19.683 1.00 97.94 466 SER A O 1
ATOM 3717 N N . GLU A 1 467 ? 42.849 3.869 -21.899 1.00 97.12 467 GLU A N 1
ATOM 3718 C CA . GLU A 1 467 ? 44.259 3.762 -22.298 1.00 97.12 467 GLU A CA 1
ATOM 3719 C C . GLU A 1 467 ? 45.066 5.020 -21.963 1.00 97.12 467 GLU A C 1
ATOM 3721 O O . GLU A 1 467 ? 46.164 4.906 -21.418 1.00 97.12 467 GLU A O 1
ATOM 3726 N N . ASP A 1 468 ? 44.499 6.209 -22.193 1.00 97.44 468 ASP A N 1
ATOM 3727 C CA . ASP A 1 468 ? 45.104 7.496 -21.823 1.00 97.44 468 ASP A CA 1
ATOM 3728 C C . ASP A 1 468 ? 45.346 7.589 -20.298 1.00 97.44 468 ASP A C 1
ATOM 3730 O O . ASP A 1 468 ? 46.251 8.292 -19.849 1.00 97.44 468 ASP A O 1
ATOM 3734 N N . ASN A 1 469 ? 44.577 6.842 -19.493 1.00 97.44 469 ASN A N 1
ATOM 3735 C CA . ASN A 1 469 ? 44.738 6.725 -18.039 1.00 97.44 469 ASN A CA 1
ATOM 3736 C C . ASN A 1 469 ? 45.567 5.498 -17.600 1.00 97.44 469 ASN A C 1
ATOM 3738 O O . ASN A 1 469 ? 45.635 5.197 -16.408 1.00 97.44 469 ASN A O 1
ATOM 3742 N N . GLY A 1 470 ? 46.205 4.789 -18.536 1.00 97.19 470 GLY A N 1
ATOM 3743 C CA . GLY A 1 470 ? 47.104 3.666 -18.251 1.00 97.19 470 GLY A CA 1
ATOM 3744 C C . GLY A 1 470 ? 46.419 2.309 -18.057 1.00 97.19 470 GLY A C 1
ATOM 3745 O O . GLY A 1 470 ? 47.072 1.363 -17.614 1.00 97.19 470 GLY A O 1
ATOM 3746 N N . TYR A 1 471 ? 45.132 2.184 -18.397 1.00 97.56 471 TYR A N 1
ATOM 3747 C CA . TYR A 1 471 ? 44.372 0.936 -18.290 1.00 97.56 471 TYR A CA 1
ATOM 3748 C C . TYR A 1 471 ? 44.051 0.370 -19.677 1.00 97.56 471 TYR A C 1
ATOM 3750 O O . TYR A 1 471 ? 43.151 0.839 -20.374 1.00 97.56 471 TYR A O 1
ATOM 3758 N N . LEU A 1 472 ? 44.782 -0.674 -20.063 1.00 96.38 472 LEU A N 1
ATOM 3759 C CA . LEU A 1 472 ? 44.582 -1.404 -21.317 1.00 96.38 472 LEU A CA 1
ATOM 3760 C C . LEU A 1 472 ? 43.256 -2.184 -21.338 1.00 96.38 472 LEU A C 1
ATOM 3762 O O . LEU A 1 472 ? 42.857 -2.780 -20.336 1.00 96.38 472 LEU A O 1
ATOM 3766 N N . VAL A 1 473 ? 42.589 -2.210 -22.498 1.00 96.94 473 VAL A N 1
ATOM 3767 C CA . VAL A 1 473 ? 41.270 -2.842 -22.675 1.00 96.94 473 VAL A CA 1
ATOM 3768 C C . VAL A 1 473 ? 41.374 -4.079 -23.571 1.00 96.94 473 VAL A C 1
ATOM 3770 O O . VAL A 1 473 ? 41.814 -4.006 -24.715 1.00 96.94 473 VAL A O 1
ATOM 3773 N N . GLY A 1 474 ? 40.937 -5.235 -23.064 1.00 95.69 474 GLY A N 1
ATOM 3774 C CA . GLY A 1 474 ? 40.853 -6.475 -23.841 1.00 95.69 474 GLY A CA 1
ATOM 3775 C C . GLY A 1 474 ? 39.596 -6.535 -24.717 1.00 95.69 474 GLY A C 1
ATOM 3776 O O . GLY A 1 474 ? 38.500 -6.208 -24.264 1.00 95.69 474 GLY A O 1
ATOM 3777 N N . SER A 1 475 ? 39.738 -6.992 -25.962 1.00 95.94 475 SER A N 1
ATOM 3778 C CA . SER A 1 475 ? 38.610 -7.185 -26.889 1.00 95.94 475 SER A CA 1
ATOM 3779 C C . SER A 1 475 ? 37.763 -8.417 -26.532 1.00 95.94 475 SER A C 1
ATOM 3781 O O . SER A 1 475 ? 38.287 -9.407 -26.015 1.00 95.94 475 SER A O 1
ATOM 3783 N N . ARG A 1 476 ? 36.453 -8.387 -26.827 1.00 95.56 476 ARG A N 1
ATOM 3784 C CA . ARG A 1 476 ? 35.526 -9.514 -26.603 1.00 95.56 476 ARG A CA 1
ATOM 3785 C C . ARG A 1 476 ? 34.298 -9.432 -27.513 1.00 95.56 476 ARG A C 1
ATOM 3787 O O . ARG A 1 476 ? 33.783 -8.349 -27.757 1.00 95.56 476 ARG A O 1
ATOM 3794 N N . GLY A 1 477 ? 33.754 -10.590 -27.886 1.00 93.81 477 GLY A N 1
ATOM 3795 C CA . GLY A 1 477 ? 32.468 -10.689 -28.582 1.00 93.81 477 GLY A CA 1
ATOM 3796 C C . GLY A 1 477 ? 32.607 -10.625 -30.100 1.00 93.81 477 GLY A C 1
ATOM 3797 O O . GLY A 1 477 ? 33.649 -10.980 -30.639 1.00 93.81 477 GLY A O 1
ATOM 3798 N N . SER A 1 478 ? 31.525 -10.231 -30.772 1.00 90.50 478 SER A N 1
ATOM 3799 C CA . SER A 1 478 ? 31.391 -10.234 -32.236 1.00 90.50 478 SER A CA 1
ATOM 3800 C C . SER A 1 478 ? 31.577 -8.858 -32.889 1.00 90.50 478 SER A C 1
ATOM 3802 O O . SER A 1 478 ? 31.149 -8.691 -34.029 1.00 90.50 478 SER A O 1
ATOM 3804 N N . VAL A 1 479 ? 32.083 -7.873 -32.139 1.00 83.06 479 VAL A N 1
ATOM 3805 C CA . VAL A 1 479 ? 32.241 -6.477 -32.586 1.00 83.06 479 VAL A CA 1
ATOM 3806 C C . VAL A 1 479 ? 33.367 -6.289 -33.587 1.00 83.06 479 VAL A C 1
ATOM 3808 O O . VAL A 1 479 ? 34.377 -7.023 -33.480 1.00 83.06 479 VAL A O 1
#

Solvent-accessible surface area (backbone atoms only — not comparable to full-atom values): 26792 Å² total; per-residue (Å²): 113,41,89,34,49,85,41,52,60,51,43,53,31,29,20,33,35,62,37,48,54,55,91,45,60,85,82,38,37,56,39,28,43,6,30,30,33,25,44,67,76,36,83,76,48,77,47,73,45,49,15,23,55,89,60,86,58,43,69,73,43,27,72,61,44,69,57,48,60,82,72,19,67,87,31,42,45,59,58,57,40,49,53,51,49,49,66,72,44,59,90,30,40,35,33,24,78,53,27,76,56,55,54,43,38,55,51,44,52,26,58,78,65,75,48,87,78,88,84,24,37,36,35,50,39,63,48,45,56,46,77,46,70,85,55,95,61,71,51,71,70,53,51,31,53,74,71,66,72,66,89,77,61,77,56,36,28,46,51,46,8,52,53,47,43,55,47,51,49,48,52,52,56,63,65,37,77,86,49,89,73,59,29,52,39,42,54,61,67,72,42,56,73,63,61,71,72,77,51,90,83,60,45,66,39,77,44,61,27,34,71,63,8,47,55,30,50,53,49,49,55,48,42,9,61,71,74,41,46,68,94,56,67,43,73,57,68,74,59,48,63,78,43,40,62,40,50,43,35,34,32,37,55,74,63,2,57,54,46,40,36,60,74,70,65,51,57,69,69,58,50,51,56,54,50,66,76,34,66,29,42,52,35,60,58,57,60,70,52,47,63,40,37,78,70,65,78,32,90,40,74,64,49,48,48,50,52,44,50,51,51,48,54,47,21,63,74,69,75,33,51,40,25,56,46,64,76,62,80,40,64,49,76,78,49,52,57,59,55,28,53,54,34,45,77,71,67,46,88,57,29,89,73,65,54,85,32,24,61,73,52,71,67,58,48,41,62,68,40,42,88,65,36,71,69,52,18,46,36,22,59,47,53,37,43,49,55,58,54,71,62,40,54,98,66,72,94,70,76,84,83,82,89,65,69,85,57,92,63,30,62,57,52,48,49,52,53,51,53,52,51,46,41,76,76,56,45,53,94,95,37,60,51,66,74,56,50,57,49,50,50,57,49,50,53,52,35,52,75,71,41,41,32,46,58,54,48,50,52,52,51,54,51,49,54,34,44,78,71,74,43,83,82,85,87,78,84,91,122

Radius of gyration: 32.8 Å; Cα contacts (8 Å, |Δi|>4): 674; chains: 1; bounding box: 78×59×100 Å

Foldseek 3Di:
DFPFQPPFPQAKEKQKDWQWLDQDLQPIATQKIWIFIHHRLDTDDIDIFGEQRVDARDPVSCVQQVDGNVNHVPTHYLLVNLVVVCVVCPPHAYEYAVVVRVVSNSVVSCVVNVHDDDHHYDHVQQLCCLLPVPQPHRPLVSLLVVVVVDDFDPNGTNRSSVSRSVSVSVSVVSLPPPHDRGTPSVSCVSSVPPLLLPDDAADKDKDFLAPLSLVLVVVQQVCQVPPNDDPGRGGDLVSCVVSVPRIAMEQDDCRGPLNVCVLVVHDPVVSLVSVVSHQAYEAEQLLQVVVCCVVVSAVDSVSSLVSRVVSVVSCVVNVHQYAYDLQADEADQVCLVVQLVVVVVVVDPCSVPHRSRHDDDLVRQLVRNCVVPNVVSCRRHPVSVVVVVVSHDPYDSDDDDDDADDDPCLLVVLVCVLVVVQCVPANDPNDHDPVSVVVSCVVSCVCVVRRVSVVVSVVVVVQVVCVVVPHHDDDDDDD

Secondary structure (DSSP, 8-state):
-BS-TTSBTTS-EEEEEEEESSS-TTT--EEEEEEEEEETTEEEEEEEEE-B-SSPPPHHHHHHH---HHHHTTSPBHHHHHHHHHHHHTTPEEEETTTHHHHHHHHHHHHHHT------EEEHHHHHHHH-TT-S---HHHHHHHTT-----TT-HHHHHHHHHHHHHHHHHHHTSSS---BTTHHHHHT----GGGS---B-EEEE-SHHHHHHHHHHHHHHHHTS-SSS----HHHHHHT-TTEEEE--STTBHHHHHHHTT--HHHHHHHHHT-SBEEE--GGGSHHHHHTTSSSSHHHHHHHHHHHHHHHHHHT--EEE-----BSSGGGHHHHHHHHHHTT-TTTTS----B---HHHHHHHTGGG-HHHHHIIIIIHHHHHHHT-----SS-SS------TTHHHHHHHHHHHHHHHHH-BTTB--HHHHHHHHHHHHHHHHTT-HHHHHHHHHHHHHHHHTT------S--

Sequence (479 aa):
VSGCNECSVNDDVIVFDIETTGLSRELDRITEIGAVKLRNMEVVDRFQTFVNPERPIPANITELTGITDEMVEDAPSEKEALEKFIAFAGKGVLVAHNADFDTSFIKIGCERQGLTYDIRYVDTLKLSRAALPHLRNFKLDTVAKEFKLGNFNHHRAIDDAEMLSKIFISLVTVSCKGHKLEKFGDFNTILGDVDVKKQPTYHMIILVKNQVGLKNLYKLVSYSNLNYFYRKPRVPLSELLKHREGLIVGSACEAGELFRAILDGKPQEEIESIASIYDYLEIQPIANNE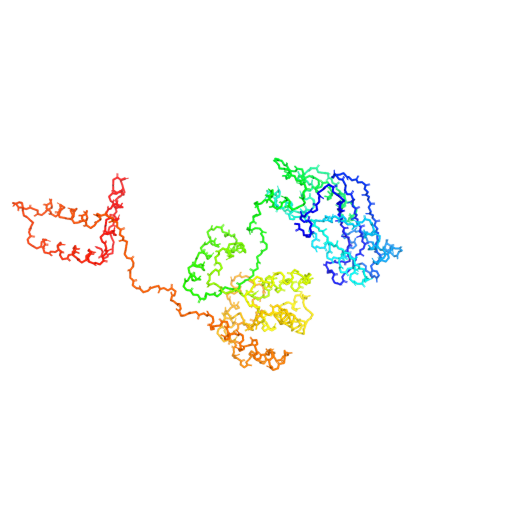FLVREGMVSDDEGLRQLNMRIVKLGEKLNKPVVATCDVHFMNREDGIFRKILQAGQGFKDADNQAPLYLRTTDEMLAEFSYLGEDKAKEVVITNTNAIADMVEDIRPIPKGTYTPSIEGAEQELQDLCWTRAMNWYGYEDKIPEIVTKRLQKELDAIIKYGFSVLYMIAQKLVKYSEDNGYLVGSRGSV

pLDDT: mean 91.34, std 7.86, range [49.47, 98.75]

Mean predicted aligned error: 12.76 Å